Protein AF-0000000072575214 (afdb_homodimer)

Radius of gyration: 24.87 Å; Cα contacts (8 Å, |Δi|>4): 1122; chains: 2; bounding box: 55×67×67 Å

Foldseek 3Di:
DDLVLLQLLLLLQVQQALCVSCVVVVHDSVVSVVSQVVVCVVVVHHQWDDDPPGIHGDPVVVVSSVQCVVVSVVVVCPVVCDPDDQQPQAEAEEEEADCCCVPAQVVLVVVVLPPPVSHHHYHYYYDAPVVQVVCQLVVVHFKYKYLDDDDDQFKDKDWQAKWFKFKKAAPVLLVVLPQPDQAPDALVSQLPWAEEAQDQVRVFVQVQCCVFRVDGRPDTHPHHHNHVLVSLVCRLVGVGMYMDTCVSCVVVCVVRSMHGSHDYPDTDMTIMIMMGTPPSCVPPVSVVSVVSSSVSSVPVD/DDLVLLQLLLLLQVQQALCVSCVVVVHHSVVSVVSQVVVCVVVVHHQWDDDPPGIHGDPVVVVSSLQCVVVSVVVVCPVVCDPDDQQPQAEAEEEEADCCCPPAQVVLVVVVLVPPVNHHHYHYYYDAPVVQVVCQLVVVHFKYKYLDDDDDQFKDKDWQAKWFKFKKAAPVLLVVLPQPDQAPDALVSQLPWAEEAQDQVRVFQQVQCCVFRVDGRPDTHPHHHNHVLVSLVCRLVGVGMYMDTCVSCVVVCVVRSMHGSHDYPDTDMTIMIMMGTPPSCVPPVSVVSVVSSSVSSVPVD

pLDDT: mean 85.3, std 13.53, range [34.44, 98.06]

Solvent-accessible surface area (backbone atoms only — not comparable to full-atom values): 31505 Å² total; per-residue (Å²): 136,59,65,66,38,50,48,52,43,36,40,24,63,74,56,34,17,60,61,57,21,10,62,74,68,74,45,51,47,69,54,46,52,48,38,46,49,50,48,23,60,75,68,72,44,70,38,58,43,82,50,99,80,47,42,42,64,28,73,62,25,45,51,48,34,66,67,43,38,61,56,48,49,48,49,45,47,49,63,67,38,47,98,74,62,82,80,62,59,49,73,45,29,38,26,13,41,58,65,58,37,28,71,46,52,44,23,54,52,28,41,50,29,62,70,72,67,62,46,48,26,39,42,42,41,68,36,55,61,65,58,30,50,51,33,32,73,72,61,71,26,60,36,29,40,30,71,59,80,78,81,62,79,64,46,41,69,39,84,42,44,60,41,47,48,40,38,33,21,18,58,68,54,35,56,73,40,62,54,84,46,36,73,70,51,53,67,75,49,47,63,84,55,42,30,36,24,56,40,89,76,26,75,47,50,38,48,47,26,40,76,69,58,70,40,70,67,85,63,72,62,33,31,30,24,71,37,67,68,28,30,49,38,22,20,52,45,54,43,20,32,32,51,41,50,42,84,80,44,43,66,42,46,73,71,52,47,24,38,69,49,44,53,62,95,69,58,57,68,46,52,33,25,41,32,33,46,55,74,50,62,73,42,62,73,54,31,50,53,52,52,49,51,47,59,58,29,70,70,66,103,135,58,64,67,39,49,48,53,45,37,39,25,63,68,55,34,17,60,61,57,21,10,62,74,68,74,45,50,46,68,56,46,50,48,39,45,50,51,47,22,59,74,68,71,43,72,38,59,42,82,51,98,80,47,40,44,63,30,73,61,24,46,51,47,34,66,62,44,38,60,55,48,50,49,48,44,44,50,65,65,39,46,98,73,62,82,78,63,60,48,72,44,29,39,27,13,42,59,65,56,36,28,71,46,51,44,24,55,51,27,41,49,31,63,71,72,67,62,45,49,26,38,41,42,43,67,36,55,61,66,58,30,50,53,33,32,73,71,61,70,26,60,36,30,39,30,70,60,80,77,81,63,78,63,46,42,69,40,85,41,45,59,41,46,49,40,38,33,20,17,57,66,55,34,56,74,41,63,55,82,48,38,74,69,50,52,67,76,49,48,63,83,54,42,29,37,24,54,39,89,80,26,74,48,51,39,48,47,26,40,75,69,60,70,40,72,67,85,65,72,60,34,31,29,23,69,36,68,69,29,29,48,39,22,20,53,46,55,45,20,33,34,50,40,51,44,85,79,44,42,66,42,44,73,72,51,47,23,37,71,51,45,53,63,96,68,57,58,68,45,52,34,26,42,32,32,48,55,74,49,62,74,41,62,73,55,32,50,54,51,51,49,51,46,58,56,30,70,70,67,104

Organism: Streptomyces coelicolor (strain ATCC BAA-471 / A3(2) / M145) (NCBI:txid100226)

Secondary structure (DSSP, 8-state):
--HHHHHHHHHHHHHTSHHHHHHHHT--HHHHHHHHHHHHHHHTS--EEEPSSSEEE-HHHHHHHHHHHHHHHHHHHHHHS-TT-TTS-EEEEEEE-HHHIIIIIHHHHHHHHHHSS--EEEEEEE--HHHHHHHHHTTS-SEEEESS---STTEEEEEEEEEEEEEEE-HHHHHHHT-S-TTT--GGGGTTS-BEESSTT-HHHHHHIIIIISS--SS--SEE-SSHHHHHHHHHTTS-BEEEEHHHHHHHHHHTSSEES---SS--EEEEEEEEETTGGGSHHHHHHHHHHHHHHTT--/--HHHHHHHHHHHHHTSHHHHHHHHT--HHHHHHHHHHHHHHHTS--EEEPSSSEEE-HHHHHHHHHHHHHHHHHHHHHHS-TT-TTS-EEEEEEE-HHHIIIIIHHHHHHHHHHSS--EEEEEEE--HHHHHHHHHTTS-SEEEESS---STTEEEEEEEEEEEEEEE-HHHHHHHT-S-TTT--GGGGTTS-BEESSTT-HHHHHHIIIIISS--SS--SEE-SSHHHHHHHHHTTS-BEEEEHHHHHHHHHHTSSEES---SS--EEEEEEEEETTGGGSHHHHHHHHHHHHHHTT--

Sequence (602 aa):
MDLALLRTFVTVHRAGSFTRAAALLGLSQPAVTSQIRTLERQLGRPLFLRQARGVTPTTIGDELAHKAAPHLDALVEIAETGLEDDSTLRTLHLAGPPEFTAERALPALGELTGEDGQAFALRASFGNAEETLEGLAAGHHDLAIGTTRPRGALHTATPLCDEVHVLVATPHWAERAGVEDVRDTDASALKHVPVVEVHESLPFVGRYWASVFDARPASPATVVAPDLRAVLACAVAGAGLAVLPRYLCAEALERGDVVALHDPPVPPLRTYFLVVRTGTLAMPHIARAHEWLLRAAADWNMDLALLRTFVTVHRAGSFTRAAALLGLSQPAVTSQIRTLERQLGRPLFLRQARGVTPTTIGDELAHKAAPHLDALVEIAETGLEDDSTLRTLHLAGPPEFTAERALPALGELTGEDGQAFALRASFGNAEETLEGLAAGHHDLAIGTTRPRGALHTATPLCDEVHVLVATPHWAERAGVEDVRDTDASALKHVPVVEVHESLPFVGRYWASVFDARPASPATVVAPDLRAVLACAVAGAGLAVLPRYLCAEALERGDVVALHDPPVPPLRTYFLVVRTGTLAMPHIARAHEWLLRAAADWN

InterPro domains:
  IPR000847 LysR, HTH, N-terminal domain [PF00126] (4-61)
  IPR000847 LysR, HTH, N-terminal domain [PR00039] (18-29)
  IPR000847 LysR, HTH, N-terminal domain [PR00039] (29-39)
  IPR000847 LysR, HTH, N-terminal domain [PR00039] (39-50)
  IPR000847 LysR, HTH, N-terminal domain [PS50931] (1-58)
  IPR005119 LysR, substrate-binding [PF03466] (90-297)
  IPR036388 Winged helix-like DNA-binding domain superfamily [G3DSA:1.10.10.10] (1-81)
  IPR036390 Winged helix DNA-binding domain superfamily [SSF46785] (1-76)

Structure (mmCIF, N/CA/C/O backbone):
data_AF-0000000072575214-model_v1
#
loop_
_entity.id
_entity.type
_entity.pdbx_description
1 polymer 'LysR-family transcriptional regulator'
#
loop_
_atom_site.group_PDB
_atom_site.id
_atom_site.type_symbol
_atom_site.label_atom_id
_atom_site.label_alt_id
_atom_site.label_comp_id
_atom_site.label_asym_id
_atom_site.label_entity_id
_atom_site.label_seq_id
_atom_site.pdbx_PDB_ins_code
_atom_site.Cartn_x
_atom_site.Cartn_y
_atom_site.Cartn_z
_atom_site.occupancy
_atom_site.B_iso_or_equiv
_atom_site.auth_seq_id
_atom_site.auth_comp_id
_atom_site.auth_asym_id
_atom_site.auth_atom_id
_atom_site.pdbx_PDB_model_num
ATOM 1 N N . MET A 1 1 ? -0.542 26.656 -18.25 1 45.34 1 MET A N 1
ATOM 2 C CA . MET A 1 1 ? -1.608 26.406 -17.281 1 45.34 1 MET A CA 1
ATOM 3 C C . MET A 1 1 ? -1.604 27.453 -16.172 1 45.34 1 MET A C 1
ATOM 5 O O . MET A 1 1 ? -0.543 27.812 -15.672 1 45.34 1 MET A O 1
ATOM 9 N N . ASP A 1 2 ? -2.654 28.312 -16.109 1 60.22 2 ASP A N 1
ATOM 10 C CA . ASP A 1 2 ? -2.881 29.453 -15.227 1 60.22 2 ASP A CA 1
ATOM 11 C C . ASP A 1 2 ? -3.066 29 -13.781 1 60.22 2 ASP A C 1
ATOM 13 O O . ASP A 1 2 ? -3.904 28.141 -13.508 1 60.22 2 ASP A O 1
ATOM 17 N N . LEU A 1 3 ? -2.166 29.375 -12.953 1 64.31 3 LEU A N 1
ATOM 18 C CA . LEU A 1 3 ? -2.162 29.047 -11.531 1 64.31 3 LEU A CA 1
ATOM 19 C C . LEU A 1 3 ? -3.52 29.344 -10.898 1 64.31 3 LEU A C 1
ATOM 21 O O . LEU A 1 3 ? -3.963 28.625 -10 1 64.31 3 LEU A O 1
ATOM 25 N N . ALA A 1 4 ? -4.113 30.375 -11.383 1 68.88 4 ALA A N 1
ATOM 26 C CA . ALA A 1 4 ? -5.43 30.75 -10.867 1 68.88 4 ALA A CA 1
ATOM 27 C C . ALA A 1 4 ? -6.465 29.672 -11.188 1 68.88 4 ALA A C 1
ATOM 29 O O . ALA A 1 4 ? -7.309 29.344 -10.352 1 68.88 4 ALA A O 1
ATOM 30 N N . LEU A 1 5 ? -6.285 29.109 -12.391 1 78.88 5 LEU A N 1
ATOM 31 C CA . LEU A 1 5 ? -7.207 28.062 -12.797 1 78.88 5 LEU A CA 1
ATOM 32 C C . LEU A 1 5 ? -7 26.812 -11.961 1 78.88 5 LEU A C 1
ATOM 34 O O . LEU A 1 5 ? -7.969 26.172 -11.531 1 78.88 5 LEU A O 1
ATOM 38 N N . LEU A 1 6 ? -5.746 26.594 -11.68 1 78.31 6 LEU A N 1
ATOM 39 C CA . LEU A 1 6 ? -5.422 25.406 -10.883 1 78.31 6 LEU A CA 1
ATOM 40 C C . LEU A 1 6 ? -5.887 25.578 -9.438 1 78.31 6 LEU A C 1
ATOM 42 O O . LEU A 1 6 ? -6.359 24.625 -8.812 1 78.31 6 LEU A O 1
ATOM 46 N N . ARG A 1 7 ? -5.719 26.766 -8.984 1 75.69 7 ARG A N 1
ATOM 47 C CA . ARG A 1 7 ? -6.184 27.078 -7.637 1 75.69 7 ARG A CA 1
ATOM 48 C C . ARG A 1 7 ? -7.695 26.891 -7.527 1 75.69 7 ARG A C 1
ATOM 50 O O . ARG A 1 7 ? -8.188 26.297 -6.562 1 75.69 7 ARG A O 1
ATOM 57 N N . THR A 1 8 ? -8.391 27.406 -8.477 1 83.06 8 THR A N 1
ATOM 58 C CA . THR A 1 8 ? -9.844 27.25 -8.516 1 83.06 8 THR A CA 1
ATOM 59 C C . THR A 1 8 ? -10.219 25.766 -8.539 1 83.06 8 THR A C 1
ATOM 61 O O . THR A 1 8 ? -11.086 25.328 -7.789 1 83.06 8 THR A O 1
ATOM 64 N N . PHE A 1 9 ? -9.492 25.016 -9.305 1 86.81 9 PHE A N 1
ATOM 65 C CA . PHE A 1 9 ? -9.742 23.578 -9.484 1 86.81 9 PHE A CA 1
ATOM 66 C C . PHE A 1 9 ? -9.547 22.828 -8.172 1 86.81 9 PHE A C 1
ATOM 68 O O . PHE A 1 9 ? -10.43 22.078 -7.742 1 86.81 9 PHE A O 1
ATOM 75 N N . VAL A 1 10 ? -8.438 23.094 -7.617 1 82.75 10 VAL A N 1
ATOM 76 C CA . VAL A 1 10 ? -8.125 22.375 -6.387 1 82.75 10 VAL A CA 1
ATOM 77 C C . VAL A 1 10 ? -9.125 22.75 -5.301 1 82.75 10 VAL A C 1
ATOM 79 O O . VAL A 1 10 ? -9.531 21.891 -4.504 1 82.75 10 VAL A O 1
ATOM 82 N N . THR A 1 11 ? -9.539 23.969 -5.25 1 80.75 11 THR A N 1
ATOM 83 C CA . THR A 1 11 ? -10.508 24.422 -4.258 1 80.75 11 THR A CA 1
ATOM 84 C C . THR A 1 11 ? -11.852 23.734 -4.465 1 80.75 11 THR A C 1
ATOM 86 O O . THR A 1 11 ? -12.492 23.297 -3.502 1 80.75 11 THR A O 1
ATOM 89 N N . VAL A 1 12 ? -12.242 23.562 -5.676 1 86.62 12 VAL A N 1
ATOM 90 C CA . VAL A 1 12 ? -13.484 22.859 -5.98 1 86.62 12 VAL A CA 1
ATOM 91 C C . VAL A 1 12 ? -13.375 21.391 -5.586 1 86.62 12 VAL A C 1
ATOM 93 O O . VAL A 1 12 ? -14.305 20.828 -5.008 1 86.62 12 VAL A O 1
ATOM 96 N N . HIS A 1 13 ? -12.227 20.859 -5.914 1 85.56 13 HIS A N 1
ATOM 97 C CA . HIS A 1 13 ? -11.977 19.453 -5.598 1 85.56 13 HIS A CA 1
ATOM 98 C C . HIS A 1 13 ? -12.102 19.203 -4.102 1 85.56 13 HIS A C 1
ATOM 100 O O . HIS A 1 13 ? -12.734 18.219 -3.688 1 85.56 13 HIS A O 1
ATOM 106 N N . ARG A 1 14 ? -11.586 20.109 -3.32 1 77.88 14 ARG A N 1
ATOM 107 C CA . ARG A 1 14 ? -11.578 19.984 -1.866 1 77.88 14 ARG A CA 1
ATOM 108 C C . ARG A 1 14 ? -12.961 20.266 -1.282 1 77.88 14 ARG A C 1
ATOM 110 O O . ARG A 1 14 ? -13.391 19.594 -0.342 1 77.88 14 ARG A O 1
ATOM 117 N N . ALA A 1 15 ? -13.648 21.219 -1.868 1 79.25 15 ALA A N 1
ATOM 118 C CA . ALA A 1 15 ? -14.93 21.672 -1.343 1 79.25 15 ALA A CA 1
ATOM 119 C C . ALA A 1 15 ? -16.062 20.75 -1.774 1 79.25 15 ALA A C 1
ATOM 121 O O . ALA A 1 15 ? -17.125 20.719 -1.151 1 79.25 15 ALA A O 1
ATOM 122 N N . GLY A 1 16 ? -15.75 19.984 -2.9 1 83.38 16 GLY A N 1
ATOM 123 C CA . GLY A 1 16 ? -16.75 19.094 -3.457 1 83.38 16 GLY A CA 1
ATOM 124 C C . GLY A 1 16 ? -17.953 19.844 -4.02 1 83.38 16 GLY A C 1
ATOM 125 O O . GLY A 1 16 ? -19.016 19.25 -4.207 1 83.38 16 GLY A O 1
ATOM 126 N N . SER A 1 17 ? -17.875 21.125 -4.086 1 85.75 17 SER A N 1
ATOM 127 C CA . SER A 1 17 ? -18.969 21.969 -4.555 1 85.75 17 SER A CA 1
ATOM 128 C C . SER A 1 17 ? -18.438 23.234 -5.219 1 85.75 17 SER A C 1
ATOM 130 O O . SER A 1 17 ? -17.516 23.875 -4.707 1 85.75 17 SER A O 1
ATOM 132 N N . PHE A 1 18 ? -19.062 23.641 -6.402 1 89.38 18 PHE A N 1
ATOM 133 C CA . PHE A 1 18 ? -18.672 24.859 -7.094 1 89.38 18 PHE A CA 1
ATOM 134 C C . PHE A 1 18 ? -19.078 26.094 -6.281 1 89.38 18 PHE A C 1
ATOM 136 O O . PHE A 1 18 ? -18.312 27.062 -6.188 1 89.38 18 PHE A O 1
ATOM 143 N N . THR A 1 19 ? -20.219 25.953 -5.621 1 87.06 19 THR A N 1
ATOM 144 C CA . THR A 1 19 ? -20.734 27.078 -4.84 1 87.06 19 THR A CA 1
ATOM 145 C C . THR A 1 19 ? -19.875 27.312 -3.602 1 87.06 19 THR A C 1
ATOM 147 O O . THR A 1 19 ? -19.5 28.438 -3.297 1 87.06 19 THR A O 1
ATOM 150 N N . ARG A 1 20 ? -19.547 26.281 -2.936 1 84.12 20 ARG A N 1
ATOM 151 C CA . ARG A 1 20 ? -18.703 26.391 -1.751 1 84.12 20 ARG A CA 1
ATOM 152 C C . ARG A 1 20 ? -17.312 26.875 -2.119 1 84.12 20 ARG A C 1
ATOM 154 O O . ARG A 1 20 ? -16.719 27.688 -1.41 1 84.12 20 ARG A O 1
ATOM 161 N N . ALA A 1 21 ? -16.812 26.312 -3.18 1 85.75 21 ALA A N 1
ATOM 162 C CA . ALA A 1 21 ? -15.492 26.734 -3.643 1 85.75 21 ALA A CA 1
ATOM 163 C C . ALA A 1 21 ? -15.484 28.219 -3.986 1 85.75 21 ALA A C 1
ATOM 165 O O . ALA A 1 21 ? -14.523 28.938 -3.689 1 85.75 21 ALA A O 1
ATOM 166 N N . ALA A 1 22 ? -16.531 28.688 -4.602 1 85.06 22 ALA A N 1
ATOM 167 C CA . ALA A 1 22 ? -16.641 30.094 -4.945 1 85.06 22 ALA A CA 1
ATOM 168 C C . ALA A 1 22 ? -16.578 30.984 -3.701 1 85.06 22 ALA A C 1
ATOM 170 O O . ALA A 1 22 ? -15.852 31.984 -3.682 1 85.06 22 ALA A O 1
ATOM 171 N N . ALA A 1 23 ? -17.25 30.547 -2.705 1 80.25 23 ALA A N 1
ATOM 172 C CA . ALA A 1 23 ? -17.219 31.281 -1.439 1 80.25 23 ALA A CA 1
ATOM 173 C C . ALA A 1 23 ? -15.82 31.312 -0.849 1 80.25 23 ALA A C 1
ATOM 175 O O . ALA A 1 23 ? -15.344 32.344 -0.393 1 80.25 23 ALA A O 1
ATOM 176 N N . LEU A 1 24 ? -15.133 30.25 -0.984 1 76.75 24 LEU A N 1
ATOM 177 C CA . LEU A 1 24 ? -13.797 30.109 -0.418 1 76.75 24 LEU A CA 1
ATOM 178 C C . LEU A 1 24 ? -12.789 30.938 -1.203 1 76.75 24 LEU A C 1
ATOM 180 O O . LEU A 1 24 ? -11.812 31.453 -0.634 1 76.75 24 LEU A O 1
ATOM 184 N N . LEU A 1 25 ? -13.031 31.109 -2.428 1 75.94 25 LEU A N 1
ATOM 185 C CA . LEU A 1 25 ? -12.102 31.797 -3.316 1 75.94 25 LEU A CA 1
ATOM 186 C C . LEU A 1 25 ? -12.461 33.281 -3.441 1 75.94 25 LEU A C 1
ATOM 188 O O . LEU A 1 25 ? -11.688 34.062 -3.99 1 75.94 25 LEU A O 1
ATOM 192 N N . GLY A 1 26 ? -13.641 33.656 -2.879 1 77.94 26 GLY A N 1
ATOM 193 C CA . GLY A 1 26 ? -14.109 35 -3.061 1 77.94 26 GLY A CA 1
ATOM 194 C C . GLY A 1 26 ? -14.484 35.312 -4.496 1 77.94 26 GLY A C 1
ATOM 195 O O . GLY A 1 26 ? -14.25 36.438 -4.977 1 77.94 26 GLY A O 1
ATOM 196 N N . LEU A 1 27 ? -14.891 34.344 -5.176 1 80.62 27 LEU A N 1
ATOM 197 C CA . LEU A 1 27 ? -15.328 34.469 -6.562 1 80.62 27 LEU A CA 1
ATOM 198 C C . LEU A 1 27 ? -16.812 34.156 -6.695 1 80.62 27 LEU A C 1
ATOM 200 O O . LEU A 1 27 ? -17.422 33.594 -5.777 1 80.62 27 LEU A O 1
ATOM 204 N N . SER A 1 28 ? -17.453 34.625 -7.711 1 85.75 28 SER A N 1
ATOM 205 C CA . SER A 1 28 ? -18.812 34.188 -8.016 1 85.75 28 SER A CA 1
ATOM 206 C C . SER A 1 28 ? -18.828 32.781 -8.555 1 85.75 28 SER A C 1
ATOM 208 O O . SER A 1 28 ? -17.828 32.281 -9.109 1 85.75 28 SER A O 1
ATOM 210 N N . GLN A 1 29 ? -19.891 32.156 -8.281 1 88.81 29 GLN A N 1
ATOM 211 C CA . GLN A 1 29 ? -20.047 30.781 -8.75 1 88.81 29 GLN A CA 1
ATOM 212 C C . GLN A 1 29 ? -19.922 30.703 -10.266 1 88.81 29 GLN A C 1
ATOM 214 O O . GLN A 1 29 ? -19.219 29.828 -10.797 1 88.81 29 GLN A O 1
ATOM 219 N N . PRO A 1 30 ? -20.484 31.625 -11.117 1 89.06 30 PRO A N 1
ATOM 220 C CA . PRO A 1 30 ? -20.266 31.578 -12.57 1 89.06 30 PRO A CA 1
ATOM 221 C C . PRO A 1 30 ? -18.797 31.75 -12.945 1 89.06 30 PRO A C 1
ATOM 223 O O . PRO A 1 30 ? -18.328 31.109 -13.898 1 89.06 30 PRO A O 1
ATOM 226 N N . ALA A 1 31 ? -18.125 32.531 -12.18 1 83.69 31 ALA A N 1
ATOM 227 C CA . ALA A 1 31 ? -16.703 32.719 -12.43 1 83.69 31 ALA A CA 1
ATOM 228 C C . ALA A 1 31 ? -15.93 31.422 -12.203 1 83.69 31 ALA A C 1
ATOM 230 O O . ALA A 1 31 ? -15.07 31.062 -13.008 1 83.69 31 ALA A O 1
ATOM 231 N N . VAL A 1 32 ? -16.219 30.797 -11.055 1 89.06 32 VAL A N 1
ATOM 232 C CA . VAL A 1 32 ? -15.578 29.531 -10.727 1 89.06 32 VAL A CA 1
ATOM 233 C C . VAL A 1 32 ? -15.898 28.5 -11.812 1 89.06 32 VAL A C 1
ATOM 235 O O . VAL A 1 32 ? -15.008 27.781 -12.273 1 89.06 32 VAL A O 1
ATOM 238 N N . THR A 1 33 ? -17.109 28.422 -12.258 1 90.62 33 THR A N 1
ATOM 239 C CA . THR A 1 33 ? -17.547 27.5 -13.305 1 90.62 33 THR A CA 1
ATOM 240 C C . THR A 1 33 ? -16.812 27.766 -14.609 1 90.62 33 THR A C 1
ATOM 242 O O . THR A 1 33 ? -16.344 26.844 -15.273 1 90.62 33 THR A O 1
ATOM 245 N N . SER A 1 34 ? -16.734 29.016 -14.914 1 88.75 34 SER A N 1
ATOM 246 C CA . SER A 1 34 ? -16.031 29.422 -16.141 1 88.75 34 SER A CA 1
ATOM 247 C C . SER A 1 34 ? -14.555 29.047 -16.078 1 88.75 34 SER A C 1
ATOM 249 O O . SER A 1 34 ? -13.992 28.562 -17.062 1 88.75 34 SER A O 1
ATOM 251 N N . GLN A 1 35 ? -13.953 29.297 -14.977 1 84.75 35 GLN A N 1
ATOM 252 C CA . GLN A 1 35 ? -12.539 28.953 -14.805 1 84.75 35 GLN A CA 1
ATOM 253 C C . GLN A 1 35 ? -12.312 27.453 -14.945 1 84.75 35 GLN A C 1
ATOM 255 O O . GLN A 1 35 ? -11.336 27.031 -15.562 1 84.75 35 GLN A O 1
ATOM 260 N N . ILE A 1 36 ? -13.164 26.656 -14.352 1 89.5 36 ILE A N 1
ATOM 261 C CA . ILE A 1 36 ? -13.047 25.203 -14.438 1 89.5 36 ILE A CA 1
ATOM 262 C C . ILE A 1 36 ? -13.219 24.766 -15.891 1 89.5 36 ILE A C 1
ATOM 264 O O . ILE A 1 36 ? -12.461 23.922 -16.375 1 89.5 36 ILE A O 1
ATOM 268 N N . ARG A 1 37 ? -14.18 25.344 -16.547 1 88.75 37 ARG A N 1
ATOM 269 C CA . ARG A 1 37 ? -14.391 25.031 -17.953 1 88.75 37 ARG A CA 1
ATOM 270 C C . ARG A 1 37 ? -13.164 25.391 -18.797 1 88.75 37 ARG A C 1
ATOM 272 O O . ARG A 1 37 ? -12.781 24.641 -19.703 1 88.75 37 ARG A O 1
ATOM 279 N N . THR A 1 38 ? -12.664 26.562 -18.5 1 81.31 38 THR A N 1
ATOM 280 C CA . THR A 1 38 ? -11.453 26.984 -19.203 1 81.31 38 THR A CA 1
ATOM 281 C C . THR A 1 38 ? -10.328 25.984 -18.984 1 81.31 38 THR A C 1
ATOM 283 O O . THR A 1 38 ? -9.648 25.594 -19.938 1 81.31 38 THR A O 1
ATOM 286 N N . LEU A 1 39 ? -10.102 25.547 -17.734 1 83.5 39 LEU A N 1
ATOM 287 C CA . LEU A 1 39 ? -9.062 24.578 -17.406 1 83.5 39 LEU A CA 1
ATOM 288 C C . LEU A 1 39 ? -9.312 23.25 -18.125 1 83.5 39 LEU A C 1
ATOM 290 O O . LEU A 1 39 ? -8.391 22.656 -18.672 1 83.5 39 LEU A O 1
ATOM 294 N N . GLU A 1 40 ? -10.539 22.781 -18.094 1 88.44 40 GLU A N 1
ATOM 295 C CA . GLU A 1 40 ? -10.922 21.531 -18.766 1 88.44 40 GLU A CA 1
ATOM 296 C C . GLU A 1 40 ? -10.688 21.625 -20.266 1 88.44 40 GLU A C 1
ATOM 298 O O . GLU A 1 40 ? -10.219 20.672 -20.891 1 88.44 40 GLU A O 1
ATOM 303 N N . ARG A 1 41 ? -11 22.781 -20.828 1 80.88 41 ARG A N 1
ATOM 304 C CA . ARG A 1 41 ? -10.758 23 -22.25 1 80.88 41 ARG A CA 1
ATOM 305 C C . ARG A 1 41 ? -9.266 22.953 -22.562 1 80.88 41 ARG A C 1
ATOM 307 O O . ARG A 1 41 ? -8.859 22.359 -23.562 1 80.88 41 ARG A O 1
ATOM 314 N N . GLN A 1 42 ? -8.555 23.562 -21.75 1 75.25 42 GLN A N 1
ATOM 315 C CA . GLN A 1 42 ? -7.109 23.578 -21.938 1 75.25 42 GLN A CA 1
ATOM 316 C C . GLN A 1 42 ? -6.535 22.172 -21.875 1 75.25 42 GLN A C 1
ATOM 318 O O . GLN A 1 42 ? -5.602 21.828 -22.609 1 75.25 42 GLN A O 1
ATOM 323 N N . LEU A 1 43 ? -7.121 21.422 -20.938 1 75.06 43 LEU A N 1
ATOM 324 C CA . LEU A 1 43 ? -6.617 20.062 -20.703 1 75.06 43 LEU A CA 1
ATOM 325 C C . LEU A 1 43 ? -7.27 19.078 -21.672 1 75.06 43 LEU A C 1
ATOM 327 O O . LEU A 1 43 ? -6.773 17.953 -21.844 1 75.06 43 LEU A O 1
ATOM 331 N N . GLY A 1 44 ? -8.352 19.484 -22.281 1 77.94 44 GLY A N 1
ATOM 332 C CA . GLY A 1 44 ? -9.078 18.641 -23.234 1 77.94 44 GLY A CA 1
ATOM 333 C C . GLY A 1 44 ? -9.836 17.516 -22.562 1 77.94 44 GLY A C 1
ATOM 334 O O . GLY A 1 44 ? -10.117 16.5 -23.188 1 77.94 44 GLY A O 1
ATOM 335 N N . ARG A 1 45 ? -9.984 17.594 -21.219 1 81.12 45 ARG A N 1
ATOM 336 C CA . ARG A 1 45 ? -10.672 16.562 -20.453 1 81.12 45 ARG A CA 1
ATOM 337 C C . ARG A 1 45 ? -11.516 17.172 -19.344 1 81.12 45 ARG A C 1
ATOM 339 O O . ARG A 1 45 ? -11.133 18.172 -18.75 1 81.12 45 ARG A O 1
ATOM 346 N N . PRO A 1 46 ? -12.656 16.516 -19.062 1 87.81 46 PRO A N 1
ATOM 347 C CA . PRO A 1 46 ? -13.422 16.969 -17.906 1 87.81 46 PRO A CA 1
ATOM 348 C C . PRO A 1 46 ? -12.758 16.578 -16.578 1 87.81 46 PRO A C 1
ATOM 350 O O . PRO A 1 46 ? -12.172 15.5 -16.469 1 87.81 46 PRO A O 1
ATOM 353 N N . LEU A 1 47 ? -12.766 17.531 -15.703 1 87.5 47 LEU A N 1
ATOM 354 C CA . LEU A 1 47 ? -12.141 17.312 -14.406 1 87.5 47 LEU A CA 1
ATOM 355 C C . LEU A 1 47 ? -13.188 16.984 -13.352 1 87.5 47 LEU A C 1
ATOM 357 O O . LEU A 1 47 ? -12.867 16.438 -12.297 1 87.5 47 LEU A O 1
ATOM 361 N N . PHE A 1 48 ? -14.422 17.406 -13.602 1 89.75 48 PHE A N 1
ATOM 362 C CA . PHE A 1 48 ? -15.508 17.156 -12.664 1 89.75 48 PHE A CA 1
ATOM 363 C C . PHE A 1 48 ? -16.734 16.609 -13.375 1 89.75 48 PHE A C 1
ATOM 365 O O . PHE A 1 48 ? -16.953 16.906 -14.555 1 89.75 48 PHE A O 1
ATOM 372 N N . LEU A 1 49 ? -17.406 15.734 -12.68 1 85 49 LEU A N 1
ATOM 373 C CA . LEU A 1 49 ? -18.75 15.328 -13.055 1 85 49 LEU A CA 1
ATOM 374 C C . LEU A 1 49 ? -19.797 16.062 -12.227 1 85 49 LEU A C 1
ATOM 376 O O . LEU A 1 49 ? -19.688 16.141 -11 1 85 49 LEU A O 1
ATOM 380 N N . ARG A 1 50 ? -20.688 16.703 -12.984 1 75.88 50 ARG A N 1
ATOM 381 C CA . ARG A 1 50 ? -21.75 17.422 -12.297 1 75.88 50 ARG A CA 1
ATOM 382 C C . ARG A 1 50 ? -22.891 16.484 -11.883 1 75.88 50 ARG A C 1
ATOM 384 O O . ARG A 1 50 ? -23.297 15.617 -12.664 1 75.88 50 ARG A O 1
ATOM 391 N N . GLN A 1 51 ? -23.141 16.391 -10.648 1 71.56 51 GLN A N 1
ATOM 392 C CA . GLN A 1 51 ? -24.25 15.609 -10.109 1 71.56 51 GLN A CA 1
ATOM 393 C C . GLN A 1 51 ? -25.406 16.516 -9.688 1 71.56 51 GLN A C 1
ATOM 395 O O . GLN A 1 51 ? -25.281 17.734 -9.719 1 71.56 51 GLN A O 1
ATOM 400 N N . ALA A 1 52 ? -26.609 15.859 -9.297 1 66.31 52 ALA A N 1
ATOM 401 C CA . ALA A 1 52 ? -27.766 16.625 -8.82 1 66.31 52 ALA A CA 1
ATOM 402 C C . ALA A 1 52 ? -27.391 17.484 -7.621 1 66.31 52 ALA A C 1
ATOM 404 O O . ALA A 1 52 ? -27.859 18.625 -7.496 1 66.31 52 ALA A O 1
ATOM 405 N N . ARG A 1 53 ? -26.641 16.859 -6.801 1 66.06 53 ARG A N 1
ATOM 406 C CA . ARG A 1 53 ? -26.141 17.609 -5.648 1 66.06 53 ARG A CA 1
ATOM 407 C C . ARG A 1 53 ? -24.625 17.578 -5.602 1 66.06 53 ARG A C 1
ATOM 409 O O . ARG A 1 53 ? -24.016 16.531 -5.371 1 66.06 53 ARG A O 1
ATOM 416 N N . GLY A 1 54 ? -23.969 18.703 -5.984 1 76.38 54 GLY A N 1
ATOM 417 C CA . GLY A 1 54 ? -22.531 18.922 -5.84 1 76.38 54 GLY A CA 1
ATOM 418 C C . GLY A 1 54 ? -21.734 18.453 -7.039 1 76.38 54 GLY A C 1
ATOM 419 O O . GLY A 1 54 ? -22.266 18.375 -8.148 1 76.38 54 GLY A O 1
ATOM 420 N N . VAL A 1 55 ? -20.312 18.375 -6.852 1 83.88 55 VAL A N 1
ATOM 421 C CA . VAL A 1 55 ? -19.422 17.969 -7.938 1 83.88 55 VAL A CA 1
ATOM 422 C C . VAL A 1 55 ? -18.5 16.844 -7.449 1 83.88 55 VAL A C 1
ATOM 424 O O . VAL A 1 55 ? -18.109 16.812 -6.281 1 83.88 55 VAL A O 1
ATOM 427 N N . THR A 1 56 ? -18.328 15.867 -8.273 1 83.12 56 THR A N 1
ATOM 428 C CA . THR A 1 56 ? -17.359 14.805 -8.008 1 83.12 56 THR A CA 1
ATOM 429 C C . THR A 1 56 ? -16.219 14.844 -9.023 1 83.12 56 THR A C 1
ATOM 431 O O . THR A 1 56 ? -16.453 14.984 -10.219 1 83.12 56 THR A O 1
ATOM 434 N N . PRO A 1 57 ? -15.047 14.742 -8.5 1 82.38 57 PRO A N 1
ATOM 435 C CA . PRO A 1 57 ? -13.93 14.75 -9.445 1 82.38 57 PRO A CA 1
ATOM 436 C C . PRO A 1 57 ? -13.875 13.5 -10.312 1 82.38 57 PRO A C 1
ATOM 438 O O . PRO A 1 57 ? -14.266 12.414 -9.867 1 82.38 57 PRO A O 1
ATOM 441 N N . THR A 1 58 ? -13.469 13.711 -11.641 1 80.06 58 THR A N 1
ATOM 442 C CA . THR A 1 58 ? -13.094 12.578 -12.477 1 80.06 58 THR A CA 1
ATOM 443 C C . THR A 1 58 ? -11.789 11.953 -11.977 1 80.06 58 THR A C 1
ATOM 445 O O . THR A 1 58 ? -11.109 12.523 -11.117 1 80.06 58 THR A O 1
ATOM 448 N N . THR A 1 59 ? -11.523 10.852 -12.547 1 70.31 59 THR A N 1
ATOM 449 C CA . THR A 1 59 ? -10.25 10.219 -12.211 1 70.31 59 THR A CA 1
ATOM 450 C C . THR A 1 59 ? -9.086 11.148 -12.508 1 70.31 59 THR A C 1
ATOM 452 O O . THR A 1 59 ? -8.172 11.297 -11.688 1 70.31 59 THR A O 1
ATOM 455 N N . ILE A 1 60 ? -9.203 11.781 -13.602 1 71 60 ILE A N 1
ATOM 456 C CA . ILE A 1 60 ? -8.164 12.719 -14.016 1 71 60 ILE A CA 1
ATOM 457 C C . ILE A 1 60 ? -8.18 13.945 -13.094 1 71 60 ILE A C 1
ATOM 459 O O . ILE A 1 60 ? -7.125 14.484 -12.758 1 71 60 ILE A O 1
ATOM 463 N N . GLY A 1 61 ? -9.391 14.32 -12.766 1 78.62 61 GLY A N 1
ATOM 464 C CA . GLY A 1 61 ? -9.508 15.414 -11.812 1 78.62 61 GLY A CA 1
ATOM 465 C C . GLY A 1 61 ? -8.859 15.102 -10.469 1 78.62 61 GLY A C 1
ATOM 466 O O . GLY A 1 61 ? -8.133 15.938 -9.922 1 78.62 61 GLY A O 1
ATOM 467 N N . ASP A 1 62 ? -9.094 13.953 -10.047 1 76.12 62 ASP A N 1
ATOM 468 C CA . ASP A 1 62 ? -8.516 13.523 -8.781 1 76.12 62 ASP A CA 1
ATOM 469 C C . ASP A 1 62 ? -6.992 13.469 -8.867 1 76.12 62 ASP A C 1
ATOM 471 O O . ASP A 1 62 ? -6.297 13.922 -7.957 1 76.12 62 ASP A O 1
ATOM 475 N N . GLU A 1 63 ? -6.547 12.914 -9.898 1 66.31 63 GLU A N 1
ATOM 476 C CA . GLU A 1 63 ? -5.105 12.82 -10.109 1 66.31 63 GLU A CA 1
ATOM 477 C C . GLU A 1 63 ? -4.457 14.195 -10.172 1 66.31 63 GLU A C 1
ATOM 479 O O . GLU A 1 63 ? -3.416 14.43 -9.555 1 66.31 63 GLU A O 1
ATOM 484 N N . LEU A 1 64 ? -5.074 15.047 -10.938 1 71.62 64 LEU A N 1
ATOM 485 C CA . LEU A 1 64 ? -4.559 16.406 -11.07 1 71.62 64 LEU A CA 1
ATOM 486 C C . LEU A 1 64 ? -4.57 17.125 -9.719 1 71.62 64 LEU A C 1
ATOM 488 O O . LEU A 1 64 ? -3.615 17.828 -9.383 1 71.62 64 LEU A O 1
ATOM 492 N N . ALA A 1 65 ? -5.629 16.906 -9.047 1 76.94 65 ALA A N 1
ATOM 493 C CA . ALA A 1 65 ? -5.707 17.531 -7.73 1 76.94 65 ALA A CA 1
ATOM 494 C C . ALA A 1 65 ? -4.602 17.031 -6.812 1 76.94 65 ALA A C 1
ATOM 496 O O . ALA A 1 65 ? -3.943 17.812 -6.129 1 76.94 65 ALA A O 1
ATOM 497 N N . HIS A 1 66 ? -4.414 15.812 -6.859 1 63.44 66 HIS A N 1
ATOM 498 C CA . HIS A 1 66 ? -3.377 15.211 -6.027 1 63.44 66 HIS A CA 1
ATOM 499 C C . HIS A 1 66 ? -1.999 15.758 -6.383 1 63.44 66 HIS A C 1
ATOM 501 O O . HIS A 1 66 ? -1.187 16.031 -5.496 1 63.44 66 HIS A O 1
ATOM 507 N N . LYS A 1 67 ? -1.892 15.984 -7.633 1 59.56 67 LYS A N 1
ATOM 508 C CA . LYS A 1 67 ? -0.602 16.453 -8.125 1 59.56 67 LYS A CA 1
ATOM 509 C C . LYS A 1 67 ? -0.43 17.953 -7.863 1 59.56 67 LYS A C 1
ATOM 511 O O . LYS A 1 67 ? 0.665 18.406 -7.527 1 59.56 67 LYS A O 1
ATOM 516 N N . ALA A 1 68 ? -1.515 18.656 -7.988 1 66 68 ALA A N 1
ATOM 517 C CA . ALA A 1 68 ? -1.41 20.109 -7.996 1 66 68 ALA A CA 1
ATOM 518 C C . ALA A 1 68 ? -1.577 20.688 -6.59 1 66 68 ALA A C 1
ATOM 520 O O . ALA A 1 68 ? -0.964 21.688 -6.246 1 66 68 ALA A O 1
ATOM 521 N N . ALA A 1 69 ? -2.336 20.016 -5.766 1 66.06 69 ALA A N 1
ATOM 522 C CA . ALA A 1 69 ? -2.781 20.594 -4.5 1 66.06 69 ALA A CA 1
ATOM 523 C C . ALA A 1 69 ? -1.594 20.922 -3.598 1 66.06 69 ALA A C 1
ATOM 525 O O . ALA A 1 69 ? -1.495 22.031 -3.072 1 66.06 69 ALA A O 1
ATOM 526 N N . PRO A 1 70 ? -0.674 20.062 -3.578 1 56.41 70 PRO A N 1
ATOM 527 C CA . PRO A 1 70 ? 0.434 20.391 -2.676 1 56.41 70 PRO A CA 1
ATOM 528 C C . PRO A 1 70 ? 1.206 21.625 -3.117 1 56.41 70 PRO A C 1
ATOM 530 O O . PRO A 1 70 ? 1.634 22.422 -2.275 1 56.41 70 PRO A O 1
ATOM 533 N N . HIS A 1 71 ? 1.329 21.734 -4.348 1 56.44 71 HIS A N 1
ATOM 534 C CA . HIS A 1 71 ? 2.074 22.875 -4.863 1 56.44 71 HIS A CA 1
ATOM 535 C C . HIS A 1 71 ? 1.297 24.172 -4.668 1 56.44 71 HIS A C 1
ATOM 537 O O . HIS A 1 71 ? 1.877 25.203 -4.309 1 56.44 71 HIS A O 1
ATOM 543 N N . LEU A 1 72 ? 0.078 24.094 -4.891 1 61 72 LEU A N 1
ATOM 544 C CA . LEU A 1 72 ? -0.753 25.281 -4.688 1 61 72 LEU A CA 1
ATOM 545 C C . LEU A 1 72 ? -0.8 25.656 -3.215 1 61 72 LEU A C 1
ATOM 547 O O . LEU A 1 72 ? -0.718 26.844 -2.875 1 61 72 LEU A O 1
ATOM 551 N N . ASP A 1 73 ? -0.936 24.688 -2.457 1 58.69 73 ASP A N 1
ATOM 552 C CA . ASP A 1 73 ? -0.929 24.953 -1.022 1 58.69 73 ASP A CA 1
ATOM 553 C C . ASP A 1 73 ? 0.379 25.625 -0.597 1 58.69 73 ASP A C 1
ATOM 555 O O . ASP A 1 73 ? 0.374 26.562 0.192 1 58.69 73 ASP A O 1
ATOM 559 N N . ALA A 1 74 ? 1.327 25.094 -1.227 1 52.88 74 ALA A N 1
ATOM 560 C CA . ALA A 1 74 ? 2.633 25.672 -0.923 1 52.88 74 ALA A CA 1
ATOM 561 C C . ALA A 1 74 ? 2.699 27.141 -1.354 1 52.88 74 ALA A C 1
ATOM 563 O O . ALA A 1 74 ? 3.195 27.984 -0.613 1 52.88 74 ALA A O 1
ATOM 564 N N . LEU A 1 75 ? 2.137 27.438 -2.428 1 53.16 75 LEU A N 1
ATOM 565 C CA . LEU A 1 75 ? 2.16 28.781 -2.959 1 53.16 75 LEU A CA 1
ATOM 566 C C . LEU A 1 75 ? 1.278 29.719 -2.127 1 53.16 75 LEU A C 1
ATOM 568 O O . LEU A 1 75 ? 1.65 30.859 -1.856 1 53.16 75 LEU A O 1
ATOM 572 N N . VAL A 1 76 ? 0.169 29.188 -1.789 1 54.19 76 VAL A N 1
ATOM 573 C CA . VAL A 1 76 ? -0.738 29.969 -0.961 1 54.19 76 VAL A CA 1
ATOM 574 C C . VAL A 1 76 ? -0.097 30.234 0.398 1 54.19 76 VAL A C 1
ATOM 576 O O . VAL A 1 76 ? -0.183 31.344 0.924 1 54.19 76 VAL A O 1
ATOM 579 N N . GLU A 1 77 ? 0.394 29.141 0.861 1 50.59 77 GLU A N 1
ATOM 580 C CA . GLU A 1 77 ? 1.082 29.297 2.139 1 50.59 77 GLU A CA 1
ATOM 581 C C . GLU A 1 77 ? 2.176 30.359 2.043 1 50.59 77 GLU A C 1
ATOM 583 O O . GLU A 1 77 ? 2.334 31.188 2.953 1 50.59 77 GLU A O 1
ATOM 588 N N . ILE A 1 78 ? 2.867 30.25 1.031 1 46.69 78 ILE A N 1
ATOM 589 C CA . ILE A 1 78 ? 3.904 31.25 0.8 1 46.69 78 ILE A CA 1
ATOM 590 C C . ILE A 1 78 ? 3.271 32.625 0.704 1 46.69 78 ILE A C 1
ATOM 592 O O . ILE A 1 78 ? 3.783 33.594 1.281 1 46.69 78 ILE A O 1
ATOM 596 N N . ALA A 1 79 ? 2.25 32.75 -0.119 1 47.47 79 ALA A N 1
ATOM 597 C CA . ALA A 1 79 ? 1.592 34.031 -0.336 1 47.47 79 ALA A CA 1
ATOM 598 C C . ALA A 1 79 ? 0.954 34.531 0.952 1 47.47 79 ALA A C 1
ATOM 600 O O . ALA A 1 79 ? 0.947 35.75 1.211 1 47.47 79 ALA A O 1
ATOM 601 N N . GLU A 1 80 ? 0.179 33.625 1.516 1 44.75 80 GLU A N 1
ATOM 602 C CA . GLU A 1 80 ? -0.502 34.031 2.738 1 44.75 80 GLU A CA 1
ATOM 603 C C . GLU A 1 80 ? 0.491 34.25 3.877 1 44.75 80 GLU A C 1
ATOM 605 O O . GLU A 1 80 ? 0.29 35.125 4.727 1 44.75 80 GLU A O 1
ATOM 610 N N . THR A 1 81 ? 1.145 33.125 4.188 1 43.34 81 THR A N 1
ATOM 611 C CA . THR A 1 81 ? 2.078 33.344 5.293 1 43.34 81 THR A CA 1
ATOM 612 C C . THR A 1 81 ? 3.055 34.469 4.98 1 43.34 81 THR A C 1
ATOM 614 O O . THR A 1 81 ? 3.795 34.406 3.996 1 43.34 81 THR A O 1
ATOM 617 N N . GLY A 1 82 ? 2.748 35.562 4.332 1 38.72 82 GLY A N 1
ATOM 618 C CA . GLY A 1 82 ? 3.814 36.531 4.203 1 38.72 82 GLY A CA 1
ATOM 619 C C . GLY A 1 82 ? 5.199 35.938 4.391 1 38.72 82 GLY A C 1
ATOM 620 O O . GLY A 1 82 ? 5.336 34.812 4.855 1 38.72 82 GLY A O 1
ATOM 621 N N . LEU A 1 83 ? 6.492 36.438 3.617 1 37.41 83 LEU A N 1
ATOM 622 C CA . LEU A 1 83 ? 7.844 35.969 3.912 1 37.41 83 LEU A CA 1
ATOM 623 C C . LEU A 1 83 ? 7.984 35.594 5.383 1 37.41 83 LEU A C 1
ATOM 625 O O . LEU A 1 83 ? 8.828 34.75 5.738 1 37.41 83 LEU A O 1
ATOM 629 N N . GLU A 1 84 ? 7.656 36.375 6.348 1 34.56 84 GLU A N 1
ATOM 630 C CA . GLU A 1 84 ? 8.094 36.469 7.734 1 34.56 84 GLU A CA 1
ATOM 631 C C . GLU A 1 84 ? 7.332 35.469 8.625 1 34.56 84 GLU A C 1
ATOM 633 O O . GLU A 1 84 ? 7.602 35.375 9.82 1 34.56 84 GLU A O 1
ATOM 638 N N . ASP A 1 85 ? 6.039 35.281 8.523 1 37.81 85 ASP A N 1
ATOM 639 C CA . ASP A 1 85 ? 5.383 34.75 9.711 1 37.81 85 ASP A CA 1
ATOM 640 C C . ASP A 1 85 ? 5.77 33.281 9.953 1 37.81 85 ASP A C 1
ATOM 642 O O . ASP A 1 85 ? 5.527 32.438 9.109 1 37.81 85 ASP A O 1
ATOM 646 N N . ASP A 1 86 ? 6.59 32.875 10.82 1 40.47 86 ASP A N 1
ATOM 647 C CA . ASP A 1 86 ? 7.238 31.812 11.555 1 40.47 86 ASP A CA 1
ATOM 648 C C . ASP A 1 86 ? 6.27 30.656 11.812 1 40.47 86 ASP A C 1
ATOM 650 O O . ASP A 1 86 ? 6.691 29.531 12.125 1 40.47 86 ASP A O 1
ATOM 654 N N . SER A 1 87 ? 4.906 30.906 12.219 1 43.22 87 SER A N 1
ATOM 655 C CA . SER A 1 87 ? 4.066 29.906 12.891 1 43.22 87 SER A CA 1
ATOM 656 C C . SER A 1 87 ? 3.551 28.875 11.898 1 43.22 87 SER A C 1
ATOM 658 O O . SER A 1 87 ? 2.82 27.953 12.281 1 43.22 87 SER A O 1
ATOM 660 N N . THR A 1 88 ? 3.434 29.156 10.625 1 48.31 88 THR A N 1
ATOM 661 C CA . THR A 1 88 ? 2.711 28.297 9.688 1 48.31 88 THR A CA 1
ATOM 662 C C . THR A 1 88 ? 3.385 26.938 9.562 1 48.31 88 THR A C 1
ATOM 664 O O . THR A 1 88 ? 4.602 26.859 9.383 1 48.31 88 THR A O 1
ATOM 667 N N . LEU A 1 89 ? 2.611 26.062 10.117 1 58.88 89 LEU A N 1
ATOM 668 C CA . LEU A 1 89 ? 3.092 24.688 9.984 1 58.88 89 LEU A CA 1
ATOM 669 C C . LEU A 1 89 ? 3.584 24.422 8.562 1 58.88 89 LEU A C 1
ATOM 671 O O . LEU A 1 89 ? 2.846 24.625 7.602 1 58.88 89 LEU A O 1
ATOM 675 N N . ARG A 1 90 ? 4.824 24.578 8.383 1 73.94 90 ARG A N 1
ATOM 676 C CA . ARG A 1 90 ? 5.406 24.203 7.094 1 73.94 90 ARG A CA 1
ATOM 677 C C . ARG A 1 90 ? 5.152 22.734 6.781 1 73.94 90 ARG A C 1
ATOM 679 O O . ARG A 1 90 ? 5.164 21.891 7.68 1 73.94 90 ARG A O 1
ATOM 686 N N . THR A 1 91 ? 4.707 22.531 5.496 1 84.12 91 THR A N 1
ATOM 687 C CA . THR A 1 91 ? 4.41 21.172 5.066 1 84.12 91 THR A CA 1
ATOM 688 C C . THR A 1 91 ? 5.648 20.516 4.465 1 84.12 91 THR A C 1
ATOM 690 O O . THR A 1 91 ? 6.355 21.125 3.662 1 84.12 91 THR A O 1
ATOM 693 N N . LEU A 1 92 ? 5.992 19.422 4.957 1 90.94 92 LEU A N 1
ATOM 694 C CA . LEU A 1 92 ? 7.062 18.594 4.418 1 90.94 92 LEU A CA 1
ATOM 695 C C . LEU A 1 92 ? 6.496 17.484 3.549 1 90.94 92 LEU A C 1
ATOM 697 O O . LEU A 1 92 ? 5.637 16.719 3.996 1 90.94 92 LEU A O 1
ATOM 701 N N . HIS A 1 93 ? 6.949 17.422 2.283 1 93 93 HIS A N 1
ATOM 702 C CA . HIS A 1 93 ? 6.512 16.391 1.351 1 93 93 HIS A CA 1
ATOM 703 C C . HIS A 1 93 ? 7.559 15.289 1.218 1 93 93 HIS A C 1
ATOM 705 O O . HIS A 1 93 ? 8.688 15.547 0.8 1 93 93 HIS A O 1
ATOM 711 N N . LEU A 1 94 ? 7.164 14.086 1.57 1 96.31 94 LEU A N 1
ATOM 712 C CA . LEU A 1 94 ? 8.047 12.922 1.549 1 96.31 94 LEU A CA 1
ATOM 713 C C . LEU A 1 94 ? 7.535 11.867 0.57 1 96.31 94 LEU A C 1
ATOM 715 O O . LEU A 1 94 ? 6.34 11.57 0.543 1 96.31 94 LEU A O 1
ATOM 719 N N . ALA A 1 95 ? 8.406 11.336 -0.289 1 96.81 95 ALA A N 1
ATOM 720 C CA . ALA A 1 95 ? 8.055 10.242 -1.188 1 96.81 95 ALA A CA 1
ATOM 721 C C . ALA A 1 95 ? 9.039 9.086 -1.06 1 96.81 95 ALA A C 1
ATOM 723 O O . ALA A 1 95 ? 10.234 9.297 -0.848 1 96.81 95 ALA A O 1
ATOM 724 N N . GLY A 1 96 ? 8.578 7.91 -1.168 1 96.69 96 GLY A N 1
ATOM 725 C CA . GLY A 1 96 ? 9.461 6.754 -1.114 1 96.69 96 GLY A CA 1
ATOM 726 C C . GLY A 1 96 ? 8.727 5.438 -1.271 1 96.69 96 GLY A C 1
ATOM 727 O O . GLY A 1 96 ? 7.523 5.418 -1.548 1 96.69 96 GLY A O 1
ATOM 728 N N . PRO A 1 97 ? 9.508 4.348 -1.154 1 94.5 97 PRO A N 1
ATOM 729 C CA . PRO A 1 97 ? 8.867 3.037 -1.225 1 94.5 97 PRO A CA 1
ATOM 730 C C . PRO A 1 97 ? 7.863 2.812 -0.094 1 94.5 97 PRO A C 1
ATOM 732 O O . PRO A 1 97 ? 8.086 3.254 1.035 1 94.5 97 PRO A O 1
ATOM 735 N N . PRO A 1 98 ? 6.801 2.068 -0.382 1 93.81 98 PRO A N 1
ATOM 736 C CA . PRO A 1 98 ? 5.66 1.986 0.534 1 93.81 98 PRO A CA 1
ATOM 737 C C . PRO A 1 98 ? 6.051 1.484 1.922 1 93.81 98 PRO A C 1
ATOM 739 O O . PRO A 1 98 ? 5.812 2.17 2.92 1 93.81 98 PRO A O 1
ATOM 742 N N . GLU A 1 99 ? 6.723 0.343 2.023 1 94.56 99 GLU A N 1
ATOM 743 C CA . GLU A 1 99 ? 6.945 -0.294 3.318 1 94.56 99 GLU A CA 1
ATOM 744 C C . GLU A 1 99 ? 7.953 0.492 4.152 1 94.56 99 GLU A C 1
ATOM 746 O O . GLU A 1 99 ? 7.715 0.754 5.336 1 94.56 99 GLU A O 1
ATOM 751 N N . PHE A 1 100 ? 9.008 0.903 3.537 1 95.62 100 PHE A N 1
ATOM 752 C CA . PHE A 1 100 ? 10.047 1.619 4.273 1 95.62 100 PHE A CA 1
ATOM 753 C C . PHE A 1 100 ? 9.539 2.98 4.738 1 95.62 100 PHE A C 1
ATOM 755 O O . PHE A 1 100 ? 9.758 3.373 5.883 1 95.62 100 PHE A O 1
ATOM 762 N N . THR A 1 101 ? 8.891 3.682 3.85 1 96.81 101 THR A N 1
ATOM 763 C CA . THR A 1 101 ? 8.344 4.992 4.176 1 96.81 101 THR A CA 1
ATOM 764 C C . THR A 1 101 ? 7.316 4.883 5.301 1 96.81 101 THR A C 1
ATOM 766 O O . THR A 1 101 ? 7.34 5.668 6.25 1 96.81 101 THR A O 1
ATOM 769 N N . ALA A 1 102 ? 6.48 3.877 5.203 1 95.75 102 ALA A N 1
ATOM 770 C CA . ALA A 1 102 ? 5.383 3.729 6.152 1 95.75 102 ALA A CA 1
ATOM 771 C C . ALA A 1 102 ? 5.887 3.236 7.508 1 95.75 102 ALA A C 1
ATOM 773 O O . ALA A 1 102 ? 5.422 3.693 8.555 1 95.75 102 ALA A O 1
ATOM 774 N N . GLU A 1 103 ? 6.848 2.363 7.5 1 94.38 103 GLU A N 1
ATOM 775 C CA . GLU A 1 103 ? 7.195 1.641 8.719 1 94.38 103 GLU A CA 1
ATOM 776 C C . GLU A 1 103 ? 8.391 2.281 9.414 1 94.38 103 GLU A C 1
ATOM 778 O O . GLU A 1 103 ? 8.625 2.047 10.602 1 94.38 103 GLU A O 1
ATOM 783 N N . ARG A 1 104 ? 9.18 3.057 8.672 1 95.56 104 ARG A N 1
ATOM 784 C CA . ARG A 1 104 ? 10.391 3.607 9.273 1 95.56 104 ARG A CA 1
ATOM 785 C C . ARG A 1 104 ? 10.398 5.129 9.203 1 95.56 104 ARG A C 1
ATOM 787 O O . ARG A 1 104 ? 10.414 5.809 10.227 1 95.56 104 ARG A O 1
ATOM 794 N N . ALA A 1 105 ? 10.242 5.656 8.031 1 96.88 105 ALA A N 1
ATOM 795 C CA . ALA A 1 105 ? 10.461 7.086 7.832 1 96.88 105 ALA A CA 1
ATOM 796 C C . ALA A 1 105 ? 9.359 7.914 8.492 1 96.88 105 ALA A C 1
ATOM 798 O O . ALA A 1 105 ? 9.648 8.852 9.234 1 96.88 105 ALA A O 1
ATOM 799 N N . LEU A 1 106 ? 8.117 7.551 8.25 1 96.12 106 LEU A N 1
ATOM 800 C CA . LEU A 1 106 ? 6.996 8.352 8.727 1 96.12 106 LEU A CA 1
ATOM 801 C C . LEU A 1 106 ? 6.934 8.344 10.25 1 96.12 106 LEU A C 1
ATOM 803 O O . LEU A 1 106 ? 6.844 9.406 10.875 1 96.12 106 LEU A O 1
ATOM 807 N N . PRO A 1 107 ? 7.016 7.176 10.836 1 92.81 107 PRO A N 1
ATOM 808 C CA . PRO A 1 107 ? 7.016 7.184 12.305 1 92.81 107 PRO A CA 1
ATOM 809 C C . PRO A 1 107 ? 8.148 8.023 12.883 1 92.81 107 PRO A C 1
ATOM 811 O O . PRO A 1 107 ? 7.945 8.758 13.859 1 92.81 107 PRO A O 1
ATOM 814 N N . ALA A 1 108 ? 9.297 7.969 12.312 1 94.06 108 ALA A N 1
ATOM 815 C CA . ALA A 1 108 ? 10.43 8.758 12.781 1 94.06 108 ALA A CA 1
ATOM 816 C C . ALA A 1 108 ? 10.141 10.258 12.672 1 94.06 108 ALA A C 1
ATOM 818 O O . ALA A 1 108 ? 10.398 11.016 13.602 1 94.06 108 ALA A O 1
ATOM 819 N N . LEU A 1 109 ? 9.609 10.672 11.555 1 93.44 109 LEU A N 1
ATOM 820 C CA . LEU A 1 109 ? 9.312 12.078 11.336 1 93.44 109 LEU A CA 1
ATOM 821 C C . LEU A 1 109 ? 8.188 12.547 12.258 1 93.44 109 LEU A C 1
ATOM 823 O O . LEU A 1 109 ? 8.148 13.719 12.648 1 93.44 109 LEU A O 1
ATOM 827 N N . GLY A 1 110 ? 7.254 11.594 12.531 1 84.94 110 GLY A N 1
ATOM 828 C CA . GLY A 1 110 ? 6.207 11.914 13.484 1 84.94 110 GLY A CA 1
ATOM 829 C C . GLY A 1 110 ? 6.746 12.312 14.844 1 84.94 110 GLY A C 1
ATOM 830 O O . GLY A 1 110 ? 6.191 13.195 15.508 1 84.94 110 GLY A O 1
ATOM 831 N N . GLU A 1 111 ? 7.777 11.695 15.227 1 83.31 111 GLU A N 1
ATOM 832 C CA . GLU A 1 111 ? 8.422 12 16.5 1 83.31 111 GLU A CA 1
ATOM 833 C C . GLU A 1 111 ? 9.078 13.375 16.469 1 83.31 111 GLU A C 1
ATOM 835 O O . GLU A 1 111 ? 9.125 14.078 17.484 1 83.31 111 GLU A O 1
ATOM 840 N N . LEU A 1 112 ? 9.602 13.734 15.383 1 81.25 112 LEU A N 1
ATOM 841 C CA . LEU A 1 112 ? 10.227 15.047 15.211 1 81.25 112 LEU A CA 1
ATOM 842 C C . LEU A 1 112 ? 9.211 16.156 15.43 1 81.25 112 LEU A C 1
ATOM 844 O O . LEU A 1 112 ? 9.531 17.188 16.047 1 81.25 112 LEU A O 1
ATOM 848 N N . THR A 1 113 ? 8.055 16.062 14.922 1 70.12 113 THR A N 1
ATOM 849 C CA . THR A 1 113 ? 7.02 17.078 15.023 1 70.12 113 THR A CA 1
ATOM 850 C C . THR A 1 113 ? 6.598 17.266 16.484 1 70.12 113 THR A C 1
ATOM 852 O O . THR A 1 113 ? 6.164 18.359 16.859 1 70.12 113 THR A O 1
ATOM 855 N N . GLY A 1 114 ? 6.777 16.359 17.391 1 65.06 114 GLY A N 1
ATOM 856 C CA . GLY A 1 114 ? 6.41 16.422 18.797 1 65.06 114 GLY A CA 1
ATOM 857 C C . GLY A 1 114 ? 7.496 17.016 19.672 1 65.06 114 GLY A C 1
ATOM 858 O O . GLY A 1 114 ? 7.203 17.719 20.641 1 65.06 114 GLY A O 1
ATOM 859 N N . GLU A 1 115 ? 8.68 16.766 19.391 1 61.25 115 GLU A N 1
ATOM 860 C CA . GLU A 1 115 ? 9.797 17 20.297 1 61.25 115 GLU A CA 1
ATOM 861 C C . GLU A 1 115 ? 10.148 18.5 20.359 1 61.25 115 GLU A C 1
ATOM 863 O O . GLU A 1 115 ? 10.43 19.031 21.438 1 61.25 115 GLU A O 1
ATOM 868 N N . ASP A 1 116 ? 10.266 19.094 19.266 1 56.97 116 ASP A N 1
ATOM 869 C CA . ASP A 1 116 ? 10.852 20.438 19.344 1 56.97 116 ASP A CA 1
ATOM 870 C C . ASP A 1 116 ? 9.781 21.516 19.188 1 56.97 116 ASP A C 1
ATOM 872 O O . ASP A 1 116 ? 10.094 22.688 19.062 1 56.97 116 ASP A O 1
ATOM 876 N N . GLY A 1 117 ? 8.547 21.016 19.266 1 60.5 117 GLY A N 1
ATOM 877 C CA . GLY A 1 117 ? 7.465 21.984 19.219 1 60.5 117 GLY A CA 1
ATOM 878 C C . GLY A 1 117 ? 7.293 22.641 17.859 1 60.5 117 GLY A C 1
ATOM 879 O O . GLY A 1 117 ? 6.363 23.422 17.656 1 60.5 117 GLY A O 1
ATOM 880 N N . GLN A 1 118 ? 8.336 22.578 17.094 1 61.31 118 GLN A N 1
ATOM 881 C CA . GLN A 1 118 ? 8.172 23.078 15.727 1 61.31 118 GLN A CA 1
ATOM 882 C C . GLN A 1 118 ? 7.488 22.047 14.836 1 61.31 118 GLN A C 1
ATOM 884 O O . GLN A 1 118 ? 8.148 21.188 14.242 1 61.31 118 GLN A O 1
ATOM 889 N N . ALA A 1 119 ? 6.23 22.078 14.844 1 67.06 119 ALA A N 1
ATOM 890 C CA . ALA A 1 119 ? 5.41 21.078 14.18 1 67.06 119 ALA A CA 1
ATOM 891 C C . ALA A 1 119 ? 5.301 21.359 12.68 1 67.06 119 ALA A C 1
ATOM 893 O O . ALA A 1 119 ? 5.402 22.516 12.25 1 67.06 119 ALA A O 1
ATOM 894 N N . PHE A 1 120 ? 5.641 20.438 11.891 1 78.44 120 PHE A N 1
ATOM 895 C CA . PHE A 1 120 ? 5.297 20.562 10.477 1 78.44 120 PHE A CA 1
ATOM 896 C C . PHE A 1 120 ? 4.219 19.547 10.094 1 78.44 120 PHE A C 1
ATOM 898 O O . PHE A 1 120 ? 3.992 18.578 10.805 1 78.44 120 PHE A O 1
ATOM 905 N N . ALA A 1 121 ? 3.539 19.969 9.07 1 87.81 121 ALA A N 1
ATOM 906 C CA . ALA A 1 121 ? 2.623 19.031 8.43 1 87.81 121 ALA A CA 1
ATOM 907 C C . ALA A 1 121 ? 3.377 18.062 7.512 1 87.81 121 ALA A C 1
ATOM 909 O O . ALA A 1 121 ? 4.414 18.422 6.945 1 87.81 121 ALA A O 1
ATOM 910 N N . LEU A 1 122 ? 2.936 16.891 7.504 1 93 122 LEU A N 1
ATOM 911 C CA . LEU A 1 122 ? 3.584 15.867 6.699 1 93 122 LEU A CA 1
ATOM 912 C C . LEU A 1 122 ? 2.639 15.344 5.621 1 93 122 LEU A C 1
ATOM 914 O O . LEU A 1 122 ? 1.474 15.047 5.902 1 93 122 LEU A O 1
ATOM 918 N N . ARG A 1 123 ? 3.096 15.375 4.387 1 93.19 123 ARG A N 1
ATOM 919 C CA . ARG A 1 123 ? 2.434 14.742 3.25 1 93.19 123 ARG A CA 1
ATOM 920 C C . ARG A 1 123 ? 3.328 13.68 2.617 1 93.19 123 ARG A C 1
ATOM 922 O O . ARG A 1 123 ? 4.391 13.992 2.078 1 93.19 123 ARG A O 1
ATOM 929 N N . ALA A 1 124 ? 2.84 12.477 2.715 1 96.38 124 ALA A N 1
ATOM 930 C CA . ALA A 1 124 ? 3.658 11.383 2.195 1 96.38 124 ALA A CA 1
ATOM 931 C C . ALA A 1 124 ? 3.014 10.75 0.966 1 96.38 124 ALA A C 1
ATOM 933 O O . ALA A 1 124 ? 1.786 10.695 0.859 1 96.38 124 ALA A O 1
ATOM 934 N N . SER A 1 125 ? 3.85 10.289 0.08 1 94 125 SER A N 1
ATOM 935 C CA . SER A 1 125 ? 3.434 9.562 -1.117 1 94 125 SER A CA 1
ATOM 936 C C . SER A 1 125 ? 4.285 8.312 -1.332 1 94 125 SER A C 1
ATOM 938 O O . SER A 1 125 ? 5.465 8.297 -0.981 1 94 125 SER A O 1
ATOM 940 N N . PHE A 1 126 ? 3.582 7.324 -1.881 1 93.44 126 PHE A N 1
ATOM 941 C CA . PHE A 1 126 ? 4.309 6.125 -2.277 1 93.44 126 PHE A CA 1
ATOM 942 C C . PHE A 1 126 ? 4.68 6.18 -3.754 1 93.44 126 PHE A C 1
ATOM 944 O O . PHE A 1 126 ? 3.928 6.719 -4.57 1 93.44 126 PHE A O 1
ATOM 951 N N . GLY A 1 127 ? 5.812 5.566 -4.031 1 87.94 127 GLY A N 1
ATOM 952 C CA . GLY A 1 127 ? 6.227 5.473 -5.422 1 87.94 127 GLY A CA 1
ATOM 953 C C . GLY A 1 127 ? 7.473 4.633 -5.617 1 87.94 127 GLY A C 1
ATOM 954 O O . GLY A 1 127 ? 8.172 4.312 -4.652 1 87.94 127 GLY A O 1
ATOM 955 N N . ASN A 1 128 ? 7.621 4.254 -6.898 1 82.94 128 ASN A N 1
ATOM 956 C CA . ASN A 1 128 ? 8.891 3.623 -7.227 1 82.94 128 ASN A CA 1
ATOM 957 C C . ASN A 1 128 ? 10 4.66 -7.41 1 82.94 128 ASN A C 1
ATOM 959 O O . ASN A 1 128 ? 9.758 5.859 -7.285 1 82.94 128 ASN A O 1
ATOM 963 N N . ALA A 1 129 ? 11.148 4.145 -7.637 1 83.62 129 ALA A N 1
ATOM 964 C CA . ALA A 1 129 ? 12.328 5.008 -7.676 1 83.62 129 ALA A CA 1
ATOM 965 C C . ALA A 1 129 ? 12.18 6.094 -8.734 1 83.62 129 ALA A C 1
ATOM 967 O O . ALA A 1 129 ? 12.438 7.27 -8.477 1 83.62 129 ALA A O 1
ATOM 968 N N . GLU A 1 130 ? 11.75 5.758 -9.875 1 82.06 130 GLU A N 1
ATOM 969 C CA . GLU A 1 130 ? 11.641 6.703 -10.984 1 82.06 130 GLU A CA 1
ATOM 970 C C . GLU A 1 130 ? 10.602 7.781 -10.688 1 82.06 130 GLU A C 1
ATOM 972 O O . GLU A 1 130 ? 10.883 8.977 -10.828 1 82.06 130 GLU A O 1
ATOM 977 N N . GLU A 1 131 ? 9.469 7.352 -10.297 1 82.06 131 GLU A N 1
ATOM 978 C CA . GLU A 1 131 ? 8.383 8.281 -9.977 1 82.06 131 GLU A CA 1
ATOM 979 C C . GLU A 1 131 ? 8.789 9.242 -8.867 1 82.06 131 GLU A C 1
ATOM 981 O O . GLU A 1 131 ? 8.492 10.438 -8.938 1 82.06 131 GLU A O 1
ATOM 986 N N . THR A 1 132 ? 9.414 8.711 -7.922 1 90.44 132 THR A N 1
ATOM 987 C CA . THR A 1 132 ? 9.797 9.492 -6.758 1 90.44 132 THR A CA 1
ATOM 988 C C . THR A 1 132 ? 10.852 10.539 -7.129 1 90.44 132 THR A C 1
ATOM 990 O O . THR A 1 132 ? 10.75 11.703 -6.734 1 90.44 132 THR A O 1
ATOM 993 N N . LEU A 1 133 ? 11.789 10.164 -7.969 1 88.56 133 LEU A N 1
ATOM 994 C CA . LEU A 1 133 ? 12.852 11.078 -8.367 1 88.56 133 LEU A CA 1
ATOM 995 C C . LEU A 1 133 ? 12.328 12.148 -9.32 1 88.56 133 LEU A C 1
ATOM 997 O O . LEU A 1 133 ? 12.742 13.305 -9.25 1 88.56 133 LEU A O 1
ATOM 1001 N N . GLU A 1 134 ? 11.492 11.727 -10.211 1 82.75 134 GLU A N 1
ATOM 1002 C CA . GLU A 1 134 ? 10.859 12.688 -11.102 1 82.75 134 GLU A CA 1
ATOM 1003 C C . GLU A 1 134 ? 10.062 13.727 -10.312 1 82.75 134 GLU A C 1
ATOM 1005 O O . GLU A 1 134 ? 10.133 14.922 -10.609 1 82.75 134 GLU A O 1
ATOM 1010 N N . GLY A 1 135 ? 9.289 13.242 -9.375 1 85.31 135 GLY A N 1
ATOM 1011 C CA . GLY A 1 135 ? 8.555 14.156 -8.516 1 85.31 135 GLY A CA 1
ATOM 1012 C C . GLY A 1 135 ? 9.445 15.078 -7.715 1 85.31 135 GLY A C 1
ATOM 1013 O O . GLY A 1 135 ? 9.117 16.25 -7.504 1 85.31 135 GLY A O 1
ATOM 1014 N N . LEU A 1 136 ? 10.523 14.539 -7.262 1 89 136 LEU A N 1
ATOM 1015 C CA . LEU A 1 136 ? 11.492 15.352 -6.527 1 89 136 LEU A CA 1
ATOM 1016 C C . LEU A 1 136 ? 12.078 16.438 -7.426 1 89 136 LEU A C 1
ATOM 1018 O O . LEU A 1 136 ? 12.148 17.594 -7.027 1 89 136 LEU A O 1
ATOM 1022 N N . ALA A 1 137 ? 12.438 16.031 -8.594 1 82.94 137 ALA A N 1
ATOM 1023 C CA . ALA A 1 137 ? 13.016 16.969 -9.547 1 82.94 137 ALA A CA 1
ATOM 1024 C C . ALA A 1 137 ? 12.031 18.078 -9.906 1 82.94 137 ALA A C 1
ATOM 1026 O O . ALA A 1 137 ? 12.422 19.234 -10.086 1 82.94 137 ALA A O 1
ATOM 1027 N N . ALA A 1 138 ? 10.828 17.672 -9.969 1 79.19 138 ALA A N 1
ATOM 1028 C CA . ALA A 1 138 ? 9.773 18.609 -10.352 1 79.19 138 ALA A CA 1
ATOM 1029 C C . ALA A 1 138 ? 9.352 19.469 -9.164 1 79.19 138 ALA A C 1
ATOM 1031 O O . ALA A 1 138 ? 8.531 20.375 -9.312 1 79.19 138 ALA A O 1
ATOM 1032 N N . GLY A 1 139 ? 9.852 19.156 -8 1 81.56 139 GLY A N 1
ATOM 1033 C CA . GLY A 1 139 ? 9.539 19.953 -6.82 1 81.56 139 GLY A CA 1
ATOM 1034 C C . GLY A 1 139 ? 8.273 19.484 -6.113 1 81.56 139 GLY A C 1
ATOM 1035 O O . GLY A 1 139 ? 7.781 20.172 -5.211 1 81.56 139 GLY A O 1
ATOM 1036 N N . HIS A 1 140 ? 7.762 18.328 -6.488 1 83.12 140 HIS A N 1
ATOM 1037 C CA . HIS A 1 140 ? 6.566 17.781 -5.852 1 83.12 140 HIS A CA 1
ATOM 1038 C C . HIS A 1 140 ? 6.887 17.219 -4.473 1 83.12 140 HIS A C 1
ATOM 1040 O O . HIS A 1 140 ? 6 17.109 -3.621 1 83.12 140 HIS A O 1
ATOM 1046 N N . HIS A 1 141 ? 8.086 16.859 -4.305 1 92.44 141 HIS A N 1
ATOM 1047 C CA . HIS A 1 141 ? 8.562 16.328 -3.033 1 92.44 141 HIS A CA 1
ATOM 1048 C C . HIS A 1 141 ? 9.758 17.125 -2.51 1 92.44 141 HIS A C 1
ATOM 1050 O O . HIS A 1 141 ? 10.5 17.719 -3.291 1 92.44 141 HIS A O 1
ATOM 1056 N N . ASP A 1 142 ? 9.836 17.203 -1.221 1 91 142 ASP A N 1
ATOM 1057 C CA . ASP A 1 142 ? 10.977 17.844 -0.57 1 91 142 ASP A CA 1
ATOM 1058 C C . ASP A 1 142 ? 12.078 16.812 -0.289 1 91 142 ASP A C 1
ATOM 1060 O O . ASP A 1 142 ? 13.266 17.125 -0.385 1 91 142 ASP A O 1
ATOM 1064 N N . LEU A 1 143 ? 11.656 15.656 0.132 1 96.56 143 LEU A N 1
ATOM 1065 C CA . LEU A 1 143 ? 12.523 14.523 0.425 1 96.56 143 LEU A CA 1
ATOM 1066 C C . LEU A 1 143 ? 12.062 13.273 -0.325 1 96.56 143 LEU A C 1
ATOM 1068 O O . LEU A 1 143 ? 10.867 13.047 -0.477 1 96.56 143 LEU A O 1
ATOM 1072 N N . ALA A 1 144 ? 13.023 12.539 -0.763 1 97.06 144 ALA A N 1
ATOM 1073 C CA . ALA A 1 144 ? 12.734 11.25 -1.391 1 97.06 144 ALA A CA 1
ATOM 1074 C C . ALA A 1 144 ? 13.617 10.148 -0.816 1 97.06 144 ALA A C 1
ATOM 1076 O O . ALA A 1 144 ? 14.766 10.391 -0.451 1 97.06 144 ALA A O 1
ATOM 1077 N N . ILE A 1 145 ? 13.047 9.031 -0.668 1 97.25 145 ILE A N 1
ATOM 1078 C CA . ILE A 1 145 ? 13.781 7.832 -0.278 1 97.25 145 ILE A CA 1
ATOM 1079 C C . ILE A 1 145 ? 13.758 6.82 -1.42 1 97.25 145 ILE A C 1
ATOM 1081 O O . ILE A 1 145 ? 12.719 6.59 -2.037 1 97.25 145 ILE A O 1
ATOM 1085 N N . GLY A 1 146 ? 14.898 6.266 -1.699 1 94.06 146 GLY A N 1
ATOM 1086 C CA . GLY A 1 146 ? 14.977 5.262 -2.75 1 94.06 146 GLY A CA 1
ATOM 1087 C C . GLY A 1 146 ? 16.125 4.293 -2.564 1 94.06 146 GLY A C 1
ATOM 1088 O O . GLY A 1 146 ? 16.938 4.457 -1.657 1 94.06 146 GLY A O 1
ATOM 1089 N N . THR A 1 147 ? 16.125 3.314 -3.418 1 91.62 147 THR A N 1
ATOM 1090 C CA . THR A 1 147 ? 17.156 2.289 -3.33 1 91.62 147 THR A CA 1
ATOM 1091 C C . THR A 1 147 ? 18.172 2.436 -4.465 1 91.62 147 THR A C 1
ATOM 1093 O O . THR A 1 147 ? 18.969 1.53 -4.715 1 91.62 147 THR A O 1
ATOM 1096 N N . THR A 1 148 ? 18.031 3.418 -5.168 1 88.06 148 THR A N 1
ATOM 1097 C CA . THR A 1 148 ? 19 3.762 -6.203 1 88.06 148 THR A CA 1
ATOM 1098 C C . THR A 1 148 ? 19.609 5.137 -5.938 1 88.06 148 THR A C 1
ATOM 1100 O O . THR A 1 148 ? 18.906 6.07 -5.559 1 88.06 148 THR A O 1
ATOM 1103 N N . ARG A 1 149 ? 20.828 5.18 -6.051 1 88.88 149 ARG A N 1
ATOM 1104 C CA . ARG A 1 149 ? 21.5 6.477 -5.922 1 88.88 149 ARG A CA 1
ATOM 1105 C C . ARG A 1 149 ? 21.359 7.285 -7.211 1 88.88 149 ARG A C 1
ATOM 1107 O O . ARG A 1 149 ? 21.891 6.887 -8.258 1 88.88 149 ARG A O 1
ATOM 1114 N N . PRO A 1 150 ? 20.609 8.336 -7.129 1 87.19 150 PRO A N 1
ATOM 1115 C CA . PRO A 1 150 ? 20.484 9.125 -8.352 1 87.19 150 PRO A CA 1
ATOM 1116 C C . PRO A 1 150 ? 21.812 9.688 -8.836 1 87.19 150 PRO A C 1
ATOM 1118 O O . PRO A 1 150 ? 22.703 9.969 -8.023 1 87.19 150 PRO A O 1
ATOM 1121 N N . ARG A 1 151 ? 21.781 9.758 -10.25 1 79.62 151 ARG A N 1
ATOM 1122 C CA . ARG A 1 151 ? 22.984 10.289 -10.891 1 79.62 151 ARG A CA 1
ATOM 1123 C C . ARG A 1 151 ? 22.781 11.742 -11.305 1 79.62 151 ARG A C 1
ATOM 1125 O O . ARG A 1 151 ? 21.656 12.188 -11.531 1 79.62 151 ARG A O 1
ATOM 1132 N N . GLY A 1 152 ? 23.781 12.492 -11.164 1 80.25 152 GLY A N 1
ATOM 1133 C CA . GLY A 1 152 ? 23.703 13.859 -11.656 1 80.25 152 GLY A CA 1
ATOM 1134 C C . GLY A 1 152 ? 23.75 14.898 -10.555 1 80.25 152 GLY A C 1
ATOM 1135 O O . GLY A 1 152 ? 23.672 14.555 -9.367 1 80.25 152 GLY A O 1
ATOM 1136 N N . ALA A 1 153 ? 23.75 16.125 -11.008 1 81 153 ALA A N 1
ATOM 1137 C CA . ALA A 1 153 ? 23.984 17.234 -10.094 1 81 153 ALA A CA 1
ATOM 1138 C C . ALA A 1 153 ? 22.672 17.781 -9.531 1 81 153 ALA A C 1
ATOM 1140 O O . ALA A 1 153 ? 22.672 18.547 -8.562 1 81 153 ALA A O 1
ATOM 1141 N N . LEU A 1 154 ? 21.625 17.297 -10.031 1 87.75 154 LEU A N 1
ATOM 1142 C CA . LEU A 1 154 ? 20.328 17.844 -9.641 1 87.75 154 LEU A CA 1
ATOM 1143 C C . LEU A 1 154 ? 19.922 17.344 -8.258 1 87.75 154 LEU A C 1
ATOM 1145 O O . LEU A 1 154 ? 19.125 17.984 -7.559 1 87.75 154 LEU A O 1
ATOM 1149 N N . HIS A 1 155 ? 20.469 16.203 -7.938 1 92.19 155 HIS A N 1
ATOM 1150 C CA . HIS A 1 155 ? 20.078 15.562 -6.688 1 92.19 155 HIS A CA 1
ATOM 1151 C C . HIS A 1 155 ? 21.297 15.32 -5.789 1 92.19 155 HIS A C 1
ATOM 1153 O O . HIS A 1 155 ? 22.391 15.062 -6.281 1 92.19 155 HIS A O 1
ATOM 1159 N N . THR A 1 156 ? 21.062 15.5 -4.566 1 92.75 156 THR A N 1
ATOM 1160 C CA . THR A 1 156 ? 22.016 15.086 -3.543 1 92.75 156 THR A CA 1
ATOM 1161 C C . THR A 1 156 ? 21.484 13.875 -2.773 1 92.75 156 THR A C 1
ATOM 1163 O O . THR A 1 156 ? 20.406 13.93 -2.184 1 92.75 156 THR A O 1
ATOM 1166 N N . ALA A 1 157 ? 22.219 12.828 -2.807 1 96.31 157 ALA A N 1
ATOM 1167 C CA . ALA A 1 157 ? 21.812 11.578 -2.168 1 96.31 157 ALA A CA 1
ATOM 1168 C C . ALA A 1 157 ? 22.719 11.25 -0.987 1 96.31 157 ALA A C 1
ATOM 1170 O O . ALA A 1 157 ? 23.953 11.32 -1.098 1 96.31 157 ALA A O 1
ATOM 1171 N N . THR A 1 158 ? 22.156 10.93 0.137 1 96.75 158 THR A N 1
ATOM 1172 C CA . THR A 1 158 ? 22.875 10.5 1.326 1 96.75 158 THR A CA 1
ATOM 1173 C C . THR A 1 158 ? 22.469 9.086 1.726 1 96.75 158 THR A C 1
ATOM 1175 O O . THR A 1 158 ? 21.281 8.789 1.839 1 96.75 158 THR A O 1
ATOM 1178 N N . PRO A 1 159 ? 23.453 8.18 1.937 1 96.31 159 PRO A N 1
ATOM 1179 C CA . PRO A 1 159 ? 23.062 6.855 2.422 1 96.31 159 PRO A CA 1
ATOM 1180 C C . PRO A 1 159 ? 22.297 6.914 3.74 1 96.31 159 PRO A C 1
ATOM 1182 O O . PRO A 1 159 ? 22.688 7.629 4.66 1 96.31 159 PRO A O 1
ATOM 1185 N N . LEU A 1 160 ? 21.219 6.273 3.756 1 96.69 160 LEU A N 1
ATOM 1186 C CA . LEU A 1 160 ? 20.344 6.285 4.926 1 96.69 160 LEU A CA 1
ATOM 1187 C C . LEU A 1 160 ? 20.562 5.043 5.777 1 96.69 160 LEU A C 1
ATOM 1189 O O . LEU A 1 160 ? 20.891 5.145 6.961 1 96.69 160 LEU A O 1
ATOM 1193 N N . CYS A 1 161 ? 20.375 3.85 5.199 1 96.06 161 CYS A N 1
ATOM 1194 C CA . CYS A 1 161 ? 20.594 2.59 5.906 1 96.06 161 CYS A CA 1
ATOM 1195 C C . CYS A 1 161 ? 20.625 1.419 4.93 1 96.06 161 CYS A C 1
ATOM 1197 O O . CYS A 1 161 ? 20.281 1.571 3.758 1 96.06 161 CYS A O 1
ATOM 1199 N N . ASP A 1 162 ? 21.109 0.302 5.418 1 93.88 162 ASP A N 1
ATOM 1200 C CA . ASP A 1 162 ? 21.109 -0.939 4.652 1 93.88 162 ASP A CA 1
ATOM 1201 C C . ASP A 1 162 ? 19.984 -1.865 5.098 1 93.88 162 ASP A C 1
ATOM 1203 O O . ASP A 1 162 ? 19.672 -1.951 6.289 1 93.88 162 ASP A O 1
ATOM 1207 N N . GLU A 1 163 ? 19.422 -2.418 4.117 1 92.38 163 GLU A N 1
ATOM 1208 C CA . GLU A 1 163 ? 18.375 -3.406 4.355 1 92.38 163 GLU A CA 1
ATOM 1209 C C . GLU A 1 163 ? 18.828 -4.797 3.916 1 92.38 163 GLU A C 1
ATOM 1211 O O . GLU A 1 163 ? 19.375 -4.965 2.828 1 92.38 163 GLU A O 1
ATOM 1216 N N . VAL A 1 164 ? 18.609 -5.762 4.828 1 94 164 VAL A N 1
ATOM 1217 C CA . VAL A 1 164 ? 18.938 -7.145 4.504 1 94 164 VAL A CA 1
ATOM 1218 C C . VAL A 1 164 ? 17.656 -7.898 4.141 1 94 164 VAL A C 1
ATOM 1220 O O . VAL A 1 164 ? 16.594 -7.668 4.734 1 94 164 VAL A O 1
ATOM 1223 N N . HIS A 1 165 ? 17.797 -8.75 3.133 1 96.19 165 HIS A N 1
ATOM 1224 C CA . HIS A 1 165 ? 16.656 -9.555 2.711 1 96.19 165 HIS A CA 1
ATOM 1225 C C . HIS A 1 165 ? 16.75 -10.969 3.27 1 96.19 165 HIS A C 1
ATOM 1227 O O . HIS A 1 165 ? 17.844 -11.539 3.355 1 96.19 165 HIS A O 1
ATOM 1233 N N . VAL A 1 166 ? 15.633 -11.516 3.611 1 96.81 166 VAL A N 1
ATOM 1234 C CA . VAL A 1 166 ? 15.555 -12.859 4.164 1 96.81 166 VAL A CA 1
ATOM 1235 C C . VAL A 1 166 ? 14.539 -13.688 3.377 1 96.81 166 VAL A C 1
ATOM 1237 O O . VAL A 1 166 ? 13.516 -13.172 2.936 1 96.81 166 VAL A O 1
ATOM 1240 N N . LEU A 1 167 ? 14.875 -14.859 3.17 1 97.56 167 LEU A N 1
ATOM 1241 C CA . LEU A 1 167 ? 13.984 -15.844 2.557 1 97.56 167 LEU A CA 1
ATOM 1242 C C . LEU A 1 167 ? 13.141 -16.547 3.613 1 97.56 167 LEU A C 1
ATOM 1244 O O . LEU A 1 167 ? 13.68 -17.25 4.473 1 97.56 167 LEU A O 1
ATOM 1248 N N . VAL A 1 168 ? 11.773 -16.422 3.514 1 98 168 VAL A N 1
ATOM 1249 C CA . VAL A 1 168 ? 10.953 -16.906 4.625 1 98 168 VAL A CA 1
ATOM 1250 C C . VAL A 1 168 ? 9.781 -17.719 4.086 1 98 168 VAL A C 1
ATOM 1252 O O . VAL A 1 168 ? 9.391 -17.562 2.926 1 98 168 VAL A O 1
ATOM 1255 N N . ALA A 1 169 ? 9.258 -18.547 4.883 1 97.31 169 ALA A N 1
ATOM 1256 C CA . ALA A 1 169 ? 8.008 -19.281 4.715 1 97.31 169 ALA A CA 1
ATOM 1257 C C . ALA A 1 169 ? 7.465 -19.75 6.059 1 97.31 169 ALA A C 1
ATOM 1259 O O . ALA A 1 169 ? 8.078 -19.516 7.102 1 97.31 169 ALA A O 1
ATOM 1260 N N . THR A 1 170 ? 6.301 -20.328 6.004 1 96.56 170 THR A N 1
ATOM 1261 C CA . THR A 1 170 ? 5.77 -20.922 7.227 1 96.56 170 THR A CA 1
ATOM 1262 C C . THR A 1 170 ? 6.586 -22.141 7.637 1 96.56 170 THR A C 1
ATOM 1264 O O . THR A 1 170 ? 7.254 -22.75 6.801 1 96.56 170 THR A O 1
ATOM 1267 N N . PRO A 1 171 ? 6.508 -22.516 8.906 1 96.69 171 PRO A N 1
ATOM 1268 C CA . PRO A 1 171 ? 7.172 -23.734 9.344 1 96.69 171 PRO A CA 1
ATOM 1269 C C . PRO A 1 171 ? 6.723 -24.969 8.555 1 96.69 171 PRO A C 1
ATOM 1271 O O . PRO A 1 171 ? 7.527 -25.859 8.273 1 96.69 171 PRO A O 1
ATOM 1274 N N . HIS A 1 172 ? 5.48 -25 8.234 1 93.75 172 HIS A N 1
ATOM 1275 C CA . HIS A 1 172 ? 4.949 -26.109 7.445 1 93.75 172 HIS A CA 1
ATOM 1276 C C . HIS A 1 172 ? 5.699 -26.266 6.125 1 93.75 172 HIS A C 1
ATOM 1278 O O . HIS A 1 172 ? 6.109 -27.359 5.762 1 93.75 172 HIS A O 1
ATOM 1284 N N . TRP A 1 173 ? 5.906 -25.188 5.441 1 94.06 173 TRP A N 1
ATOM 1285 C CA . TRP A 1 173 ? 6.617 -25.234 4.168 1 94.06 173 TRP A CA 1
ATOM 1286 C C . TRP A 1 173 ? 8.086 -25.594 4.375 1 94.06 173 TRP A C 1
ATOM 1288 O O . TRP A 1 173 ? 8.688 -26.266 3.543 1 94.06 173 TRP A O 1
ATOM 1298 N N . ALA A 1 174 ? 8.695 -25.047 5.402 1 95.44 174 ALA A N 1
ATOM 1299 C CA . ALA A 1 174 ? 10.078 -25.391 5.715 1 95.44 174 ALA A CA 1
ATOM 1300 C C . ALA A 1 174 ? 10.234 -26.906 5.887 1 95.44 174 ALA A C 1
ATOM 1302 O O . ALA A 1 174 ? 11.18 -27.5 5.363 1 95.44 174 ALA A O 1
ATOM 1303 N N . GLU A 1 175 ? 9.297 -27.469 6.625 1 94.62 175 GLU A N 1
ATOM 1304 C CA . GLU A 1 175 ? 9.305 -28.906 6.848 1 94.62 175 GLU A CA 1
ATOM 1305 C C . GLU A 1 175 ? 9.102 -29.672 5.539 1 94.62 175 GLU A C 1
ATOM 1307 O O . GLU A 1 175 ? 9.82 -30.625 5.254 1 94.62 175 GLU A O 1
ATOM 1312 N N . ARG A 1 176 ? 8.172 -29.281 4.824 1 92.19 176 ARG A N 1
ATOM 1313 C CA . ARG A 1 176 ? 7.848 -29.938 3.564 1 92.19 176 ARG A CA 1
ATOM 1314 C C . ARG A 1 176 ? 9.016 -29.875 2.592 1 92.19 176 ARG A C 1
ATOM 1316 O O . ARG A 1 176 ? 9.25 -30.797 1.816 1 92.19 176 ARG A O 1
ATOM 1323 N N . ALA A 1 177 ? 9.695 -28.734 2.598 1 92.56 177 ALA A N 1
ATOM 1324 C CA . ALA A 1 177 ? 10.828 -28.531 1.697 1 92.56 177 ALA A CA 1
ATOM 1325 C C . ALA A 1 177 ? 12.062 -29.266 2.199 1 92.56 177 ALA A C 1
ATOM 1327 O O . ALA A 1 177 ? 13.07 -29.359 1.489 1 92.56 177 ALA A O 1
ATOM 1328 N N . GLY A 1 178 ? 12.008 -29.766 3.426 1 90.12 178 GLY A N 1
ATOM 1329 C CA . GLY A 1 178 ? 13.117 -30.516 3.99 1 90.12 178 GLY A CA 1
ATOM 1330 C C . GLY A 1 178 ? 14.266 -29.625 4.449 1 90.12 178 GLY A C 1
ATOM 1331 O O . GLY A 1 178 ? 15.43 -30 4.328 1 90.12 178 GLY A O 1
ATOM 1332 N N . VAL A 1 179 ? 13.93 -28.422 4.84 1 84 179 VAL A N 1
ATOM 1333 C CA . VAL A 1 179 ? 14.953 -27.516 5.336 1 84 179 VAL A CA 1
ATOM 1334 C C . VAL A 1 179 ? 15.344 -27.906 6.762 1 84 179 VAL A C 1
ATOM 1336 O O . VAL A 1 179 ? 14.578 -27.672 7.699 1 84 179 VAL A O 1
ATOM 1339 N N . GLU A 1 180 ? 16.438 -28.562 7 1 80.5 180 GLU A N 1
ATOM 1340 C CA . GLU A 1 180 ? 16.906 -28.984 8.312 1 80.5 180 GLU A CA 1
ATOM 1341 C C . GLU A 1 180 ? 17.953 -28.016 8.852 1 80.5 180 GLU A C 1
ATOM 1343 O O . GLU A 1 180 ? 17.906 -27.625 10.023 1 80.5 180 GLU A O 1
ATOM 1348 N N . ASP A 1 181 ? 18.828 -27.688 7.969 1 84 181 ASP A N 1
ATOM 1349 C CA . ASP A 1 181 ? 19.875 -26.703 8.266 1 84 181 ASP A CA 1
ATOM 1350 C C . ASP A 1 181 ? 19.781 -25.516 7.305 1 84 181 ASP A C 1
ATOM 1352 O O . ASP A 1 181 ? 20.047 -25.656 6.109 1 84 181 ASP A O 1
ATOM 1356 N N . VAL A 1 182 ? 19.453 -24.406 7.824 1 84.88 182 VAL A N 1
ATOM 1357 C CA . VAL A 1 182 ? 19.203 -23.203 7.027 1 84.88 182 VAL A CA 1
ATOM 1358 C C . VAL A 1 182 ? 20.484 -22.766 6.328 1 84.88 182 VAL A C 1
ATOM 1360 O O . VAL A 1 182 ? 20.453 -22.031 5.344 1 84.88 182 VAL A O 1
ATOM 1363 N N . ARG A 1 183 ? 21.656 -23.312 6.695 1 84 183 ARG A N 1
ATOM 1364 C CA . ARG A 1 183 ? 22.922 -22.922 6.086 1 84 183 ARG A CA 1
ATOM 1365 C C . ARG A 1 183 ? 23.234 -23.797 4.871 1 84 183 ARG A C 1
ATOM 1367 O O . ARG A 1 183 ? 24.031 -23.422 4.016 1 84 183 ARG A O 1
ATOM 1374 N N . ASP A 1 184 ? 22.484 -24.844 4.832 1 82.81 184 ASP A N 1
ATOM 1375 C CA . ASP A 1 184 ? 22.797 -25.797 3.773 1 82.81 184 ASP A CA 1
ATOM 1376 C C . ASP A 1 184 ? 21.656 -25.875 2.758 1 82.81 184 ASP A C 1
ATOM 1378 O O . ASP A 1 184 ? 21.703 -26.672 1.812 1 82.81 184 ASP A O 1
ATOM 1382 N N . THR A 1 185 ? 20.75 -25.094 2.939 1 85.56 185 THR A N 1
ATOM 1383 C CA . THR A 1 185 ? 19.625 -25.125 2.021 1 85.56 185 THR A CA 1
ATOM 1384 C C . THR A 1 185 ? 20.031 -24.641 0.636 1 85.56 185 THR A C 1
ATOM 1386 O O . THR A 1 185 ? 20.719 -23.625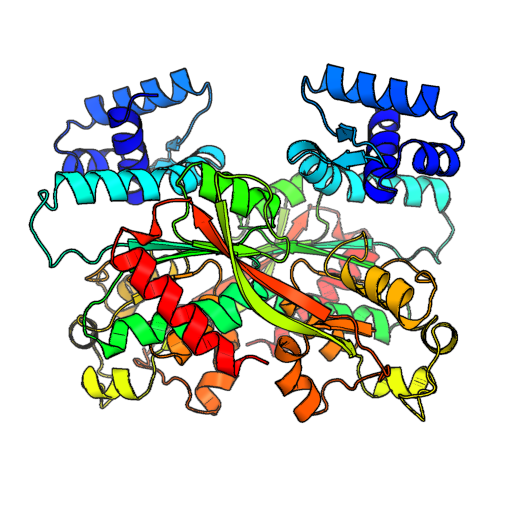 0.51 1 85.56 185 THR A O 1
ATOM 1389 N N . ASP A 1 186 ? 19.625 -25.406 -0.351 1 86.44 186 ASP A N 1
ATOM 1390 C CA . ASP A 1 186 ? 19.891 -24.984 -1.72 1 86.44 186 ASP A CA 1
ATOM 1391 C C . ASP A 1 186 ? 18.594 -24.703 -2.479 1 86.44 186 ASP A C 1
ATOM 1393 O O . ASP A 1 186 ? 17.516 -24.984 -1.978 1 86.44 186 ASP A O 1
ATOM 1397 N N . ALA A 1 187 ? 18.734 -24.109 -3.66 1 90.5 187 ALA A N 1
ATOM 1398 C CA . ALA A 1 187 ? 17.594 -23.688 -4.469 1 90.5 187 ALA A CA 1
ATOM 1399 C C . ALA A 1 187 ? 16.719 -24.891 -4.836 1 90.5 187 ALA A C 1
ATOM 1401 O O . ALA A 1 187 ? 15.492 -24.766 -4.918 1 90.5 187 ALA A O 1
ATOM 1402 N N . SER A 1 188 ? 17.281 -26.016 -5.031 1 90.31 188 SER A N 1
ATOM 1403 C CA . SER A 1 188 ? 16.562 -27.219 -5.457 1 90.31 188 SER A CA 1
ATOM 1404 C C . SER A 1 188 ? 15.586 -27.672 -4.387 1 90.31 188 SER A C 1
ATOM 1406 O O . SER A 1 188 ? 14.508 -28.188 -4.707 1 90.31 188 SER A O 1
ATOM 1408 N N . ALA A 1 189 ? 15.938 -27.484 -3.16 1 90.38 189 ALA A N 1
ATOM 1409 C CA . ALA A 1 189 ? 15.07 -27.859 -2.049 1 90.38 189 ALA A CA 1
ATOM 1410 C C . ALA A 1 189 ? 13.789 -27.031 -2.045 1 90.38 189 ALA A C 1
ATOM 1412 O O . ALA A 1 189 ? 12.766 -27.469 -1.519 1 90.38 189 ALA A O 1
ATOM 1413 N N . LEU A 1 190 ? 13.852 -25.891 -2.684 1 93.38 190 LEU A N 1
ATOM 1414 C CA . LEU A 1 190 ? 12.742 -24.938 -2.594 1 93.38 190 LEU A CA 1
ATOM 1415 C C . LEU A 1 190 ? 11.93 -24.938 -3.883 1 93.38 190 LEU A C 1
ATOM 1417 O O . LEU A 1 190 ? 10.969 -24.172 -4.012 1 93.38 190 LEU A O 1
ATOM 1421 N N . LYS A 1 191 ? 12.211 -25.766 -4.766 1 90.31 191 LYS A N 1
ATOM 1422 C CA . LYS A 1 191 ? 11.664 -25.75 -6.117 1 90.31 191 LYS A CA 1
ATOM 1423 C C . LYS A 1 191 ? 10.156 -25.969 -6.102 1 90.31 191 LYS A C 1
ATOM 1425 O O . LYS A 1 191 ? 9.438 -25.516 -6.996 1 90.31 191 LYS A O 1
ATOM 1430 N N . HIS A 1 192 ? 9.625 -26.656 -5.121 1 88.56 192 HIS A N 1
ATOM 1431 C CA . HIS A 1 192 ? 8.211 -27.016 -5.105 1 88.56 192 HIS A CA 1
ATOM 1432 C C . HIS A 1 192 ? 7.422 -26.109 -4.172 1 88.56 192 HIS A C 1
ATOM 1434 O O . HIS A 1 192 ? 6.207 -26.266 -4.027 1 88.56 192 HIS A O 1
ATOM 1440 N N . VAL A 1 193 ? 8.062 -25.219 -3.541 1 91.81 193 VAL A N 1
ATOM 1441 C CA . VAL A 1 193 ? 7.363 -24.266 -2.689 1 91.81 193 VAL A CA 1
ATOM 1442 C C . VAL A 1 193 ? 6.836 -23.109 -3.535 1 91.81 193 VAL A C 1
ATOM 1444 O O . VAL A 1 193 ? 7.598 -22.469 -4.27 1 91.81 193 VAL A O 1
ATOM 1447 N N . PRO A 1 194 ? 5.512 -22.828 -3.459 1 92.25 194 PRO A N 1
ATOM 1448 C CA . PRO A 1 194 ? 4.98 -21.688 -4.211 1 92.25 194 PRO A CA 1
ATOM 1449 C C . PRO A 1 194 ? 5.676 -20.375 -3.857 1 92.25 194 PRO A C 1
ATOM 1451 O O . PRO A 1 194 ? 6.102 -20.172 -2.715 1 92.25 194 PRO A O 1
ATOM 1454 N N . VAL A 1 195 ? 5.699 -19.516 -4.871 1 94.81 195 VAL A N 1
ATOM 1455 C CA . VAL A 1 195 ? 6.395 -18.234 -4.691 1 94.81 195 VAL A CA 1
ATOM 1456 C C . VAL A 1 195 ? 5.375 -17.109 -4.539 1 94.81 195 VAL A C 1
ATOM 1458 O O . VAL A 1 195 ? 4.41 -17.031 -5.305 1 94.81 195 VAL A O 1
ATOM 1461 N N . VAL A 1 196 ? 5.566 -16.312 -3.514 1 96.06 196 VAL A N 1
ATOM 1462 C CA . VAL A 1 196 ? 4.801 -15.086 -3.309 1 96.06 196 VAL A CA 1
ATOM 1463 C C . VAL A 1 196 ? 5.688 -13.875 -3.582 1 96.06 196 VAL A C 1
ATOM 1465 O O . VAL A 1 196 ? 6.766 -13.742 -3.002 1 96.06 196 VAL A O 1
ATOM 1468 N N . GLU A 1 197 ? 5.234 -13.031 -4.449 1 96.75 197 GLU A N 1
ATOM 1469 C CA . GLU A 1 197 ? 6.066 -11.906 -4.879 1 96.75 197 GLU A CA 1
ATOM 1470 C C . GLU A 1 197 ? 5.227 -10.648 -5.09 1 96.75 197 GLU A C 1
ATOM 1472 O O . GLU A 1 197 ? 4.004 -10.727 -5.223 1 96.75 197 GLU A O 1
ATOM 1477 N N . VAL A 1 198 ? 5.91 -9.5 -5.078 1 95.62 198 VAL A N 1
ATOM 1478 C CA . VAL A 1 198 ? 5.223 -8.211 -5.18 1 95.62 198 VAL A CA 1
ATOM 1479 C C . VAL A 1 198 ? 4.977 -7.871 -6.645 1 95.62 198 VAL A C 1
ATOM 1481 O O . VAL A 1 198 ? 4.195 -6.973 -6.957 1 95.62 198 VAL A O 1
ATOM 1484 N N . HIS A 1 199 ? 5.641 -8.555 -7.5 1 90.94 199 HIS A N 1
ATOM 1485 C CA . HIS A 1 199 ? 5.531 -8.281 -8.93 1 90.94 199 HIS A CA 1
ATOM 1486 C C . HIS A 1 199 ? 5.852 -9.516 -9.758 1 90.94 199 HIS A C 1
ATOM 1488 O O . HIS A 1 199 ? 6.617 -10.383 -9.32 1 90.94 199 HIS A O 1
ATOM 1494 N N . GLU A 1 200 ? 5.371 -9.547 -10.938 1 87.06 200 GLU A N 1
ATOM 1495 C CA . GLU A 1 200 ? 5.523 -10.688 -11.828 1 87.06 200 GLU A CA 1
ATOM 1496 C C . GLU A 1 200 ? 6.988 -10.891 -12.219 1 87.06 200 GLU A C 1
ATOM 1498 O O . GLU A 1 200 ? 7.406 -12.016 -12.508 1 87.06 200 GLU A O 1
ATOM 1503 N N . SER A 1 201 ? 7.746 -9.852 -12.219 1 85.88 201 SER A N 1
ATOM 1504 C CA . SER A 1 201 ? 9.148 -9.93 -12.609 1 85.88 201 SER A CA 1
ATOM 1505 C C . SER A 1 201 ? 10 -10.547 -11.5 1 85.88 201 SER A C 1
ATOM 1507 O O . SER A 1 201 ? 11.195 -10.773 -11.68 1 85.88 201 SER A O 1
ATOM 1509 N N . LEU A 1 202 ? 9.469 -10.75 -10.359 1 93.19 202 LEU A N 1
ATOM 1510 C CA . LEU A 1 202 ? 10.117 -11.391 -9.219 1 93.19 202 LEU A CA 1
ATOM 1511 C C . LEU A 1 202 ? 11.328 -10.586 -8.758 1 93.19 202 LEU A C 1
ATOM 1513 O O . LEU A 1 202 ? 12.422 -11.133 -8.617 1 93.19 202 LEU A O 1
ATOM 1517 N N . PRO A 1 203 ? 11.172 -9.305 -8.438 1 90.38 203 PRO A N 1
ATOM 1518 C CA . PRO A 1 203 ? 12.328 -8.477 -8.125 1 90.38 203 PRO A CA 1
ATOM 1519 C C . PRO A 1 203 ? 13.062 -8.938 -6.867 1 90.38 203 PRO A C 1
ATOM 1521 O O . PRO A 1 203 ? 14.281 -8.766 -6.762 1 90.38 203 PRO A O 1
ATOM 1524 N N . PHE A 1 204 ? 12.398 -9.578 -5.938 1 95 204 PHE A N 1
ATOM 1525 C CA . PHE A 1 204 ? 13.031 -9.977 -4.691 1 95 204 PHE A CA 1
ATOM 1526 C C . PHE A 1 204 ? 13.531 -11.414 -4.773 1 95 204 PHE A C 1
ATOM 1528 O O . PHE A 1 204 ? 14.719 -11.68 -4.586 1 95 204 PHE A O 1
ATOM 1535 N N . VAL A 1 205 ? 12.711 -12.273 -5.172 1 96.44 205 VAL A N 1
ATOM 1536 C CA . VAL A 1 205 ? 13.078 -13.688 -5.266 1 96.44 205 VAL A CA 1
ATOM 1537 C C . VAL A 1 205 ? 14.141 -13.875 -6.344 1 96.44 205 VAL A C 1
ATOM 1539 O O . VAL A 1 205 ? 15.117 -14.594 -6.141 1 96.44 205 VAL A O 1
ATOM 1542 N N . GLY A 1 206 ? 13.914 -13.195 -7.449 1 95.19 206 GLY A N 1
ATOM 1543 C CA . GLY A 1 206 ? 14.906 -13.281 -8.508 1 95.19 206 GLY A CA 1
ATOM 1544 C C . GLY A 1 206 ? 16.281 -12.836 -8.078 1 95.19 206 GLY A C 1
ATOM 1545 O O . GLY A 1 206 ? 17.281 -13.508 -8.352 1 95.19 206 GLY A O 1
ATOM 1546 N N . ARG A 1 207 ? 16.359 -11.727 -7.41 1 93.19 207 ARG A N 1
ATOM 1547 C CA . ARG A 1 207 ? 17.641 -11.203 -6.93 1 93.19 207 ARG A CA 1
ATOM 1548 C C . ARG A 1 207 ? 18.25 -12.141 -5.895 1 93.19 207 ARG A C 1
ATOM 1550 O O . ARG A 1 207 ? 19.453 -12.375 -5.906 1 93.19 207 ARG A O 1
ATOM 1557 N N . TYR A 1 208 ? 17.469 -12.656 -5.012 1 95.88 208 TYR A N 1
ATOM 1558 C CA . TYR A 1 208 ? 17.969 -13.57 -3.994 1 95.88 208 TYR A CA 1
ATOM 1559 C C . TYR A 1 208 ? 18.531 -14.828 -4.629 1 95.88 208 TYR A C 1
ATOM 1561 O O . TYR A 1 208 ? 19.641 -15.266 -4.273 1 95.88 208 TYR A O 1
ATOM 1569 N N . TRP A 1 209 ? 17.797 -15.391 -5.547 1 96.12 209 TRP A N 1
ATOM 1570 C CA . TRP A 1 209 ? 18.25 -16.594 -6.23 1 96.12 209 TRP A CA 1
ATOM 1571 C C . TRP A 1 209 ? 19.562 -16.344 -6.977 1 96.12 209 TRP A C 1
ATOM 1573 O O . TRP A 1 209 ? 20.484 -17.172 -6.918 1 96.12 209 TRP A O 1
ATOM 1583 N N . ALA A 1 210 ? 19.641 -15.266 -7.598 1 94.19 210 ALA A N 1
ATOM 1584 C CA . ALA A 1 210 ? 20.828 -14.938 -8.375 1 94.19 210 ALA A CA 1
ATOM 1585 C C . ALA A 1 210 ? 22.031 -14.711 -7.461 1 94.19 210 ALA A C 1
ATOM 1587 O O . ALA A 1 210 ? 23.109 -15.258 -7.695 1 94.19 210 ALA A O 1
ATOM 1588 N N . SER A 1 211 ? 21.859 -13.945 -6.41 1 93.56 211 SER A N 1
ATOM 1589 C CA . SER A 1 211 ? 22.984 -13.516 -5.57 1 93.56 211 SER A CA 1
ATOM 1590 C C . SER A 1 211 ? 23.391 -14.617 -4.59 1 93.56 211 SER A C 1
ATOM 1592 O O . SER A 1 211 ? 24.562 -14.719 -4.223 1 93.56 211 SER A O 1
ATOM 1594 N N . VAL A 1 212 ? 22.438 -15.461 -4.211 1 93.69 212 VAL A N 1
ATOM 1595 C CA . VAL A 1 212 ? 22.734 -16.406 -3.135 1 93.69 212 VAL A CA 1
ATOM 1596 C C . VAL A 1 212 ? 22.891 -17.812 -3.711 1 93.69 212 VAL A C 1
ATOM 1598 O O . VAL A 1 212 ? 23.812 -18.531 -3.33 1 93.69 212 VAL A O 1
ATOM 1601 N N . PHE A 1 213 ? 22.062 -18.141 -4.656 1 93.5 213 PHE A N 1
ATOM 1602 C CA . PHE A 1 213 ? 22.078 -19.5 -5.16 1 93.5 213 PHE A CA 1
ATOM 1603 C C . PHE A 1 213 ? 22.766 -19.578 -6.52 1 93.5 213 PHE A C 1
ATOM 1605 O O . PHE A 1 213 ? 22.953 -20.672 -7.062 1 93.5 213 PHE A O 1
ATOM 1612 N N . ASP A 1 214 ? 23.094 -18.406 -7.066 1 93.44 214 ASP A N 1
ATOM 1613 C CA . ASP A 1 214 ? 23.641 -18.359 -8.414 1 93.44 214 ASP A CA 1
ATOM 1614 C C . ASP A 1 214 ? 22.766 -19.141 -9.391 1 93.44 214 ASP A C 1
ATOM 1616 O O . ASP A 1 214 ? 23.25 -20 -10.125 1 93.44 214 ASP A O 1
ATOM 1620 N N . ALA A 1 215 ? 21.5 -18.859 -9.227 1 93.25 215 ALA A N 1
ATOM 1621 C CA . ALA A 1 215 ? 20.484 -19.547 -10.016 1 93.25 215 ALA A CA 1
ATOM 1622 C C . ALA A 1 215 ? 19.312 -18.641 -10.32 1 93.25 215 ALA A C 1
ATOM 1624 O O . ALA A 1 215 ? 19.266 -17.5 -9.836 1 93.25 215 ALA A O 1
ATOM 1625 N N . ARG A 1 216 ? 18.422 -19.125 -11.148 1 90 216 ARG A N 1
ATOM 1626 C CA . ARG A 1 216 ? 17.141 -18.484 -11.406 1 90 216 ARG A CA 1
ATOM 1627 C C . ARG A 1 216 ? 16 -19.266 -10.773 1 90 216 ARG A C 1
ATOM 1629 O O . ARG A 1 216 ? 16.047 -20.484 -10.703 1 90 216 ARG A O 1
ATOM 1636 N N . PRO A 1 217 ? 15.047 -18.422 -10.359 1 88.12 217 PRO A N 1
ATOM 1637 C CA . PRO A 1 217 ? 13.898 -19.156 -9.82 1 88.12 217 PRO A CA 1
ATOM 1638 C C . PRO A 1 217 ? 13.281 -20.109 -10.836 1 88.12 217 PRO A C 1
ATOM 1640 O O . PRO A 1 217 ? 13.227 -19.797 -12.031 1 88.12 217 PRO A O 1
ATOM 1643 N N . ALA A 1 218 ? 12.836 -21.188 -10.344 1 77.88 218 ALA A N 1
ATOM 1644 C CA . ALA A 1 218 ? 12.352 -22.266 -11.203 1 77.88 218 ALA A CA 1
ATOM 1645 C C . ALA A 1 218 ? 10.922 -21.984 -11.672 1 77.88 218 ALA A C 1
ATOM 1647 O O . ALA A 1 218 ? 10.477 -22.547 -12.68 1 77.88 218 ALA A O 1
ATOM 1648 N N . SER A 1 219 ? 10.25 -21.281 -10.938 1 82 219 SER A N 1
ATOM 1649 C CA . SER A 1 219 ? 8.828 -21.078 -11.227 1 82 219 SER A CA 1
ATOM 1650 C C . SER A 1 219 ? 8.43 -19.625 -11.102 1 82 219 SER A C 1
ATOM 1652 O O . SER A 1 219 ? 9.047 -18.875 -10.336 1 82 219 SER A O 1
ATOM 1654 N N . PRO A 1 220 ? 7.398 -19.266 -11.898 1 84.75 220 PRO A N 1
ATOM 1655 C CA . PRO A 1 220 ? 6.809 -17.938 -11.664 1 84.75 220 PRO A CA 1
ATOM 1656 C C . PRO A 1 220 ? 6.137 -17.828 -10.297 1 84.75 220 PRO A C 1
ATOM 1658 O O . PRO A 1 220 ? 6 -18.828 -9.594 1 84.75 220 PRO A O 1
ATOM 1661 N N . ALA A 1 221 ? 5.809 -16.641 -10.023 1 90.94 221 ALA A N 1
ATOM 1662 C CA . ALA A 1 221 ? 5.09 -16.438 -8.766 1 90.94 221 ALA A CA 1
ATOM 1663 C C . ALA A 1 221 ? 3.697 -17.062 -8.828 1 90.94 221 ALA A C 1
ATOM 1665 O O . ALA A 1 221 ? 3.004 -16.938 -9.836 1 90.94 221 ALA A O 1
ATOM 1666 N N . THR A 1 222 ? 3.359 -17.734 -7.805 1 91.38 222 THR A N 1
ATOM 1667 C CA . THR A 1 222 ? 1.995 -18.219 -7.656 1 91.38 222 THR A CA 1
ATOM 1668 C C . THR A 1 222 ? 1.065 -17.109 -7.176 1 91.38 222 THR A C 1
ATOM 1670 O O . THR A 1 222 ? -0.085 -17.031 -7.609 1 91.38 222 THR A O 1
ATOM 1673 N N . VAL A 1 223 ? 1.54 -16.328 -6.277 1 93.56 223 VAL A N 1
ATOM 1674 C CA . VAL A 1 223 ? 0.793 -15.18 -5.77 1 93.56 223 VAL A CA 1
ATOM 1675 C C . VAL A 1 223 ? 1.588 -13.898 -6.008 1 93.56 223 VAL A C 1
ATOM 1677 O O . VAL A 1 223 ? 2.762 -13.812 -5.641 1 93.56 223 VAL A O 1
ATOM 1680 N N . VAL A 1 224 ? 0.967 -12.969 -6.648 1 94.88 224 VAL A N 1
ATOM 1681 C CA . VAL A 1 224 ? 1.508 -11.617 -6.773 1 94.88 224 VAL A CA 1
ATOM 1682 C C . VAL A 1 224 ? 0.627 -10.633 -6.004 1 94.88 224 VAL A C 1
ATOM 1684 O O . VAL A 1 224 ? -0.556 -10.477 -6.316 1 94.88 224 VAL A O 1
ATOM 1687 N N . ALA A 1 225 ? 1.184 -10.086 -4.977 1 95.94 225 ALA A N 1
ATOM 1688 C CA . ALA A 1 225 ? 0.502 -9.094 -4.148 1 95.94 225 ALA A CA 1
ATOM 1689 C C . ALA A 1 225 ? 1.129 -7.715 -4.32 1 95.94 225 ALA A C 1
ATOM 1691 O O . ALA A 1 225 ? 2.338 -7.598 -4.531 1 95.94 225 ALA A O 1
ATOM 1692 N N . PRO A 1 226 ? 0.356 -6.664 -4.109 1 92.25 226 PRO A N 1
ATOM 1693 C CA . PRO A 1 226 ? 0.743 -5.363 -4.66 1 92.25 226 PRO A CA 1
ATOM 1694 C C . PRO A 1 226 ? 1.782 -4.648 -3.803 1 92.25 226 PRO A C 1
ATOM 1696 O O . PRO A 1 226 ? 2.35 -3.639 -4.23 1 92.25 226 PRO A O 1
ATOM 1699 N N . ASP A 1 227 ? 2.008 -5.09 -2.605 1 94.44 227 ASP A N 1
ATOM 1700 C CA . ASP A 1 227 ? 3.096 -4.551 -1.791 1 94.44 227 ASP A CA 1
ATOM 1701 C C . ASP A 1 227 ? 3.684 -5.629 -0.882 1 94.44 227 ASP A C 1
ATOM 1703 O O . ASP A 1 227 ? 3.154 -6.738 -0.802 1 94.44 227 ASP A O 1
ATOM 1707 N N . LEU A 1 228 ? 4.789 -5.262 -0.219 1 96.75 228 LEU A N 1
ATOM 1708 C CA . LEU A 1 228 ? 5.531 -6.277 0.524 1 96.75 228 LEU A CA 1
ATOM 1709 C C . LEU A 1 228 ? 4.809 -6.637 1.819 1 96.75 228 LEU A C 1
ATOM 1711 O O . LEU A 1 228 ? 4.992 -7.734 2.354 1 96.75 228 LEU A O 1
ATOM 1715 N N . ARG A 1 229 ? 4.051 -5.773 2.35 1 96.12 229 ARG A N 1
ATOM 1716 C CA . ARG A 1 229 ? 3.258 -6.117 3.525 1 96.12 229 ARG A CA 1
ATOM 1717 C C . ARG A 1 229 ? 2.201 -7.16 3.188 1 96.12 229 ARG A C 1
ATOM 1719 O O . ARG A 1 229 ? 1.949 -8.078 3.975 1 96.12 229 ARG A O 1
ATOM 1726 N N . ALA A 1 230 ? 1.597 -7 2.051 1 96.69 230 ALA A N 1
ATOM 1727 C CA . ALA A 1 230 ? 0.653 -8.008 1.579 1 96.69 230 ALA A CA 1
ATOM 1728 C C . ALA A 1 230 ? 1.36 -9.336 1.303 1 96.69 230 ALA A C 1
ATOM 1730 O O . ALA A 1 230 ? 0.813 -10.406 1.571 1 96.69 230 ALA A O 1
ATOM 1731 N N . VAL A 1 231 ? 2.527 -9.227 0.728 1 97.38 231 VAL A N 1
ATOM 1732 C CA . VAL A 1 231 ? 3.33 -10.422 0.492 1 97.38 231 VAL A CA 1
ATOM 1733 C C . VAL A 1 231 ? 3.568 -11.156 1.811 1 97.38 231 VAL A C 1
ATOM 1735 O O . VAL A 1 231 ? 3.406 -12.375 1.89 1 97.38 231 VAL A O 1
ATOM 1738 N N . LEU A 1 232 ? 3.939 -10.438 2.82 1 97.62 232 LEU A N 1
ATOM 1739 C CA . LEU A 1 232 ? 4.16 -11.031 4.133 1 97.62 232 LEU A CA 1
ATOM 1740 C C . LEU A 1 232 ? 2.887 -11.688 4.656 1 97.62 232 LEU A C 1
ATOM 1742 O O . LEU A 1 232 ? 2.926 -12.812 5.164 1 97.62 232 LEU A O 1
ATOM 1746 N N . ALA A 1 233 ? 1.776 -11.008 4.531 1 95.81 233 ALA A N 1
ATOM 1747 C CA . ALA A 1 233 ? 0.506 -11.555 5.004 1 95.81 233 ALA A CA 1
ATOM 1748 C C . ALA A 1 233 ? 0.187 -12.875 4.312 1 95.81 233 ALA A C 1
ATOM 1750 O O . ALA A 1 233 ? -0.277 -13.828 4.953 1 95.81 233 ALA A O 1
ATOM 1751 N N . CYS A 1 234 ? 0.44 -12.953 3.045 1 95.62 234 CYS A N 1
ATOM 1752 C CA . CYS A 1 234 ? 0.209 -14.172 2.283 1 95.62 234 CYS A CA 1
ATOM 1753 C C . CYS A 1 234 ? 1.146 -15.289 2.738 1 95.62 234 CYS A C 1
ATOM 1755 O O . CYS A 1 234 ? 0.724 -16.438 2.891 1 95.62 234 CYS A O 1
ATOM 1757 N N . ALA A 1 235 ? 2.41 -14.898 2.918 1 96.56 235 ALA A N 1
ATOM 1758 C CA . ALA A 1 235 ? 3.381 -15.891 3.367 1 96.56 235 ALA A CA 1
ATOM 1759 C C . ALA A 1 235 ? 2.992 -16.469 4.727 1 96.56 235 ALA A C 1
ATOM 1761 O O . ALA A 1 235 ? 3.055 -17.672 4.941 1 96.56 235 ALA A O 1
ATOM 1762 N N . VAL A 1 236 ? 2.594 -15.594 5.625 1 96.31 236 VAL A N 1
ATOM 1763 C CA . VAL A 1 236 ? 2.184 -15.992 6.969 1 96.31 236 VAL A CA 1
ATOM 1764 C C . VAL A 1 236 ? 0.976 -16.922 6.883 1 96.31 236 VAL A C 1
ATOM 1766 O O . VAL A 1 236 ? 0.854 -17.859 7.672 1 96.31 236 VAL A O 1
ATOM 1769 N N . ALA A 1 237 ? 0.138 -16.719 5.922 1 93.62 237 ALA A N 1
ATOM 1770 C CA . ALA A 1 237 ? -1.066 -17.516 5.738 1 93.62 237 ALA A CA 1
ATOM 1771 C C . ALA A 1 237 ? -0.737 -18.859 5.078 1 93.62 237 ALA A C 1
ATOM 1773 O O . ALA A 1 237 ? -1.623 -19.688 4.871 1 93.62 237 ALA A O 1
ATOM 1774 N N . GLY A 1 238 ? 0.518 -18.969 4.68 1 93.44 238 GLY A N 1
ATOM 1775 C CA . GLY A 1 238 ? 0.956 -20.266 4.16 1 93.44 238 GLY A CA 1
ATOM 1776 C C . GLY A 1 238 ? 0.873 -20.344 2.648 1 93.44 238 GLY A C 1
ATOM 1777 O O . GLY A 1 238 ? 0.85 -21.453 2.088 1 93.44 238 GLY A O 1
ATOM 1778 N N . ALA A 1 239 ? 0.825 -19.219 2.012 1 93.19 239 ALA A N 1
ATOM 1779 C CA . ALA A 1 239 ? 0.668 -19.219 0.56 1 93.19 239 ALA A CA 1
ATOM 1780 C C . ALA A 1 239 ? 1.947 -19.688 -0.13 1 93.19 239 ALA A C 1
ATOM 1782 O O . ALA A 1 239 ? 1.925 -20.078 -1.302 1 93.19 239 ALA A O 1
ATOM 1783 N N . GLY A 1 240 ? 3.064 -19.547 0.527 1 94.56 240 GLY A N 1
ATOM 1784 C CA . GLY A 1 240 ? 4.332 -19.953 -0.056 1 94.56 240 GLY A CA 1
ATOM 1785 C C . GLY A 1 240 ? 5.523 -19.219 0.538 1 94.56 240 GLY A C 1
ATOM 1786 O O . GLY A 1 240 ? 5.457 -18.719 1.664 1 94.56 240 GLY A O 1
ATOM 1787 N N . LEU A 1 241 ? 6.648 -19.25 -0.215 1 96.56 241 LEU A N 1
ATOM 1788 C CA . LEU A 1 241 ? 7.859 -18.578 0.249 1 96.56 241 LEU A CA 1
ATOM 1789 C C . LEU A 1 241 ? 7.957 -17.172 -0.324 1 96.56 241 LEU A C 1
ATOM 1791 O O . LEU A 1 241 ? 7.406 -16.891 -1.391 1 96.56 241 LEU A O 1
ATOM 1795 N N . ALA A 1 242 ? 8.602 -16.312 0.345 1 97.88 242 ALA A N 1
ATOM 1796 C CA . ALA A 1 242 ? 8.828 -14.922 -0.055 1 97.88 242 ALA A CA 1
ATOM 1797 C C . ALA A 1 242 ? 10.203 -14.445 0.393 1 97.88 242 ALA A C 1
ATOM 1799 O O . ALA A 1 242 ? 10.797 -15.008 1.315 1 97.88 242 ALA A O 1
ATOM 1800 N N . VAL A 1 243 ? 10.766 -13.539 -0.333 1 97.75 243 VAL A N 1
ATOM 1801 C CA . VAL A 1 243 ? 11.93 -12.773 0.103 1 97.75 243 VAL A CA 1
ATOM 1802 C C . VAL A 1 243 ? 11.484 -11.375 0.545 1 97.75 243 VAL A C 1
ATOM 1804 O O . VAL A 1 243 ? 10.828 -10.664 -0.209 1 97.75 243 VAL A O 1
ATOM 1807 N N . LEU A 1 244 ? 11.805 -11.039 1.754 1 97.75 244 LEU A N 1
ATOM 1808 C CA . LEU A 1 244 ? 11.359 -9.789 2.35 1 97.75 244 LEU A CA 1
ATOM 1809 C C . LEU A 1 244 ? 12.5 -9.102 3.092 1 97.75 244 LEU A C 1
ATOM 1811 O O . LEU A 1 244 ? 13.43 -9.766 3.561 1 97.75 244 LEU A O 1
ATOM 1815 N N . PRO A 1 245 ? 12.391 -7.727 3.178 1 96.44 245 PRO A N 1
ATOM 1816 C CA . PRO A 1 245 ? 13.297 -7.074 4.125 1 96.44 245 PRO A CA 1
ATOM 1817 C C . PRO A 1 245 ? 13.133 -7.602 5.551 1 96.44 245 PRO A C 1
ATOM 1819 O O . PRO A 1 245 ? 12.008 -7.777 6.027 1 96.44 245 PRO A O 1
ATOM 1822 N N . ARG A 1 246 ? 14.219 -7.809 6.211 1 95.56 246 ARG A N 1
ATOM 1823 C CA . ARG A 1 246 ? 14.203 -8.391 7.547 1 95.56 246 ARG A CA 1
ATOM 1824 C C . ARG A 1 246 ? 13.375 -7.543 8.508 1 95.56 246 ARG A C 1
ATOM 1826 O O . ARG A 1 246 ? 12.609 -8.07 9.32 1 95.56 246 ARG A O 1
ATOM 1833 N N . TYR A 1 247 ? 13.5 -6.234 8.453 1 94.44 247 TYR A N 1
ATOM 1834 C CA . TYR A 1 247 ? 12.789 -5.363 9.383 1 94.44 247 TYR A CA 1
ATOM 1835 C C . TYR A 1 247 ? 11.281 -5.543 9.25 1 94.44 247 TYR A C 1
ATOM 1837 O O . TYR A 1 247 ? 10.539 -5.367 10.227 1 94.44 247 TYR A O 1
ATOM 1845 N N . LEU A 1 248 ? 10.828 -5.867 8.07 1 95.44 248 LEU A N 1
ATOM 1846 C CA . LEU A 1 248 ? 9.406 -5.969 7.793 1 95.44 248 LEU A CA 1
ATOM 1847 C C . LEU A 1 248 ? 8.828 -7.258 8.375 1 95.44 248 LEU A C 1
ATOM 1849 O O . LEU A 1 248 ? 7.648 -7.309 8.727 1 95.44 248 LEU A O 1
ATOM 1853 N N . CYS A 1 249 ? 9.57 -8.281 8.453 1 96.31 249 CYS A N 1
ATOM 1854 C CA . CYS A 1 249 ? 9.031 -9.555 8.914 1 96.31 249 CYS A CA 1
ATOM 1855 C C . CYS A 1 249 ? 9.641 -9.961 10.25 1 96.31 249 CYS A C 1
ATOM 1857 O O . CYS A 1 249 ? 9.555 -11.117 10.656 1 96.31 249 CYS A O 1
ATOM 1859 N N . ALA A 1 250 ? 10.312 -9.031 10.945 1 95.12 250 ALA A N 1
ATOM 1860 C CA . ALA A 1 250 ? 10.992 -9.305 12.211 1 95.12 250 ALA A CA 1
ATOM 1861 C C . ALA A 1 250 ? 10.031 -9.875 13.242 1 95.12 250 ALA A C 1
ATOM 1863 O O . ALA A 1 250 ? 10.312 -10.898 13.867 1 95.12 250 ALA A O 1
ATOM 1864 N N . GLU A 1 251 ? 8.922 -9.266 13.406 1 93.56 251 GLU A N 1
ATOM 1865 C CA . GLU A 1 251 ? 7.945 -9.711 14.398 1 93.56 251 GLU A CA 1
ATOM 1866 C C . GLU A 1 251 ? 7.402 -11.094 14.047 1 93.56 251 GLU A C 1
ATOM 1868 O O . GLU A 1 251 ? 7.23 -11.938 14.93 1 93.56 251 GLU A O 1
ATOM 1873 N N . ALA A 1 252 ? 7.09 -11.281 12.781 1 96.88 252 ALA A N 1
ATOM 1874 C CA . ALA A 1 252 ? 6.578 -12.578 12.336 1 96.88 252 ALA A CA 1
ATOM 1875 C C . ALA A 1 252 ? 7.609 -13.68 12.57 1 96.88 252 ALA A C 1
ATOM 1877 O O . ALA A 1 252 ? 7.25 -14.812 12.914 1 96.88 252 ALA A O 1
ATOM 1878 N N . LEU A 1 253 ? 8.883 -13.367 12.398 1 97.44 253 LEU A N 1
ATOM 1879 C CA . LEU A 1 253 ? 9.969 -14.305 12.656 1 97.44 253 LEU A CA 1
ATOM 1880 C C . LEU A 1 253 ? 10.07 -14.609 14.148 1 97.44 253 LEU A C 1
ATOM 1882 O O . LEU A 1 253 ? 10.203 -15.773 14.539 1 97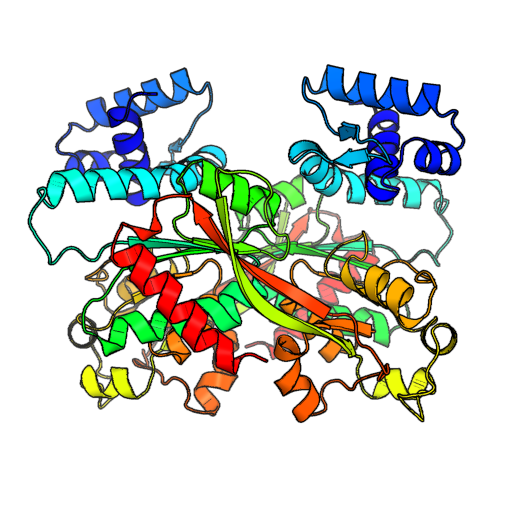.44 253 LEU A O 1
ATOM 1886 N N . GLU A 1 254 ? 9.914 -13.609 14.93 1 96.62 254 GLU A N 1
ATOM 1887 C CA . GLU A 1 254 ? 10.016 -13.758 16.375 1 96.62 254 GLU A CA 1
ATOM 1888 C C . GLU A 1 254 ? 8.867 -14.617 16.922 1 96.62 254 GLU A C 1
ATOM 1890 O O . GLU A 1 254 ? 9.078 -15.453 17.797 1 96.62 254 GLU A O 1
ATOM 1895 N N . ARG A 1 255 ? 7.711 -14.453 16.344 1 95.94 255 ARG A N 1
ATOM 1896 C CA . ARG A 1 255 ? 6.531 -15.18 16.797 1 95.94 255 ARG A CA 1
ATOM 1897 C C . ARG A 1 255 ? 6.484 -16.578 16.219 1 95.94 255 ARG A C 1
ATOM 1899 O O . ARG A 1 255 ? 5.672 -17.406 16.625 1 95.94 255 ARG A O 1
ATOM 1906 N N . GLY A 1 256 ? 7.238 -16.766 15.203 1 97.25 256 GLY A N 1
ATOM 1907 C CA . GLY A 1 256 ? 7.289 -18.078 14.57 1 97.25 256 GLY A CA 1
ATOM 1908 C C . GLY A 1 256 ? 6.215 -18.266 13.516 1 97.25 256 GLY A C 1
ATOM 1909 O O . GLY A 1 256 ? 5.973 -19.391 13.078 1 97.25 256 GLY A O 1
ATOM 1910 N N . ASP A 1 257 ? 5.543 -17.188 13.18 1 97.19 257 ASP A N 1
ATOM 1911 C CA . ASP A 1 257 ? 4.562 -17.281 12.102 1 97.19 257 ASP A CA 1
ATOM 1912 C C . ASP A 1 257 ? 5.223 -17.672 10.781 1 97.19 257 ASP A C 1
ATOM 1914 O O . ASP A 1 257 ? 4.598 -18.297 9.938 1 97.19 257 ASP A O 1
ATOM 1918 N N . VAL A 1 258 ? 6.457 -17.156 10.578 1 97.88 258 VAL A N 1
ATOM 1919 C CA . VAL A 1 258 ? 7.328 -17.594 9.484 1 97.88 258 VAL A CA 1
ATOM 1920 C C . VAL A 1 258 ? 8.719 -17.906 10.031 1 97.88 258 VAL A C 1
ATOM 1922 O O . VAL A 1 258 ? 9.062 -17.5 11.148 1 97.88 258 VAL A O 1
ATOM 1925 N N . VAL A 1 259 ? 9.469 -18.641 9.242 1 97.88 259 VAL A N 1
ATOM 1926 C CA . VAL A 1 259 ? 10.852 -18.969 9.586 1 97.88 259 VAL A CA 1
ATOM 1927 C C . VAL A 1 259 ? 11.75 -18.719 8.383 1 97.88 259 VAL A C 1
ATOM 1929 O O . VAL A 1 259 ? 11.289 -18.734 7.234 1 97.88 259 VAL A O 1
ATOM 1932 N N . ALA A 1 260 ? 13.016 -18.422 8.68 1 96.88 260 ALA A N 1
ATOM 1933 C CA . ALA A 1 260 ? 13.992 -18.312 7.605 1 96.88 260 ALA A CA 1
ATOM 1934 C C . ALA A 1 260 ? 14.242 -19.672 6.953 1 96.88 260 ALA A C 1
ATOM 1936 O O . ALA A 1 260 ? 14.469 -20.672 7.648 1 96.88 260 ALA A O 1
ATOM 1937 N N . LEU A 1 261 ? 14.211 -19.734 5.648 1 96.62 261 LEU A N 1
ATOM 1938 C CA . LEU A 1 261 ? 14.453 -20.969 4.926 1 96.62 261 LEU A CA 1
ATOM 1939 C C . LEU A 1 261 ? 15.938 -21.141 4.609 1 96.62 261 LEU A C 1
ATOM 1941 O O . LEU A 1 261 ? 16.391 -22.234 4.277 1 96.62 261 LEU A O 1
ATOM 1945 N N . HIS A 1 262 ? 16.625 -20 4.668 1 94.38 262 HIS A N 1
ATOM 1946 C CA . HIS A 1 262 ? 18.031 -19.984 4.324 1 94.38 262 HIS A CA 1
ATOM 1947 C C . HIS A 1 262 ? 18.766 -18.859 5.055 1 94.38 262 HIS A C 1
ATOM 1949 O O . HIS A 1 262 ? 18.219 -17.781 5.242 1 94.38 262 HIS A O 1
ATOM 1955 N N . ASP A 1 263 ? 19.922 -19.125 5.516 1 93 263 ASP A N 1
ATOM 1956 C CA . ASP A 1 263 ? 20.812 -18.156 6.129 1 93 263 ASP A CA 1
ATOM 1957 C C . ASP A 1 263 ? 22.141 -18.078 5.391 1 93 263 ASP A C 1
ATOM 1959 O O . ASP A 1 263 ? 23.125 -18.719 5.789 1 93 263 ASP A O 1
ATOM 1963 N N . PRO A 1 264 ? 22.156 -17.281 4.402 1 92.31 264 PRO A N 1
ATOM 1964 C CA . PRO A 1 264 ? 23.391 -17.203 3.629 1 92.31 264 PRO A CA 1
ATOM 1965 C C . PRO A 1 264 ? 24.5 -16.453 4.371 1 92.31 264 PRO A C 1
ATOM 1967 O O . PRO A 1 264 ? 24.219 -15.586 5.203 1 92.31 264 PRO A O 1
ATOM 1970 N N . PRO A 1 265 ? 25.703 -16.797 4.047 1 88.38 265 PRO A N 1
ATOM 1971 C CA . PRO A 1 265 ? 26.812 -16.078 4.668 1 88.38 265 PRO A CA 1
ATOM 1972 C C . PRO A 1 265 ? 26.797 -14.586 4.344 1 88.38 265 PRO A C 1
ATOM 1974 O O . PRO A 1 265 ? 27.156 -13.758 5.188 1 88.38 265 PRO A O 1
ATOM 1977 N N . VAL A 1 266 ? 26.406 -14.281 3.15 1 89.19 266 VAL A N 1
ATOM 1978 C CA . VAL A 1 266 ? 26.266 -12.898 2.725 1 89.19 266 VAL A CA 1
ATOM 1979 C C . VAL A 1 266 ? 24.859 -12.656 2.186 1 89.19 266 VAL A C 1
ATOM 1981 O O . VAL A 1 266 ? 24.594 -12.898 1.007 1 89.19 266 VAL A O 1
ATOM 1984 N N . PRO A 1 267 ? 24.078 -12.172 3.018 1 88.06 267 PRO A N 1
ATOM 1985 C CA . PRO A 1 267 ? 22.719 -11.898 2.535 1 88.06 267 PRO A CA 1
ATOM 1986 C C . PRO A 1 267 ? 22.656 -10.711 1.583 1 88.06 267 PRO A C 1
ATOM 1988 O O . PRO A 1 267 ? 23.453 -9.773 1.709 1 88.06 267 PRO A O 1
ATOM 1991 N N . PRO A 1 268 ? 21.719 -10.859 0.612 1 90.75 268 PRO A N 1
ATOM 1992 C CA . PRO A 1 268 ? 21.547 -9.68 -0.244 1 90.75 268 PRO A CA 1
ATOM 1993 C C . PRO A 1 268 ? 21.188 -8.422 0.545 1 90.75 268 PRO A C 1
ATOM 1995 O O . PRO A 1 268 ? 20.375 -8.484 1.48 1 90.75 268 PRO A O 1
ATOM 1998 N N . LEU A 1 269 ? 21.906 -7.371 0.238 1 90 269 LEU A N 1
ATOM 1999 C CA . LEU A 1 269 ? 21.656 -6.102 0.912 1 90 269 LEU A CA 1
ATOM 2000 C C . LEU A 1 269 ? 21.281 -5.016 -0.093 1 90 269 LEU A C 1
ATOM 2002 O O . LEU A 1 269 ? 21.656 -5.094 -1.265 1 90 269 LEU A O 1
ATOM 2006 N N . ARG A 1 270 ? 20.469 -4.188 0.362 1 91.19 270 ARG A N 1
ATOM 2007 C CA . ARG A 1 270 ? 20.109 -2.992 -0.396 1 91.19 270 ARG A CA 1
ATOM 2008 C C . ARG A 1 270 ? 20.266 -1.736 0.453 1 91.19 270 ARG A C 1
ATOM 2010 O O . ARG A 1 270 ? 19.844 -1.706 1.611 1 91.19 270 ARG A O 1
ATOM 2017 N N . THR A 1 271 ? 20.922 -0.791 -0.099 1 93.81 271 THR A N 1
ATOM 2018 C CA . THR A 1 271 ? 21.094 0.471 0.613 1 93.81 271 THR A CA 1
ATOM 2019 C C . THR A 1 271 ? 19.984 1.46 0.239 1 93.81 271 THR A C 1
ATOM 2021 O O . THR A 1 271 ? 19.672 1.631 -0.941 1 93.81 271 THR A O 1
ATOM 2024 N N . TYR A 1 272 ? 19.391 1.995 1.232 1 95.75 272 TYR A N 1
ATOM 2025 C CA . TYR A 1 272 ? 18.469 3.107 1.013 1 95.75 272 TYR A CA 1
ATOM 2026 C C . TYR A 1 272 ? 19.203 4.438 1.025 1 95.75 272 TYR A C 1
ATOM 2028 O O . TYR A 1 272 ? 20.141 4.629 1.816 1 95.75 272 TYR A O 1
ATOM 2036 N N . PHE A 1 273 ? 18.703 5.336 0.191 1 96.56 273 PHE A N 1
ATOM 2037 C CA . PHE A 1 273 ? 19.266 6.684 0.133 1 96.56 273 PHE A CA 1
ATOM 2038 C C . PHE A 1 273 ? 18.203 7.723 0.442 1 96.56 273 PHE A C 1
ATOM 2040 O O . PHE A 1 273 ? 17.047 7.582 0.027 1 96.56 273 PHE A O 1
ATOM 2047 N N . LEU A 1 274 ? 18.594 8.68 1.194 1 97.62 274 LEU A N 1
ATOM 2048 C CA . LEU A 1 274 ? 17.812 9.898 1.354 1 97.62 274 LEU A CA 1
ATOM 2049 C C . LEU A 1 274 ? 18.234 10.953 0.336 1 97.62 274 LEU A C 1
ATOM 2051 O O . LEU A 1 274 ? 19.406 11.328 0.278 1 97.62 274 LEU A O 1
ATOM 2055 N N . VAL A 1 275 ? 17.297 11.375 -0.476 1 97.19 275 VAL A N 1
ATOM 2056 C CA . VAL A 1 275 ? 17.625 12.227 -1.612 1 97.19 275 VAL A CA 1
ATOM 2057 C C . VAL A 1 275 ? 16.891 13.562 -1.49 1 97.19 275 VAL A C 1
ATOM 2059 O O . VAL A 1 275 ? 15.719 13.594 -1.132 1 97.19 275 VAL A O 1
ATOM 2062 N N . VAL A 1 276 ? 17.562 14.609 -1.741 1 95.12 276 VAL A N 1
ATOM 2063 C CA . VAL A 1 276 ? 16.984 15.953 -1.831 1 95.12 276 VAL A CA 1
ATOM 2064 C C . VAL A 1 276 ? 17.438 16.625 -3.127 1 95.12 276 VAL A C 1
ATOM 2066 O O . VAL A 1 276 ? 18.375 16.156 -3.773 1 95.12 276 VAL A O 1
ATOM 2069 N N . ARG A 1 277 ? 16.625 17.578 -3.568 1 88.81 277 ARG A N 1
ATOM 2070 C CA . ARG A 1 277 ? 17.156 18.422 -4.637 1 88.81 277 ARG A CA 1
ATOM 2071 C C . ARG A 1 277 ? 18.375 19.219 -4.16 1 88.81 277 ARG A C 1
ATOM 2073 O O . ARG A 1 277 ? 18.375 19.75 -3.049 1 88.81 277 ARG A O 1
ATOM 2080 N N . THR A 1 278 ? 19.312 19.312 -5.055 1 87.19 278 THR A N 1
ATOM 2081 C CA . THR A 1 278 ? 20.531 20.031 -4.695 1 87.19 278 THR A CA 1
ATOM 2082 C C . THR A 1 278 ? 20.203 21.469 -4.293 1 87.19 278 THR A C 1
ATOM 2084 O O . THR A 1 278 ? 19.438 22.156 -4.977 1 87.19 278 THR A O 1
ATOM 2087 N N . GLY A 1 279 ? 20.75 21.875 -3.084 1 84.94 279 GLY A N 1
ATOM 2088 C CA . GLY A 1 279 ? 20.562 23.25 -2.613 1 84.94 279 GLY A CA 1
ATOM 2089 C C . GLY A 1 279 ? 19.422 23.391 -1.628 1 84.94 279 GLY A C 1
ATOM 2090 O O . GLY A 1 279 ? 19.344 24.375 -0.892 1 84.94 279 GLY A O 1
ATOM 2091 N N . THR A 1 280 ? 18.531 22.453 -1.612 1 86.44 280 THR A N 1
ATOM 2092 C CA . THR A 1 280 ? 17.328 22.609 -0.807 1 86.44 280 THR A CA 1
ATOM 2093 C C . THR A 1 280 ? 17.625 22.375 0.67 1 86.44 280 THR A C 1
ATOM 2095 O O . THR A 1 280 ? 16.828 22.734 1.537 1 86.44 280 THR A O 1
ATOM 2098 N N . LEU A 1 281 ? 18.766 21.844 1.006 1 89.56 281 LEU A N 1
ATOM 2099 C CA . LEU A 1 281 ? 19.156 21.672 2.404 1 89.56 281 LEU A CA 1
ATOM 2100 C C . LEU A 1 281 ? 19.438 23.031 3.051 1 89.56 281 LEU A C 1
ATOM 2102 O O . LEU A 1 281 ? 19.578 23.125 4.273 1 89.56 281 LEU A O 1
ATOM 2106 N N . ALA A 1 282 ? 19.469 24.031 2.281 1 82.69 282 ALA A N 1
ATOM 2107 C CA . ALA A 1 282 ? 19.562 25.391 2.816 1 82.69 282 ALA A CA 1
ATOM 2108 C C . ALA A 1 282 ? 18.266 25.812 3.5 1 82.69 282 ALA A C 1
ATOM 2110 O O . ALA A 1 282 ? 18.25 26.734 4.316 1 82.69 282 ALA A O 1
ATOM 2111 N N . MET A 1 283 ? 17.188 25.219 3.049 1 81.75 283 MET A N 1
ATOM 2112 C CA . MET A 1 283 ? 15.906 25.453 3.715 1 81.75 283 MET A CA 1
ATOM 2113 C C . MET A 1 283 ? 15.852 24.75 5.066 1 81.75 283 MET A C 1
ATOM 2115 O O . MET A 1 283 ? 15.945 23.531 5.133 1 81.75 283 MET A O 1
ATOM 2119 N N . PRO A 1 284 ? 15.656 25.375 6.164 1 79.94 284 PRO A N 1
ATOM 2120 C CA . PRO A 1 284 ? 15.797 24.828 7.516 1 79.94 284 PRO A CA 1
ATOM 2121 C C . PRO A 1 284 ? 14.859 23.656 7.77 1 79.94 284 PRO A C 1
ATOM 2123 O O . PRO A 1 284 ? 15.266 22.672 8.391 1 79.94 284 PRO A O 1
ATOM 2126 N N . HIS A 1 285 ? 13.578 23.766 7.332 1 82.19 285 HIS A N 1
ATOM 2127 C CA . HIS A 1 285 ? 12.633 22.688 7.629 1 82.19 285 HIS A CA 1
ATOM 2128 C C . HIS A 1 285 ? 13.008 21.406 6.906 1 82.19 285 HIS A C 1
ATOM 2130 O O . HIS A 1 285 ? 12.828 20.312 7.441 1 82.19 285 HIS A O 1
ATOM 2136 N N . ILE A 1 286 ? 13.578 21.484 5.688 1 89 286 ILE A N 1
ATOM 2137 C CA . ILE A 1 286 ? 14.031 20.312 4.949 1 89 286 ILE A CA 1
ATOM 2138 C C . ILE A 1 286 ? 15.297 19.75 5.594 1 89 286 ILE A C 1
ATOM 2140 O O . ILE A 1 286 ? 15.422 18.531 5.793 1 89 286 ILE A O 1
ATOM 2144 N N . ALA A 1 287 ? 16.219 20.672 5.926 1 90.44 287 ALA A N 1
ATOM 2145 C CA . ALA A 1 287 ? 17.469 20.266 6.57 1 90.44 287 ALA A CA 1
ATOM 2146 C C . ALA A 1 287 ? 17.188 19.562 7.895 1 90.44 287 ALA A C 1
ATOM 2148 O O . ALA A 1 287 ? 17.828 18.547 8.203 1 90.44 287 ALA A O 1
ATOM 2149 N N . ARG A 1 288 ? 16.312 20.094 8.609 1 90.88 288 ARG A N 1
ATOM 2150 C CA . ARG A 1 288 ? 15.961 19.516 9.898 1 90.88 288 ARG A CA 1
ATOM 2151 C C . ARG A 1 288 ? 15.398 18.109 9.734 1 90.88 288 ARG A C 1
ATOM 2153 O O . ARG A 1 288 ? 15.805 17.188 10.453 1 90.88 288 ARG A O 1
ATOM 2160 N N . ALA A 1 289 ? 14.445 17.922 8.859 1 93.94 289 ALA A N 1
ATOM 2161 C CA . ALA A 1 289 ? 13.859 16.609 8.594 1 93.94 289 ALA A CA 1
ATOM 2162 C C . ALA A 1 289 ? 14.914 15.641 8.078 1 93.94 289 ALA A C 1
ATOM 2164 O O . ALA A 1 289 ? 14.945 14.477 8.484 1 93.94 289 ALA A O 1
ATOM 2165 N N . HIS A 1 290 ? 15.719 16.141 7.195 1 96.44 290 HIS A N 1
ATOM 2166 C CA . HIS A 1 290 ? 16.812 15.352 6.625 1 96.44 290 HIS A CA 1
ATOM 2167 C C . HIS A 1 290 ? 17.734 14.836 7.715 1 96.44 290 HIS A C 1
ATOM 2169 O O . HIS A 1 290 ? 18.016 13.633 7.789 1 96.44 290 HIS A O 1
ATOM 2175 N N . GLU A 1 291 ? 18.219 15.711 8.516 1 95.88 291 GLU A N 1
ATOM 2176 C CA . GLU A 1 291 ? 19.125 15.352 9.602 1 95.88 291 GLU A CA 1
ATOM 2177 C C . GLU A 1 291 ? 18.453 14.398 10.594 1 95.88 291 GLU A C 1
ATOM 2179 O O . GLU A 1 291 ? 19.078 13.453 11.07 1 95.88 291 GLU A O 1
ATOM 2184 N N . TRP A 1 292 ? 17.25 14.68 10.875 1 95 292 TRP A N 1
ATOM 2185 C CA . TRP A 1 292 ? 16.516 13.844 11.812 1 95 292 TRP A CA 1
ATOM 2186 C C . TRP A 1 292 ? 16.406 12.414 11.305 1 95 292 TRP A C 1
ATOM 2188 O O . TRP A 1 292 ? 16.625 11.461 12.055 1 95 292 TRP A O 1
ATOM 2198 N N . LEU A 1 293 ? 16.078 12.227 10.047 1 96.94 293 LEU A N 1
ATOM 2199 C CA . LEU A 1 293 ? 15.945 10.891 9.469 1 96.94 293 LEU A CA 1
ATOM 2200 C C . LEU A 1 293 ? 17.281 10.164 9.484 1 96.94 293 LEU A C 1
ATOM 2202 O O . LEU A 1 293 ? 17.344 8.961 9.758 1 96.94 293 LEU A O 1
ATOM 2206 N N . LEU A 1 294 ? 18.328 10.93 9.219 1 97.25 294 LEU A N 1
ATOM 2207 C CA . LEU A 1 294 ? 19.656 10.312 9.25 1 97.25 294 LEU A CA 1
ATOM 2208 C C . LEU A 1 294 ? 20 9.844 10.656 1 97.25 294 LEU A C 1
ATOM 2210 O O . LEU A 1 294 ? 20.562 8.758 10.836 1 97.25 294 LEU A O 1
ATOM 2214 N N . ARG A 1 295 ? 19.688 10.594 11.594 1 95.5 295 ARG A N 1
ATOM 2215 C CA . ARG A 1 295 ? 19.938 10.219 12.977 1 95.5 295 ARG A CA 1
ATOM 2216 C C . ARG A 1 295 ? 19.094 9.016 13.383 1 95.5 295 ARG A C 1
ATOM 2218 O O . ARG A 1 295 ? 19.594 8.078 14.016 1 95.5 295 ARG A O 1
ATOM 2225 N N . ALA A 1 296 ? 17.844 9.055 13.047 1 95.06 296 ALA A N 1
ATOM 2226 C CA . ALA A 1 296 ? 16.953 7.949 13.359 1 95.06 296 ALA A CA 1
ATOM 2227 C C . ALA A 1 296 ? 17.422 6.656 12.703 1 95.06 296 ALA A C 1
ATOM 2229 O O . ALA A 1 296 ? 17.328 5.582 13.297 1 95.06 296 ALA A O 1
ATOM 2230 N N . ALA A 1 297 ? 17.891 6.75 11.477 1 96.44 297 ALA A N 1
ATOM 2231 C CA . ALA A 1 297 ? 18.266 5.59 10.68 1 96.44 297 ALA A CA 1
ATOM 2232 C C . ALA A 1 297 ? 19.453 4.863 11.289 1 96.44 297 ALA A C 1
ATOM 2234 O O . ALA A 1 297 ? 19.703 3.697 10.969 1 96.44 297 ALA A O 1
ATOM 2235 N N . ALA A 1 298 ? 20.234 5.562 12.07 1 92.88 298 ALA A N 1
ATOM 2236 C CA . ALA A 1 298 ? 21.359 4.938 12.742 1 92.88 298 ALA A CA 1
ATOM 2237 C C . ALA A 1 298 ? 20.922 3.738 13.578 1 92.88 298 ALA A C 1
ATOM 2239 O O . ALA A 1 298 ? 21.688 2.809 13.797 1 92.88 298 ALA A O 1
ATOM 2240 N N . ASP A 1 299 ? 19.641 3.719 13.922 1 90.88 299 ASP A N 1
ATOM 2241 C CA . ASP A 1 299 ? 19.109 2.646 14.758 1 90.88 299 ASP A CA 1
ATOM 2242 C C . ASP A 1 299 ? 18.375 1.603 13.914 1 90.88 299 ASP A C 1
ATOM 2244 O O . ASP A 1 299 ? 17.797 0.657 14.445 1 90.88 299 ASP A O 1
ATOM 2248 N N . TRP A 1 300 ? 18.344 1.763 12.609 1 90.62 300 TRP A N 1
ATOM 2249 C CA . TRP A 1 300 ? 17.547 0.88 11.758 1 90.62 300 TRP A CA 1
ATOM 2250 C C . TRP A 1 300 ? 18.391 -0.292 11.266 1 90.62 300 TRP A C 1
ATOM 2252 O O . TRP A 1 300 ? 17.859 -1.233 10.664 1 90.62 300 TRP A O 1
ATOM 2262 N N . ASN A 1 301 ? 19.688 -0.406 11.461 1 77.88 301 ASN A N 1
ATOM 2263 C CA . ASN A 1 301 ? 20.531 -1.499 10.992 1 77.88 301 ASN A CA 1
ATOM 2264 C C . ASN A 1 301 ? 20.562 -2.648 11.992 1 77.88 301 ASN A C 1
ATOM 2266 O O . ASN A 1 301 ? 20.5 -2.426 13.203 1 77.88 301 ASN A O 1
ATOM 2270 N N . MET B 1 1 ? -5.906 -2.174 -31.781 1 45.31 1 MET B N 1
ATOM 2271 C CA . MET B 1 1 ? -4.652 -2.637 -31.188 1 45.31 1 MET B CA 1
ATOM 2272 C C . MET B 1 1 ? -4.512 -4.148 -31.312 1 45.31 1 MET B C 1
ATOM 2274 O O . MET B 1 1 ? -5.473 -4.887 -31.094 1 45.31 1 MET B O 1
ATOM 2278 N N . ASP B 1 2 ? -3.551 -4.633 -32.156 1 60.16 2 ASP B N 1
ATOM 2279 C CA . ASP B 1 2 ? -3.238 -6.004 -32.562 1 60.16 2 ASP B CA 1
ATOM 2280 C C . ASP B 1 2 ? -2.711 -6.801 -31.359 1 60.16 2 ASP B C 1
ATOM 2282 O O . ASP B 1 2 ? -1.77 -6.375 -30.688 1 60.16 2 ASP B O 1
ATOM 2286 N N . LEU B 1 3 ? -3.443 -7.793 -30.969 1 64 3 LEU B N 1
ATOM 2287 C CA . LEU B 1 3 ? -3.113 -8.68 -29.859 1 64 3 LEU B CA 1
ATOM 2288 C C . LEU B 1 3 ? -1.681 -9.188 -29.969 1 64 3 LEU B C 1
ATOM 2290 O O . LEU B 1 3 ? -0.997 -9.375 -28.969 1 64 3 LEU B O 1
ATOM 2294 N N . ALA B 1 4 ? -1.281 -9.391 -31.188 1 68.62 4 ALA B N 1
ATOM 2295 C CA . ALA B 1 4 ? 0.082 -9.859 -31.422 1 68.62 4 ALA B CA 1
ATOM 2296 C C . ALA B 1 4 ? 1.104 -8.812 -30.984 1 68.62 4 ALA B C 1
ATOM 2298 O O . ALA B 1 4 ? 2.131 -9.141 -30.391 1 68.62 4 ALA B O 1
ATOM 2299 N N . LEU B 1 5 ? 0.718 -7.555 -31.234 1 78.81 5 LEU B N 1
ATOM 2300 C CA . LEU B 1 5 ? 1.609 -6.469 -30.844 1 78.81 5 LEU B CA 1
ATOM 2301 C C . LEU B 1 5 ? 1.685 -6.352 -29.328 1 78.81 5 LEU B C 1
ATOM 2303 O O . LEU B 1 5 ? 2.766 -6.156 -28.766 1 78.81 5 LEU B O 1
ATOM 2307 N N . LEU B 1 6 ? 0.55 -6.59 -28.75 1 78.19 6 LEU B N 1
ATOM 2308 C CA . LEU B 1 6 ? 0.497 -6.496 -27.297 1 78.19 6 LEU B CA 1
ATOM 2309 C C . LEU B 1 6 ? 1.249 -7.656 -26.656 1 78.19 6 LEU B C 1
ATOM 2311 O O . LEU B 1 6 ? 1.917 -7.477 -25.625 1 78.19 6 LEU B O 1
ATOM 2315 N N . ARG B 1 7 ? 1.083 -8.773 -27.266 1 75.38 7 ARG B N 1
ATOM 2316 C CA . ARG B 1 7 ? 1.812 -9.938 -26.766 1 75.38 7 ARG B CA 1
ATOM 2317 C C . ARG B 1 7 ? 3.318 -9.727 -26.859 1 75.38 7 ARG B C 1
ATOM 2319 O O . ARG B 1 7 ? 4.051 -10.023 -25.922 1 75.38 7 ARG B O 1
ATOM 2326 N N . THR B 1 8 ? 3.754 -9.234 -27.969 1 82.88 8 THR B N 1
ATOM 2327 C CA . THR B 1 8 ? 5.168 -8.922 -28.156 1 82.88 8 THR B CA 1
ATOM 2328 C C . THR B 1 8 ? 5.637 -7.926 -27.094 1 82.88 8 THR B C 1
ATOM 2330 O O . THR B 1 8 ? 6.684 -8.125 -26.469 1 82.88 8 THR B O 1
ATOM 2333 N N . PHE B 1 9 ? 4.824 -6.961 -26.812 1 86.56 9 PHE B N 1
ATOM 2334 C CA . PHE B 1 9 ? 5.137 -5.898 -25.875 1 86.56 9 PHE B CA 1
ATOM 2335 C C . PHE B 1 9 ? 5.293 -6.453 -24.453 1 86.56 9 PHE B C 1
ATOM 2337 O O . PHE B 1 9 ? 6.305 -6.207 -23.797 1 86.56 9 PHE B O 1
ATOM 2344 N N . VAL B 1 10 ? 4.32 -7.199 -24.125 1 82.19 10 VAL B N 1
ATOM 2345 C CA . VAL B 1 10 ? 4.336 -7.73 -22.766 1 82.19 10 VAL B CA 1
ATOM 2346 C C . VAL B 1 10 ? 5.527 -8.672 -22.594 1 82.19 10 VAL B C 1
ATOM 2348 O O . VAL B 1 10 ? 6.156 -8.703 -21.531 1 82.19 10 VAL B O 1
ATOM 2351 N N . THR B 1 11 ? 5.844 -9.414 -23.594 1 80.56 11 THR B N 1
ATOM 2352 C CA . THR B 1 11 ? 6.973 -10.336 -23.531 1 80.56 11 THR B CA 1
ATOM 2353 C C . THR B 1 11 ? 8.289 -9.57 -23.391 1 80.56 11 THR B C 1
ATOM 2355 O O . THR B 1 11 ? 9.148 -9.961 -22.594 1 80.56 11 THR B O 1
ATOM 2358 N N . VAL B 1 12 ? 8.398 -8.492 -24.047 1 86.5 12 VAL B N 1
ATOM 2359 C CA . VAL B 1 12 ? 9.602 -7.664 -23.938 1 86.5 12 VAL B CA 1
ATOM 2360 C C . VAL B 1 12 ? 9.688 -7.062 -22.547 1 86.5 12 VAL B C 1
ATOM 2362 O O . VAL B 1 12 ? 10.766 -7.035 -21.938 1 86.5 12 VAL B O 1
ATOM 2365 N N . HIS B 1 13 ? 8.539 -6.625 -22.094 1 85.44 13 HIS B N 1
ATOM 2366 C CA . HIS B 1 13 ? 8.477 -6.016 -20.766 1 85.44 13 HIS B CA 1
ATOM 2367 C C . HIS B 1 13 ? 8.945 -6.988 -19.688 1 85.44 13 HIS B C 1
ATOM 2369 O O . HIS B 1 13 ? 9.727 -6.617 -18.812 1 85.44 13 HIS B O 1
ATOM 2375 N N . ARG B 1 14 ? 8.562 -8.227 -19.844 1 77.75 14 ARG B N 1
ATOM 2376 C CA . ARG B 1 14 ? 8.883 -9.266 -18.859 1 77.75 14 ARG B CA 1
ATOM 2377 C C . ARG B 1 14 ? 10.328 -9.719 -19 1 77.75 14 ARG B C 1
ATOM 2379 O O . ARG B 1 14 ? 11.008 -9.961 -18 1 77.75 14 ARG B O 1
ATOM 2386 N N . ALA B 1 15 ? 10.781 -9.773 -20.234 1 79 15 ALA B N 1
ATOM 2387 C CA . ALA B 1 15 ? 12.117 -10.305 -20.516 1 79 15 ALA B CA 1
ATOM 2388 C C . ALA B 1 15 ? 13.188 -9.242 -20.266 1 79 15 ALA B C 1
ATOM 2390 O O . ALA B 1 15 ? 14.359 -9.57 -20.078 1 79 15 ALA B O 1
ATOM 2391 N N . GLY B 1 16 ? 12.695 -7.953 -20.297 1 83.06 16 GLY B N 1
ATOM 2392 C CA . GLY B 1 16 ? 13.617 -6.84 -20.141 1 83.06 16 GLY B CA 1
ATOM 2393 C C . GLY B 1 16 ? 14.609 -6.723 -21.297 1 83.06 16 GLY B C 1
ATOM 2394 O O . GLY B 1 16 ? 15.648 -6.078 -21.156 1 83.06 16 GLY B O 1
ATOM 2395 N N . SER B 1 17 ? 14.414 -7.48 -22.312 1 85.69 17 SER B N 1
ATOM 2396 C CA . SER B 1 17 ? 15.305 -7.512 -23.469 1 85.69 17 SER B CA 1
ATOM 2397 C C . SER B 1 17 ? 14.547 -7.863 -24.75 1 85.69 17 SER B C 1
ATOM 2399 O O . SER B 1 17 ? 13.711 -8.766 -24.75 1 85.69 17 SER B O 1
ATOM 2401 N N . PHE B 1 18 ? 14.867 -7.141 -25.891 1 89.25 18 PHE B N 1
ATOM 2402 C CA . PHE B 1 18 ? 14.258 -7.426 -27.172 1 89.25 18 PHE B CA 1
ATOM 2403 C C . PHE B 1 18 ? 14.727 -8.773 -27.719 1 89.25 18 PHE B C 1
ATOM 2405 O O . PHE B 1 18 ? 13.93 -9.547 -28.25 1 89.25 18 PHE B O 1
ATOM 2412 N N . THR B 1 19 ? 16 -9.039 -27.422 1 86.81 19 THR B N 1
ATOM 2413 C CA . THR B 1 19 ? 16.578 -10.281 -27.922 1 86.81 19 THR B CA 1
ATOM 2414 C C . THR B 1 19 ? 15.992 -11.484 -27.188 1 86.81 19 THR B C 1
ATOM 2416 O O . THR B 1 19 ? 15.617 -12.477 -27.812 1 86.81 19 THR B O 1
ATOM 2419 N N . ARG B 1 20 ? 15.914 -11.398 -25.953 1 84.31 20 ARG B N 1
ATOM 2420 C CA . ARG B 1 20 ? 15.344 -12.484 -25.156 1 84.31 20 ARG B CA 1
ATOM 2421 C C . ARG B 1 20 ? 13.867 -12.68 -25.469 1 84.31 20 ARG B C 1
ATOM 2423 O O . ARG B 1 20 ? 13.383 -13.812 -25.562 1 84.31 20 ARG B O 1
ATOM 2430 N N . ALA B 1 21 ? 13.195 -11.578 -25.578 1 85.75 21 ALA B N 1
ATOM 2431 C CA . ALA B 1 21 ? 11.781 -11.648 -25.938 1 85.75 21 ALA B CA 1
ATOM 2432 C C . ALA B 1 21 ? 11.578 -12.32 -27.281 1 85.75 21 ALA B C 1
ATOM 2434 O O . ALA B 1 21 ? 10.656 -13.117 -27.469 1 85.75 21 ALA B O 1
ATOM 2435 N N . ALA B 1 22 ? 12.422 -12.016 -28.219 1 85.06 22 ALA B N 1
ATOM 2436 C CA . ALA B 1 22 ? 12.359 -12.617 -29.547 1 85.06 22 ALA B CA 1
ATOM 2437 C C . ALA B 1 22 ? 12.492 -14.141 -29.453 1 85.06 22 ALA B C 1
ATOM 2439 O O . ALA B 1 22 ? 11.719 -14.867 -30.078 1 85.06 22 ALA B O 1
ATOM 2440 N N . ALA B 1 23 ? 13.398 -14.555 -28.656 1 80.12 23 ALA B N 1
ATOM 2441 C CA . ALA B 1 23 ? 13.594 -15.984 -28.453 1 80.12 23 ALA B CA 1
ATOM 2442 C C . ALA B 1 23 ? 12.359 -16.625 -27.844 1 80.12 23 ALA B C 1
ATOM 2444 O O . ALA B 1 23 ? 11.922 -17.703 -28.297 1 80.12 23 ALA B O 1
ATOM 2445 N N . LEU B 1 24 ? 11.75 -15.945 -26.984 1 76.69 24 LEU B N 1
ATOM 2446 C CA . LEU B 1 24 ? 10.578 -16.469 -26.266 1 76.69 24 LEU B CA 1
ATOM 2447 C C . LEU B 1 24 ? 9.359 -16.5 -27.188 1 76.69 24 LEU B C 1
ATOM 2449 O O . LEU B 1 24 ? 8.508 -17.375 -27.047 1 76.69 24 LEU B O 1
ATOM 2453 N N . LEU B 1 25 ? 9.336 -15.641 -28.109 1 75.69 25 LEU B N 1
ATOM 2454 C CA . LEU B 1 25 ? 8.18 -15.516 -28.984 1 75.69 25 LEU B CA 1
ATOM 2455 C C . LEU B 1 25 ? 8.391 -16.297 -30.281 1 75.69 25 LEU B C 1
ATOM 2457 O O . LEU B 1 25 ? 7.461 -16.469 -31.062 1 75.69 25 LEU B O 1
ATOM 2461 N N . GLY B 1 26 ? 9.633 -16.812 -30.453 1 77.69 26 GLY B N 1
ATOM 2462 C CA . GLY B 1 26 ? 9.945 -17.469 -31.719 1 77.69 26 GLY B CA 1
ATOM 2463 C C . GLY B 1 26 ? 9.984 -16.516 -32.906 1 77.69 26 GLY B C 1
ATOM 2464 O O . GLY B 1 26 ? 9.562 -16.875 -34 1 77.69 26 GLY B O 1
ATOM 2465 N N . LEU B 1 27 ? 10.289 -15.32 -32.625 1 80.31 27 LEU B N 1
ATOM 2466 C CA . LEU B 1 27 ? 10.406 -14.297 -33.656 1 80.31 27 LEU B CA 1
ATOM 2467 C C . LEU B 1 27 ? 11.844 -13.797 -33.75 1 80.31 27 LEU B C 1
ATOM 2469 O O . LEU B 1 27 ? 12.672 -14.078 -32.906 1 80.31 27 LEU B O 1
ATOM 2473 N N . SER B 1 28 ? 12.203 -13.242 -34.875 1 85.62 28 SER B N 1
ATOM 2474 C CA . SER B 1 28 ? 13.492 -12.562 -34.969 1 85.62 28 SER B CA 1
ATOM 2475 C C . SER B 1 28 ? 13.5 -11.258 -34.188 1 85.62 28 SER B C 1
ATOM 2477 O O . SER B 1 28 ? 12.445 -10.656 -33.969 1 85.62 28 SER B O 1
ATOM 2479 N N . GLN B 1 29 ? 14.641 -10.938 -33.781 1 88.81 29 GLN B N 1
ATOM 2480 C CA . GLN B 1 29 ? 14.773 -9.695 -33 1 88.81 29 GLN B CA 1
ATOM 2481 C C . GLN B 1 29 ? 14.336 -8.5 -33.844 1 88.81 29 GLN B C 1
ATOM 2483 O O . GLN B 1 29 ? 13.609 -7.633 -33.344 1 88.81 29 GLN B O 1
ATOM 2488 N N . PRO B 1 30 ? 14.625 -8.367 -35.188 1 88.88 30 PRO B N 1
ATOM 2489 C CA . PRO B 1 30 ? 14.102 -7.246 -35.969 1 88.88 30 PRO B CA 1
ATOM 2490 C C . PRO B 1 30 ? 12.578 -7.238 -36.031 1 88.88 30 PRO B C 1
ATOM 2492 O O . PRO B 1 30 ? 11.961 -6.172 -36.031 1 88.88 30 PRO B O 1
ATOM 2495 N N . ALA B 1 31 ? 12.039 -8.406 -36.062 1 83.88 31 ALA B N 1
ATOM 2496 C CA . ALA B 1 31 ? 10.578 -8.516 -36.062 1 83.88 31 ALA B CA 1
ATOM 2497 C C . ALA B 1 31 ? 9.969 -7.973 -34.781 1 83.88 31 ALA B C 1
ATOM 2499 O O . ALA B 1 31 ? 8.984 -7.227 -34.812 1 83.88 31 ALA B O 1
ATOM 2500 N N . VAL B 1 32 ? 10.562 -8.414 -33.656 1 89.06 32 VAL B N 1
ATOM 2501 C CA . VAL B 1 32 ? 10.102 -7.941 -32.375 1 89.06 32 VAL B CA 1
ATOM 2502 C C . VAL B 1 32 ? 10.258 -6.426 -32.281 1 89.06 32 VAL B C 1
ATOM 2504 O O . VAL B 1 32 ? 9.344 -5.727 -31.828 1 89.06 32 VAL B O 1
ATOM 2507 N N . THR B 1 33 ? 11.336 -5.887 -32.75 1 90.56 33 THR B N 1
ATOM 2508 C CA . THR B 1 33 ? 11.602 -4.449 -32.75 1 90.56 33 THR B CA 1
ATOM 2509 C C . THR B 1 33 ? 10.578 -3.713 -33.594 1 90.56 33 THR B C 1
ATOM 2511 O O . THR B 1 33 ? 10.047 -2.678 -33.188 1 90.56 33 THR B O 1
ATOM 2514 N N . SER B 1 34 ? 10.344 -4.277 -34.719 1 88.75 34 SER B N 1
ATOM 2515 C CA . SER B 1 34 ? 9.367 -3.682 -35.625 1 88.75 34 SER B CA 1
ATOM 2516 C C . SER B 1 34 ? 7.973 -3.662 -35 1 88.75 34 SER B C 1
ATOM 2518 O O . SER B 1 34 ? 7.254 -2.668 -35.125 1 88.75 34 SER B O 1
ATOM 2520 N N . GLN B 1 35 ? 7.613 -4.734 -34.438 1 84.75 35 GLN B N 1
ATOM 2521 C CA . GLN B 1 35 ? 6.301 -4.832 -33.781 1 84.75 35 GLN B CA 1
ATOM 2522 C C . GLN B 1 35 ? 6.16 -3.811 -32.656 1 84.75 35 GLN B C 1
ATOM 2524 O O . GLN B 1 35 ? 5.105 -3.188 -32.5 1 84.75 35 GLN B O 1
ATOM 2529 N N . ILE B 1 36 ? 7.18 -3.658 -31.844 1 89.44 36 ILE B N 1
ATOM 2530 C CA . ILE B 1 36 ? 7.156 -2.691 -30.75 1 89.44 36 ILE B CA 1
ATOM 2531 C C . ILE B 1 36 ? 7.035 -1.278 -31.328 1 89.44 36 ILE B C 1
ATOM 2533 O O . ILE B 1 36 ? 6.254 -0.467 -30.812 1 89.44 36 ILE B O 1
ATOM 2537 N N . ARG B 1 37 ? 7.781 -1.01 -32.375 1 88.69 37 ARG B N 1
ATOM 2538 C CA . ARG B 1 37 ? 7.707 0.293 -33 1 88.69 37 ARG B CA 1
ATOM 2539 C C . ARG B 1 37 ? 6.305 0.555 -33.562 1 88.69 37 ARG B C 1
ATOM 2541 O O . ARG B 1 37 ? 5.789 1.669 -33.438 1 88.69 37 ARG B O 1
ATOM 2548 N N . THR B 1 38 ? 5.793 -0.473 -34.188 1 81.31 38 THR B N 1
ATOM 2549 C CA . THR B 1 38 ? 4.434 -0.358 -34.688 1 81.31 38 THR B CA 1
ATOM 2550 C C . THR B 1 38 ? 3.457 -0.025 -33.562 1 81.31 38 THR B C 1
ATOM 2552 O O . THR B 1 38 ? 2.619 0.868 -33.719 1 81.31 38 THR B O 1
ATOM 2555 N N . LEU B 1 39 ? 3.539 -0.74 -32.438 1 83.31 39 LEU B N 1
ATOM 2556 C CA . LEU B 1 39 ? 2.668 -0.503 -31.297 1 83.31 39 LEU B CA 1
ATOM 2557 C C . LEU B 1 39 ? 2.861 0.908 -30.75 1 83.31 39 LEU B C 1
ATOM 2559 O O . LEU B 1 39 ? 1.886 1.596 -30.438 1 83.31 39 LEU B O 1
ATOM 2563 N N . GLU B 1 40 ? 4.098 1.331 -30.594 1 88.5 40 GLU B N 1
ATOM 2564 C CA . GLU B 1 40 ? 4.41 2.67 -30.109 1 88.5 40 GLU B CA 1
ATOM 2565 C C . GLU B 1 40 ? 3.852 3.742 -31.047 1 88.5 40 GLU B C 1
ATOM 2567 O O . GLU B 1 40 ? 3.334 4.762 -30.578 1 88.5 40 GLU B O 1
ATOM 2572 N N . ARG B 1 41 ? 3.941 3.48 -32.344 1 80.81 41 ARG B N 1
ATOM 2573 C CA . ARG B 1 41 ? 3.377 4.406 -33.312 1 80.81 41 ARG B CA 1
ATOM 2574 C C . ARG B 1 41 ? 1.861 4.492 -33.156 1 80.81 41 ARG B C 1
ATOM 2576 O O . ARG B 1 41 ? 1.29 5.582 -33.25 1 80.81 41 ARG B O 1
ATOM 2583 N N . GLN B 1 42 ? 1.304 3.398 -33.031 1 75.06 42 GLN B N 1
ATOM 2584 C CA . GLN B 1 42 ? -0.147 3.355 -32.844 1 75.06 42 GLN B CA 1
ATOM 2585 C C . GLN B 1 42 ? -0.586 4.113 -31.609 1 75.06 42 GLN B C 1
ATOM 2587 O O . GLN B 1 42 ? -1.628 4.773 -31.609 1 75.06 42 GLN B O 1
ATOM 2592 N N . LEU B 1 43 ? 0.242 3.936 -30.594 1 75.06 43 LEU B N 1
ATOM 2593 C CA . LEU B 1 43 ? -0.097 4.547 -29.312 1 75.06 43 LEU B CA 1
ATOM 2594 C C . LEU B 1 43 ? 0.398 5.988 -29.25 1 75.06 43 LEU B C 1
ATOM 2596 O O . LEU B 1 43 ? -0.041 6.766 -28.406 1 75.06 43 LEU B O 1
ATOM 2600 N N . GLY B 1 44 ? 1.291 6.348 -30.141 1 77.94 44 GLY B N 1
ATOM 2601 C CA . GLY B 1 44 ? 1.85 7.691 -30.203 1 77.94 44 GLY B CA 1
ATOM 2602 C C . GLY B 1 44 ? 2.814 7.984 -29.062 1 77.94 44 GLY B C 1
ATOM 2603 O O . GLY B 1 44 ? 3.031 9.148 -28.719 1 77.94 44 GLY B O 1
ATOM 2604 N N . ARG B 1 45 ? 3.254 6.906 -28.344 1 80.94 45 ARG B N 1
ATOM 2605 C CA . ARG B 1 45 ? 4.168 7.062 -27.219 1 80.94 45 ARG B CA 1
ATOM 2606 C C . ARG B 1 45 ? 5.184 5.926 -27.188 1 80.94 45 ARG B C 1
ATOM 2608 O O . ARG B 1 45 ? 4.867 4.789 -27.531 1 80.94 45 ARG B O 1
ATOM 2615 N N . PRO B 1 46 ? 6.406 6.27 -26.734 1 87.69 46 PRO B N 1
ATOM 2616 C CA . PRO B 1 46 ? 7.371 5.188 -26.531 1 87.69 46 PRO B CA 1
ATOM 2617 C C . PRO B 1 46 ? 7.039 4.336 -25.297 1 87.69 46 PRO B C 1
ATOM 2619 O O . PRO B 1 46 ? 6.57 4.859 -24.281 1 87.69 46 PRO B O 1
ATOM 2622 N N . LEU B 1 47 ? 7.172 3.055 -25.516 1 87.44 47 LEU B N 1
ATOM 2623 C CA . LEU B 1 47 ? 6.867 2.129 -24.438 1 87.44 47 LEU B CA 1
ATOM 2624 C C . LEU B 1 47 ? 8.141 1.643 -23.75 1 87.44 47 LEU B C 1
ATOM 2626 O O . LEU B 1 47 ? 8.094 1.137 -22.625 1 87.44 47 LEU B O 1
ATOM 2630 N N . PHE B 1 48 ? 9.25 1.725 -24.469 1 89.56 48 PHE B N 1
ATOM 2631 C CA . PHE B 1 48 ? 10.531 1.284 -23.938 1 89.56 48 PHE B CA 1
ATOM 2632 C C . PHE B 1 48 ? 11.609 2.334 -24.188 1 89.56 48 PHE B C 1
ATOM 2634 O O . PHE B 1 48 ? 11.547 3.08 -25.156 1 89.56 48 PHE B O 1
ATOM 2641 N N . LEU B 1 49 ? 12.477 2.43 -23.203 1 84.56 49 LEU B N 1
ATOM 2642 C CA . LEU B 1 49 ? 13.742 3.143 -23.375 1 84.56 49 LEU B CA 1
ATOM 2643 C C . LEU B 1 49 ? 14.883 2.168 -23.656 1 84.56 49 LEU B C 1
ATOM 2645 O O . LEU B 1 49 ? 15.031 1.166 -22.953 1 84.56 49 LEU B O 1
ATOM 2649 N N . ARG B 1 50 ? 15.523 2.457 -24.781 1 75.62 50 ARG B N 1
ATOM 2650 C CA . ARG B 1 50 ? 16.656 1.603 -25.141 1 75.62 50 ARG B CA 1
ATOM 2651 C C . ARG B 1 50 ? 17.922 2.027 -24.391 1 75.62 50 ARG B C 1
ATOM 2653 O O . ARG B 1 50 ? 18.203 3.221 -24.281 1 75.62 50 ARG B O 1
ATOM 2660 N N . GLN B 1 51 ? 18.453 1.179 -23.625 1 71 51 GLN B N 1
ATOM 2661 C CA . GLN B 1 51 ? 19.703 1.404 -22.922 1 71 51 GLN B CA 1
ATOM 2662 C C . GLN B 1 51 ? 20.859 0.646 -23.594 1 71 51 GLN B C 1
ATOM 2664 O O . GLN B 1 51 ? 20.641 -0.123 -24.531 1 71 51 GLN B O 1
ATOM 2669 N N . ALA B 1 52 ? 22.172 0.897 -23.094 1 65.75 52 ALA B N 1
ATOM 2670 C CA . ALA B 1 52 ? 23.328 0.188 -23.609 1 65.75 52 ALA B CA 1
ATOM 2671 C C . ALA B 1 52 ? 23.172 -1.322 -23.469 1 65.75 52 ALA B C 1
ATOM 2673 O O . ALA B 1 52 ? 23.547 -2.082 -24.359 1 65.75 52 ALA B O 1
ATOM 2674 N N . ARG B 1 53 ? 22.672 -1.634 -22.344 1 65.62 53 ARG B N 1
ATOM 2675 C CA . ARG B 1 53 ? 22.375 -3.047 -22.109 1 65.62 53 ARG B CA 1
ATOM 2676 C C . ARG B 1 53 ? 20.906 -3.26 -21.766 1 65.62 53 ARG B C 1
ATOM 2678 O O . ARG B 1 53 ? 20.453 -2.855 -20.703 1 65.62 53 ARG B O 1
ATOM 2685 N N . GLY B 1 54 ? 20.094 -3.732 -22.75 1 76.06 54 GLY B N 1
ATOM 2686 C CA . GLY B 1 54 ? 18.719 -4.156 -22.547 1 76.06 54 GLY B CA 1
ATOM 2687 C C . GLY B 1 54 ? 17.719 -3.039 -22.75 1 76.06 54 GLY B C 1
ATOM 2688 O O . GLY B 1 54 ? 17.984 -2.064 -23.453 1 76.06 54 GLY B O 1
ATOM 2689 N N . VAL B 1 55 ? 16.375 -3.328 -22.312 1 83.62 55 VAL B N 1
ATOM 2690 C CA . VAL B 1 55 ? 15.297 -2.346 -22.469 1 83.62 55 VAL B CA 1
ATOM 2691 C C . VAL B 1 55 ? 14.594 -2.139 -21.125 1 83.62 55 VAL B C 1
ATOM 2693 O O . VAL B 1 55 ? 14.461 -3.074 -20.344 1 83.62 55 VAL B O 1
ATOM 2696 N N . THR B 1 56 ? 14.32 -0.911 -20.828 1 82.94 56 THR B N 1
ATOM 2697 C CA . THR B 1 56 ? 13.516 -0.58 -19.656 1 82.94 56 THR B CA 1
ATOM 2698 C C . THR B 1 56 ? 12.188 0.041 -20.078 1 82.94 56 THR B C 1
ATOM 2700 O O . THR B 1 56 ? 12.148 0.903 -20.953 1 82.94 56 THR B O 1
ATOM 2703 N N . PRO B 1 57 ? 11.164 -0.438 -19.469 1 82.06 57 PRO B N 1
ATOM 2704 C CA . PRO B 1 57 ? 9.875 0.146 -19.828 1 82.06 57 PRO B CA 1
ATOM 2705 C C . PRO B 1 57 ? 9.734 1.596 -19.359 1 82.06 57 PRO B C 1
ATOM 2707 O O . PRO B 1 57 ? 10.297 1.98 -18.344 1 82.06 57 PRO B O 1
ATOM 2710 N N . THR B 1 58 ? 9.031 2.424 -20.234 1 79.75 58 THR B N 1
ATOM 2711 C CA . THR B 1 58 ? 8.578 3.73 -19.781 1 79.75 58 THR B CA 1
ATOM 2712 C C . THR B 1 58 ? 7.461 3.582 -18.75 1 79.75 58 THR B C 1
ATOM 2714 O O . THR B 1 58 ? 6.945 2.482 -18.547 1 79.75 58 THR B O 1
ATOM 2717 N N . THR B 1 59 ? 7.156 4.676 -18.203 1 70 59 THR B N 1
ATOM 2718 C CA . THR B 1 59 ? 6.043 4.656 -17.266 1 70 59 THR B CA 1
ATOM 2719 C C . THR B 1 59 ? 4.77 4.16 -17.938 1 70 59 THR B C 1
ATOM 2721 O O . THR B 1 59 ? 4.051 3.326 -17.375 1 70 59 THR B O 1
ATOM 2724 N N . ILE B 1 60 ? 4.598 4.609 -19.094 1 70.56 60 ILE B N 1
ATOM 2725 C CA . ILE B 1 60 ? 3.428 4.207 -19.875 1 70.56 60 ILE B CA 1
ATOM 2726 C C . ILE B 1 60 ? 3.549 2.736 -20.266 1 70.56 60 ILE B C 1
ATOM 2728 O O . ILE B 1 60 ? 2.555 2.006 -20.281 1 70.56 60 ILE B O 1
ATOM 2732 N N . GLY B 1 61 ? 4.773 2.396 -20.609 1 78.38 61 GLY B N 1
ATOM 2733 C CA . GLY B 1 61 ? 5.012 0.991 -20.906 1 78.38 61 GLY B CA 1
ATOM 2734 C C . GLY B 1 61 ? 4.699 0.077 -19.734 1 78.38 61 GLY B C 1
ATOM 2735 O O . GLY B 1 61 ? 4.047 -0.956 -19.906 1 78.38 61 GLY B O 1
ATOM 2736 N N . ASP B 1 62 ? 5.113 0.503 -18.625 1 75.94 62 ASP B N 1
ATOM 2737 C CA . ASP B 1 62 ? 4.855 -0.272 -17.406 1 75.94 62 ASP B CA 1
ATOM 2738 C C . ASP B 1 62 ? 3.357 -0.36 -17.125 1 75.94 62 ASP B C 1
ATOM 2740 O O . ASP B 1 62 ? 2.844 -1.432 -16.797 1 75.94 62 ASP B O 1
ATOM 2744 N N . GLU B 1 63 ? 2.736 0.727 -17.234 1 66.19 63 GLU B N 1
ATOM 2745 C CA . GLU B 1 63 ? 1.296 0.773 -17 1 66.19 63 GLU B CA 1
ATOM 2746 C C . GLU B 1 63 ? 0.551 -0.126 -17.984 1 66.19 63 GLU B C 1
ATOM 2748 O O . GLU B 1 63 ? -0.345 -0.875 -17.594 1 66.19 63 GLU B O 1
ATOM 2753 N N . LEU B 1 64 ? 0.923 0.007 -19.219 1 71.69 64 LEU B N 1
ATOM 2754 C CA . LEU B 1 64 ? 0.291 -0.808 -20.25 1 71.69 64 LEU B CA 1
ATOM 2755 C C . LEU B 1 64 ? 0.541 -2.291 -20 1 71.69 64 LEU B C 1
ATOM 2757 O O . LEU B 1 64 ? -0.367 -3.111 -20.156 1 71.69 64 LEU B O 1
ATOM 2761 N N . ALA B 1 65 ? 1.746 -2.539 -19.625 1 76.75 65 ALA B N 1
ATOM 2762 C CA . ALA B 1 65 ? 2.062 -3.938 -19.344 1 76.75 65 ALA B CA 1
ATOM 2763 C C . ALA B 1 65 ? 1.225 -4.465 -18.172 1 76.75 65 ALA B C 1
ATOM 2765 O O . ALA B 1 65 ? 0.676 -5.566 -18.25 1 76.75 65 ALA B O 1
ATOM 2766 N N . HIS B 1 66 ? 1.127 -3.688 -17.219 1 63.03 66 HIS B N 1
ATOM 2767 C CA . HIS B 1 66 ? 0.344 -4.078 -16.062 1 63.03 66 HIS B CA 1
ATOM 2768 C C . HIS B 1 66 ? -1.115 -4.32 -16.438 1 63.03 66 HIS B C 1
ATOM 2770 O O . HIS B 1 66 ? -1.731 -5.273 -15.953 1 63.03 66 HIS B O 1
ATOM 2776 N N . LYS B 1 67 ? -1.503 -3.523 -17.344 1 59.41 67 LYS B N 1
ATOM 2777 C CA . LYS B 1 67 ? -2.9 -3.604 -17.75 1 59.41 67 LYS B CA 1
ATOM 2778 C C . LYS B 1 67 ? -3.123 -4.766 -18.719 1 59.41 67 LYS B C 1
ATOM 2780 O O . LYS B 1 67 ? -4.148 -5.449 -18.656 1 59.41 67 LYS B O 1
ATOM 2785 N N . ALA B 1 68 ? -2.154 -4.973 -19.547 1 65.94 68 ALA B N 1
ATOM 2786 C CA . ALA B 1 68 ? -2.367 -5.895 -20.656 1 65.94 68 ALA B CA 1
ATOM 2787 C C . ALA B 1 68 ? -1.94 -7.312 -20.297 1 65.94 68 ALA B C 1
ATOM 2789 O O . ALA B 1 68 ? -2.539 -8.289 -20.75 1 65.94 68 ALA B O 1
ATOM 2790 N N . ALA B 1 69 ? -0.97 -7.434 -19.438 1 66.19 69 ALA B N 1
ATOM 2791 C CA . ALA B 1 69 ? -0.304 -8.711 -19.203 1 66.19 69 ALA B CA 1
ATOM 2792 C C . ALA B 1 69 ? -1.288 -9.758 -18.688 1 66.19 69 ALA B C 1
ATOM 2794 O O . ALA B 1 69 ? -1.353 -10.867 -19.203 1 66.19 69 ALA B O 1
ATOM 2795 N N . PRO B 1 70 ? -2.109 -9.336 -17.828 1 56.28 70 PRO B N 1
ATOM 2796 C CA . PRO B 1 70 ? -3.018 -10.367 -17.312 1 56.28 70 PRO B CA 1
ATOM 2797 C C . PRO B 1 70 ? -3.959 -10.906 -18.391 1 56.28 70 PRO B C 1
ATOM 2799 O O . PRO B 1 70 ? -4.254 -12.102 -18.422 1 56.28 70 PRO B O 1
ATOM 2802 N N . HIS B 1 71 ? -4.359 -10.047 -19.188 1 56.5 71 HIS B N 1
ATOM 2803 C CA . HIS B 1 71 ? -5.285 -10.461 -20.234 1 56.5 71 HIS B CA 1
ATOM 2804 C C . HIS B 1 71 ? -4.59 -11.328 -21.281 1 56.5 71 HIS B C 1
ATOM 2806 O O . HIS B 1 71 ? -5.152 -12.32 -21.734 1 56.5 71 HIS B O 1
ATOM 2812 N N . LEU B 1 72 ? -3.451 -10.961 -21.594 1 60.88 72 LEU B N 1
ATOM 2813 C CA . LEU B 1 72 ? -2.689 -11.75 -22.547 1 60.88 72 LEU B CA 1
ATOM 2814 C C . LEU B 1 72 ? -2.355 -13.125 -21.969 1 60.88 72 LEU B C 1
ATOM 2816 O O . LEU B 1 72 ? -2.451 -14.133 -22.672 1 60.88 72 LEU B O 1
ATOM 2820 N N . ASP B 1 73 ? -1.982 -13.086 -20.781 1 58.84 73 ASP B N 1
ATOM 2821 C CA . ASP B 1 73 ? -1.7 -14.359 -20.141 1 58.84 73 ASP B CA 1
ATOM 2822 C C . ASP B 1 73 ? -2.932 -15.266 -20.141 1 58.84 73 ASP B C 1
ATOM 2824 O O . ASP B 1 73 ? -2.828 -16.469 -20.406 1 58.84 73 ASP B O 1
ATOM 2828 N N . ALA B 1 74 ? -3.955 -14.555 -19.938 1 52.97 74 ALA B N 1
ATOM 2829 C CA . ALA B 1 74 ? -5.207 -15.312 -19.938 1 52.97 74 ALA B CA 1
ATOM 2830 C C . ALA B 1 74 ? -5.473 -15.898 -21.328 1 52.97 74 ALA B C 1
ATOM 2832 O O . ALA B 1 74 ? -5.859 -17.062 -21.438 1 52.97 74 ALA B O 1
ATOM 2833 N N . LEU B 1 75 ? -5.188 -15.188 -22.312 1 53.25 75 LEU B N 1
ATOM 2834 C CA . LEU B 1 75 ? -5.43 -15.633 -23.672 1 53.25 75 LEU B CA 1
ATOM 2835 C C . LEU B 1 75 ? -4.461 -16.75 -24.062 1 53.25 75 LEU B C 1
ATOM 2837 O O . LEU B 1 75 ? -4.852 -17.719 -24.719 1 53.25 75 LEU B O 1
ATOM 2841 N N . VAL B 1 76 ? -3.266 -16.547 -23.656 1 54.41 76 VAL B N 1
ATOM 2842 C CA . VAL B 1 76 ? -2.264 -17.562 -23.953 1 54.41 76 VAL B CA 1
ATOM 2843 C C . VAL B 1 76 ? -2.611 -18.859 -23.219 1 54.41 76 VAL B C 1
ATOM 2845 O O . VAL B 1 76 ? -2.496 -19.938 -23.781 1 54.41 76 VAL B O 1
ATOM 2848 N N . GLU B 1 77 ? -2.9 -18.578 -22 1 50.69 77 GLU B N 1
ATOM 2849 C CA . GLU B 1 77 ? -3.303 -19.75 -21.234 1 50.69 77 GLU B CA 1
ATOM 2850 C C . GLU B 1 77 ? -4.469 -20.484 -21.891 1 50.69 77 GLU B C 1
ATOM 2852 O O . GLU B 1 77 ? -4.488 -21.703 -21.953 1 50.69 77 GLU B O 1
ATOM 2857 N N . ILE B 1 78 ? -5.367 -19.719 -22.266 1 47.09 78 ILE B N 1
ATOM 2858 C CA . ILE B 1 78 ? -6.504 -20.297 -22.984 1 47.09 78 ILE B CA 1
ATOM 2859 C C . ILE B 1 78 ? -6.02 -21 -24.234 1 47.09 78 ILE B C 1
ATOM 2861 O O . ILE B 1 78 ? -6.465 -22.109 -24.547 1 47.09 78 ILE B O 1
ATOM 2865 N N . ALA B 1 79 ? -5.199 -20.312 -25.031 1 47.78 79 ALA B N 1
ATOM 2866 C CA . ALA B 1 79 ? -4.707 -20.859 -26.297 1 47.78 79 ALA B CA 1
ATOM 2867 C C . ALA B 1 79 ? -3.844 -22.094 -26.047 1 47.78 79 ALA B C 1
ATOM 2869 O O . ALA B 1 79 ? -3.865 -23.047 -26.844 1 47.78 79 ALA B O 1
ATOM 2870 N N . GLU B 1 80 ? -2.898 -21.844 -25.125 1 45.06 80 GLU B N 1
ATOM 2871 C CA . GLU B 1 80 ? -1.999 -22.969 -24.859 1 45.06 80 GLU B CA 1
ATOM 2872 C C . GLU B 1 80 ? -2.73 -24.109 -24.156 1 45.06 80 GLU B C 1
ATOM 2874 O O . GLU B 1 80 ? -2.41 -25.281 -24.375 1 45.06 80 GLU B O 1
ATOM 2879 N N . THR B 1 81 ? -3.227 -23.734 -22.984 1 43.38 81 THR B N 1
ATOM 2880 C CA . THR B 1 81 ? -3.906 -24.828 -22.297 1 43.38 81 THR B CA 1
ATOM 2881 C C . THR B 1 81 ? -5.008 -25.422 -23.172 1 43.38 81 THR B C 1
ATOM 2883 O O . THR B 1 81 ? -5.945 -24.719 -23.562 1 43.38 81 THR B O 1
ATOM 2886 N N . GLY B 1 82 ? -4.938 -25.547 -24.484 1 39.09 82 GLY B N 1
ATOM 2887 C CA . GLY B 1 82 ? -6.082 -26.188 -25.109 1 39.09 82 GLY B CA 1
ATOM 2888 C C . GLY B 1 82 ? -7.344 -26.125 -24.281 1 39.09 82 GLY B C 1
ATOM 2889 O O . GLY B 1 82 ? -7.289 -25.766 -23.094 1 39.09 82 GLY B O 1
ATOM 2890 N N . LEU B 1 83 ? -8.812 -26.016 -24.844 1 37.5 83 LEU B N 1
ATOM 2891 C CA . LEU B 1 83 ? -10.031 -26.109 -24.047 1 37.5 83 LEU B CA 1
ATOM 2892 C C . LEU B 1 83 ? -9.812 -27.016 -22.844 1 37.5 83 LEU B C 1
ATOM 2894 O O . LEU B 1 83 ? -10.484 -26.859 -21.812 1 37.5 83 LEU B O 1
ATOM 2898 N N . GLU B 1 84 ? -9.352 -28.219 -22.922 1 34.44 84 GLU B N 1
ATOM 2899 C CA . GLU B 1 84 ? -9.477 -29.391 -22.062 1 34.44 84 GLU B CA 1
ATOM 2900 C C . GLU B 1 84 ? -8.461 -29.359 -20.922 1 34.44 84 GLU B C 1
ATOM 2902 O O . GLU B 1 84 ? -8.453 -30.25 -20.062 1 34.44 84 GLU B O 1
ATOM 2907 N N . ASP B 1 85 ? -7.215 -28.984 -21.078 1 37.66 85 ASP B N 1
ATOM 2908 C CA . ASP B 1 85 ? -6.281 -29.484 -20.078 1 37.66 85 ASP B CA 1
ATOM 2909 C C . ASP B 1 85 ? -6.496 -28.797 -18.734 1 37.66 85 ASP B C 1
ATOM 2911 O O . ASP B 1 85 ? -6.367 -27.578 -18.641 1 37.66 85 ASP B O 1
ATOM 2915 N N . ASP B 1 86 ? -7.09 -29.281 -17.75 1 40.34 86 ASP B N 1
ATOM 2916 C CA . ASP B 1 86 ? -7.469 -29.234 -16.328 1 40.34 86 ASP B CA 1
ATOM 2917 C C . ASP B 1 86 ? -6.367 -28.594 -15.492 1 40.34 86 ASP B C 1
ATOM 2919 O O . ASP B 1 86 ? -6.602 -28.203 -14.344 1 40.34 86 ASP B O 1
ATOM 2923 N N . SER B 1 87 ? -4.977 -28.891 -15.719 1 43.09 87 SER B N 1
ATOM 2924 C CA . SER B 1 87 ? -3.918 -28.688 -14.742 1 43.09 87 SER B CA 1
ATOM 2925 C C . SER B 1 87 ? -3.545 -27.203 -14.641 1 43.09 87 SER B C 1
ATOM 2927 O O . SER B 1 87 ? -2.664 -26.844 -13.859 1 43.09 87 SER B O 1
ATOM 2929 N N . THR B 1 88 ? -3.748 -26.375 -15.641 1 48.22 88 THR B N 1
ATOM 2930 C CA . THR B 1 88 ? -3.188 -25.031 -15.695 1 48.22 88 THR B CA 1
ATOM 2931 C C . THR B 1 88 ? -3.732 -24.172 -14.562 1 48.22 88 THR B C 1
ATOM 2933 O O . THR B 1 88 ? -4.945 -24.125 -14.344 1 48.22 88 THR B O 1
ATOM 2936 N N . LEU B 1 89 ? -2.781 -23.969 -13.711 1 59.06 89 LEU B N 1
ATOM 2937 C CA . LEU B 1 89 ? -3.15 -23.078 -12.617 1 59.06 89 LEU B CA 1
ATOM 2938 C C . LEU B 1 89 ? -3.912 -21.859 -13.133 1 59.06 89 LEU B C 1
ATOM 2940 O O . LEU B 1 89 ? -3.424 -21.141 -14.016 1 59.06 89 LEU B O 1
ATOM 2944 N N . ARG B 1 90 ? -5.168 -21.938 -13.117 1 73.75 90 ARG B N 1
ATOM 2945 C CA . ARG B 1 90 ? -5.977 -20.781 -13.453 1 73.75 90 ARG B CA 1
ATOM 2946 C C . ARG B 1 90 ? -5.641 -19.594 -12.547 1 73.75 90 ARG B C 1
ATOM 2948 O O . ARG B 1 90 ? -5.363 -19.781 -11.359 1 73.75 90 ARG B O 1
ATOM 2955 N N . THR B 1 91 ? -5.48 -18.422 -13.242 1 84.06 91 THR B N 1
ATOM 2956 C CA . THR B 1 91 ? -5.145 -17.219 -12.492 1 84.06 91 THR B CA 1
ATOM 2957 C C . THR B 1 91 ? -6.406 -16.469 -12.07 1 84.06 91 THR B C 1
ATOM 2959 O O . THR B 1 91 ? -7.328 -16.297 -12.867 1 84.06 91 THR B O 1
ATOM 2962 N N . LEU B 1 92 ? -6.52 -16.219 -10.859 1 90.94 92 LEU B N 1
ATOM 2963 C CA . LEU B 1 92 ? -7.586 -15.398 -10.305 1 90.94 92 LEU B CA 1
ATOM 2964 C C . LEU B 1 92 ? -7.105 -13.969 -10.062 1 90.94 92 LEU B C 1
ATOM 2966 O O . LEU B 1 92 ? -6.098 -13.75 -9.383 1 90.94 92 LEU B O 1
ATOM 2970 N N . HIS B 1 93 ? -7.816 -12.992 -10.656 1 92.94 93 HIS B N 1
ATOM 2971 C CA . HIS B 1 93 ? -7.488 -11.578 -10.5 1 92.94 93 HIS B CA 1
ATOM 2972 C C . HIS B 1 93 ? -8.414 -10.906 -9.492 1 92.94 93 HIS B C 1
ATOM 2974 O O . HIS B 1 93 ? -9.633 -10.875 -9.688 1 92.94 93 HIS B O 1
ATOM 2980 N N . LEU B 1 94 ? -7.824 -10.398 -8.438 1 96.25 94 LEU B N 1
ATOM 2981 C CA . LEU B 1 94 ? -8.562 -9.758 -7.348 1 96.25 94 LEU B CA 1
ATOM 2982 C C . LEU B 1 94 ? -8.164 -8.289 -7.215 1 96.25 94 LEU B C 1
ATOM 2984 O O . LEU B 1 94 ? -6.98 -7.957 -7.254 1 96.25 94 LEU B O 1
ATOM 2988 N N . ALA B 1 95 ? -9.148 -7.387 -7.113 1 96.81 95 ALA B N 1
ATOM 2989 C CA . ALA B 1 95 ? -8.875 -5.973 -6.867 1 96.81 95 ALA B CA 1
ATOM 2990 C C . ALA B 1 95 ? -9.68 -5.461 -5.676 1 96.81 95 ALA B C 1
ATOM 2992 O O . ALA B 1 95 ? -10.82 -5.883 -5.461 1 96.81 95 ALA B O 1
ATOM 2993 N N . GLY B 1 96 ? -9.125 -4.598 -4.926 1 96.75 96 GLY B N 1
ATOM 2994 C CA . GLY B 1 96 ? -9.852 -4.016 -3.803 1 96.75 96 GLY B CA 1
ATOM 2995 C C . GLY B 1 96 ? -9.031 -3.004 -3.025 1 96.75 96 GLY B C 1
ATOM 2996 O O . GLY B 1 96 ? -7.922 -2.65 -3.436 1 96.75 96 GLY B O 1
ATOM 2997 N N . PRO B 1 97 ? -9.648 -2.512 -1.939 1 94.62 97 PRO B N 1
ATOM 2998 C CA . PRO B 1 97 ? -8.891 -1.581 -1.095 1 94.62 97 PRO B CA 1
ATOM 2999 C C . PRO B 1 97 ? -7.652 -2.221 -0.472 1 94.62 97 PRO B C 1
ATOM 3001 O O . PRO B 1 97 ? -7.68 -3.398 -0.104 1 94.62 97 PRO B O 1
ATOM 3004 N N . PRO B 1 98 ? -6.602 -1.428 -0.293 1 93.81 98 PRO B N 1
ATOM 3005 C CA . PRO B 1 98 ? -5.289 -1.977 0.063 1 93.81 98 PRO B CA 1
ATOM 3006 C C . PRO B 1 98 ? -5.32 -2.791 1.354 1 93.81 98 PRO B C 1
ATOM 3008 O O . PRO B 1 98 ? -4.934 -3.963 1.359 1 93.81 98 PRO B O 1
ATOM 3011 N N . GLU B 1 99 ? -5.84 -2.234 2.451 1 94.56 99 GLU B N 1
ATOM 3012 C CA . GLU B 1 99 ? -5.715 -2.875 3.756 1 94.56 99 GLU B CA 1
ATOM 3013 C C . GLU B 1 99 ? -6.598 -4.117 3.848 1 94.56 99 GLU B C 1
ATOM 3015 O O . GLU B 1 99 ? -6.145 -5.176 4.281 1 94.56 99 GLU B O 1
ATOM 3020 N N . PHE B 1 100 ? -7.801 -3.992 3.396 1 95.75 100 PHE B N 1
ATOM 3021 C CA . PHE B 1 100 ? -8.727 -5.117 3.494 1 95.75 100 PHE B CA 1
ATOM 3022 C C . PHE B 1 100 ? -8.273 -6.266 2.594 1 95.75 100 PHE B C 1
ATOM 3024 O O . PHE B 1 100 ? -8.281 -7.426 3.01 1 95.75 100 PHE B O 1
ATOM 3031 N N . THR B 1 101 ? -7.914 -5.945 1.388 1 96.81 101 THR B N 1
ATOM 3032 C CA . THR B 1 101 ? -7.445 -6.949 0.439 1 96.81 101 THR B CA 1
ATOM 3033 C C . THR B 1 101 ? -6.195 -7.652 0.966 1 96.81 101 THR B C 1
ATOM 3035 O O . THR B 1 101 ? -6.102 -8.875 0.915 1 96.81 101 THR B O 1
ATOM 3038 N N . ALA B 1 102 ? -5.297 -6.867 1.507 1 95.75 102 ALA B N 1
ATOM 3039 C CA . ALA B 1 102 ? -4.012 -7.402 1.946 1 95.75 102 ALA B CA 1
ATOM 3040 C C . ALA B 1 102 ? -4.164 -8.203 3.236 1 95.75 102 ALA B C 1
ATOM 3042 O O . ALA B 1 102 ? -3.539 -9.258 3.398 1 95.75 102 ALA B O 1
ATOM 3043 N N . GLU B 1 103 ? -5 -7.762 4.129 1 94.44 103 GLU B N 1
ATOM 3044 C CA . GLU B 1 103 ? -5.004 -8.305 5.484 1 94.44 103 GLU B CA 1
ATOM 3045 C C . GLU B 1 103 ? -6.086 -9.367 5.648 1 94.44 103 GLU B C 1
ATOM 3047 O O . GLU B 1 103 ? -6.031 -10.18 6.578 1 94.44 103 GLU B O 1
ATOM 3052 N N . ARG B 1 104 ? -7.094 -9.344 4.777 1 95.62 104 ARG B N 1
ATOM 3053 C CA . ARG B 1 104 ? -8.195 -10.281 4.961 1 95.62 104 ARG B CA 1
ATOM 3054 C C . ARG B 1 104 ? -8.375 -11.164 3.73 1 95.62 104 ARG B C 1
ATOM 3056 O O . ARG B 1 104 ? -8.242 -12.383 3.812 1 95.62 104 ARG B O 1
ATOM 3063 N N . ALA B 1 105 ? -8.531 -10.562 2.604 1 96.88 105 ALA B N 1
ATOM 3064 C CA . ALA B 1 105 ? -8.945 -11.312 1.419 1 96.88 105 ALA B CA 1
ATOM 3065 C C . ALA B 1 105 ? -7.82 -12.219 0.929 1 96.88 105 ALA B C 1
ATOM 3067 O O . ALA B 1 105 ? -8.031 -13.414 0.693 1 96.88 105 ALA B O 1
ATOM 3068 N N . LEU B 1 106 ? -6.629 -11.672 0.792 1 96.06 106 LEU B N 1
ATOM 3069 C CA . LEU B 1 106 ? -5.523 -12.422 0.207 1 96.06 106 LEU B CA 1
ATOM 3070 C C . LEU B 1 106 ? -5.129 -13.602 1.097 1 96.06 106 LEU B C 1
ATOM 3072 O O . LEU B 1 106 ? -5.016 -14.734 0.622 1 96.06 106 LEU B O 1
ATOM 3076 N N . PRO B 1 107 ? -4.961 -13.352 2.379 1 92.81 107 PRO B N 1
ATOM 3077 C CA . PRO B 1 107 ? -4.648 -14.492 3.236 1 92.81 107 PRO B CA 1
ATOM 3078 C C . PRO B 1 107 ? -5.715 -15.586 3.166 1 92.81 107 PRO B C 1
ATOM 3080 O O . PRO B 1 107 ? -5.379 -16.781 3.129 1 92.81 107 PRO B O 1
ATOM 3083 N N . ALA B 1 108 ? -6.957 -15.219 3.127 1 94.12 108 ALA B N 1
ATOM 3084 C CA . ALA B 1 108 ? -8.039 -16.188 3.025 1 94.12 108 ALA B CA 1
ATOM 3085 C C . ALA B 1 108 ? -7.926 -17 1.731 1 94.12 108 ALA B C 1
ATOM 3087 O O . ALA B 1 108 ? -8.047 -18.219 1.744 1 94.12 108 ALA B O 1
ATOM 3088 N N . LEU B 1 109 ? -7.691 -16.328 0.64 1 93.44 109 LEU B N 1
ATOM 3089 C CA . LEU B 1 109 ? -7.59 -17 -0.65 1 93.44 109 LEU B CA 1
ATOM 3090 C C . LEU B 1 109 ? -6.348 -17.875 -0.707 1 93.44 109 LEU B C 1
ATOM 3092 O O . LEU B 1 109 ? -6.328 -18.891 -1.408 1 93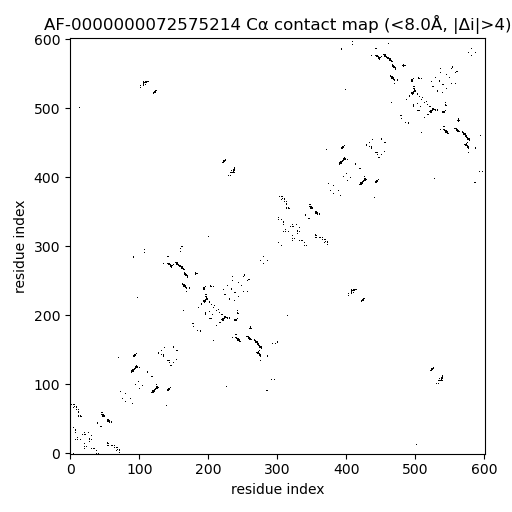.44 109 LEU B O 1
ATOM 3096 N N . GLY B 1 110 ? -5.281 -17.406 0.006 1 85.06 110 GLY B N 1
ATOM 3097 C CA . GLY B 1 110 ? -4.086 -18.219 0.094 1 85.06 110 GLY B CA 1
ATOM 3098 C C . GLY B 1 110 ? -4.344 -19.594 0.693 1 85.06 110 GLY B C 1
ATOM 3099 O O . GLY B 1 110 ? -3.723 -20.578 0.292 1 85.06 110 GLY B O 1
ATOM 3100 N N . GLU B 1 111 ? -5.227 -19.625 1.601 1 83.31 111 GLU B N 1
ATOM 3101 C CA . GLU B 1 111 ? -5.602 -20.891 2.24 1 83.31 111 GLU B CA 1
ATOM 3102 C C . GLU B 1 111 ? -6.379 -21.781 1.282 1 83.31 111 GLU B C 1
ATOM 3104 O O . GLU B 1 111 ? -6.297 -23.016 1.37 1 83.31 111 GLU B O 1
ATOM 3109 N N . LEU B 1 112 ? -7.156 -21.219 0.466 1 81.5 112 LEU B N 1
ATOM 3110 C CA . LEU B 1 112 ? -7.918 -21.953 -0.53 1 81.5 112 LEU B CA 1
ATOM 3111 C C . LEU B 1 112 ? -6.988 -22.703 -1.487 1 81.5 112 LEU B C 1
ATOM 3113 O O . LEU B 1 112 ? -7.262 -23.828 -1.874 1 81.5 112 LEU B O 1
ATOM 3117 N N . THR B 1 113 ? -5.98 -22.094 -1.943 1 68.5 113 THR B N 1
ATOM 3118 C CA . THR B 1 113 ? -5.035 -22.672 -2.893 1 68.5 113 THR B CA 1
ATOM 3119 C C . THR B 1 113 ? -4.301 -23.859 -2.271 1 68.5 113 THR B C 1
ATOM 3121 O O . THR B 1 113 ? -3.873 -24.766 -2.98 1 68.5 113 THR B O 1
ATOM 3124 N N . GLY B 1 114 ? -4.211 -24.016 -1.009 1 64.25 114 GLY B N 1
ATOM 3125 C CA . GLY B 1 114 ? -3.533 -25.094 -0.307 1 64.25 114 GLY B CA 1
ATOM 3126 C C . GLY B 1 114 ? -4.438 -26.281 -0.012 1 64.25 114 GLY B C 1
ATOM 3127 O O . GLY B 1 114 ? -4 -27.422 -0.068 1 64.25 114 GLY B O 1
ATOM 3128 N N . GLU B 1 115 ? -5.645 -26.078 0.311 1 59.22 115 GLU B N 1
ATOM 3129 C CA . GLU B 1 115 ? -6.531 -27.078 0.886 1 59.22 115 GLU B CA 1
ATOM 3130 C C . GLU B 1 115 ? -7.035 -28.047 -0.181 1 59.22 115 GLU B C 1
ATOM 3132 O O . GLU B 1 115 ? -7.113 -29.25 0.056 1 59.22 115 GLU B O 1
ATOM 3137 N N . ASP B 1 116 ? -7.551 -27.547 -1.223 1 55.75 116 ASP B N 1
ATOM 3138 C CA . ASP B 1 116 ? -8.266 -28.484 -2.092 1 55.75 116 ASP B CA 1
ATOM 3139 C C . ASP B 1 116 ? -7.379 -28.938 -3.25 1 55.75 116 ASP B C 1
ATOM 3141 O O . ASP B 1 116 ? -7.852 -29.609 -4.172 1 55.75 116 ASP B O 1
ATOM 3145 N N . GLY B 1 117 ? -6.078 -28.594 -3.123 1 59.41 117 GLY B N 1
ATOM 3146 C CA . GLY B 1 117 ? -5.16 -29.094 -4.141 1 59.41 117 GLY B CA 1
ATOM 3147 C C . GLY B 1 117 ? -5.336 -28.406 -5.484 1 59.41 117 GLY B C 1
ATOM 3148 O O . GLY B 1 117 ? -4.551 -28.641 -6.406 1 59.41 117 GLY B O 1
ATOM 3149 N N . GLN B 1 118 ? -6.52 -27.875 -5.691 1 60.62 118 GLN B N 1
ATOM 3150 C CA . GLN B 1 118 ? -6.668 -27.109 -6.918 1 60.62 118 GLN B CA 1
ATOM 3151 C C . GLN B 1 118 ? -6.09 -25.703 -6.762 1 60.62 118 GLN B C 1
ATOM 3153 O O . GLN B 1 118 ? -6.746 -24.812 -6.215 1 60.62 118 GLN B O 1
ATOM 3158 N N . ALA B 1 119 ? -4.871 -25.578 -7.047 1 66.31 119 ALA B N 1
ATOM 3159 C CA . ALA B 1 119 ? -4.117 -24.344 -6.816 1 66.31 119 ALA B CA 1
ATOM 3160 C C . ALA B 1 119 ? -4.355 -23.344 -7.938 1 66.31 119 ALA B C 1
ATOM 3162 O O . ALA B 1 119 ? -4.66 -23.719 -9.07 1 66.31 119 ALA B O 1
ATOM 3163 N N . PHE B 1 120 ? -4.797 -22.188 -7.633 1 78.5 120 PHE B N 1
ATOM 3164 C CA . PHE B 1 120 ? -4.777 -21.125 -8.633 1 78.5 120 PHE B CA 1
ATOM 3165 C C . PHE B 1 120 ? -3.705 -20.094 -8.305 1 78.5 120 PHE B C 1
ATOM 3167 O O . PHE B 1 120 ? -3.221 -20.031 -7.172 1 78.5 120 PHE B O 1
ATOM 3174 N N . ALA B 1 121 ? -3.301 -19.484 -9.391 1 87.75 121 ALA B N 1
ATOM 3175 C CA . ALA B 1 121 ? -2.451 -18.312 -9.227 1 87.75 121 ALA B CA 1
ATOM 3176 C C . ALA B 1 121 ? -3.281 -17.078 -8.852 1 87.75 121 ALA B C 1
ATOM 3178 O O . ALA B 1 121 ? -4.445 -16.969 -9.242 1 87.75 121 ALA B O 1
ATOM 3179 N N . LEU B 1 122 ? -2.734 -16.312 -8.039 1 92.94 122 LEU B N 1
ATOM 3180 C CA . LEU B 1 122 ? -3.428 -15.109 -7.574 1 92.94 122 LEU B CA 1
ATOM 3181 C C . LEU B 1 122 ? -2.689 -13.852 -8 1 92.94 122 LEU B C 1
ATOM 3183 O O . LEU B 1 122 ? -1.467 -13.766 -7.859 1 92.94 122 LEU B O 1
ATOM 3187 N N . ARG B 1 123 ? -3.404 -12.961 -8.656 1 93.12 123 ARG B N 1
ATOM 3188 C CA . ARG B 1 123 ? -2.939 -11.617 -8.977 1 93.12 123 ARG B CA 1
ATOM 3189 C C . ARG B 1 123 ? -3.828 -10.562 -8.328 1 93.12 123 ARG B C 1
ATOM 3191 O O . ARG B 1 123 ? -5.008 -10.445 -8.664 1 93.12 123 ARG B O 1
ATOM 3198 N N . ALA B 1 124 ? -3.211 -9.852 -7.434 1 96.38 124 ALA B N 1
ATOM 3199 C CA . ALA B 1 124 ? -4 -8.859 -6.707 1 96.38 124 ALA B CA 1
ATOM 3200 C C . ALA B 1 124 ? -3.574 -7.441 -7.078 1 96.38 124 ALA B C 1
ATOM 3202 O O . ALA B 1 124 ? -2.402 -7.195 -7.375 1 96.38 124 ALA B O 1
ATOM 3203 N N . SER B 1 125 ? -4.52 -6.551 -7.051 1 94 125 SER B N 1
ATOM 3204 C CA . SER B 1 125 ? -4.301 -5.125 -7.285 1 94 125 SER B CA 1
ATOM 3205 C C . SER B 1 125 ? -5.035 -4.273 -6.254 1 94 125 SER B C 1
ATOM 3207 O O . SER B 1 125 ? -6.102 -4.66 -5.773 1 94 125 SER B O 1
ATOM 3209 N N . PHE B 1 126 ? -4.375 -3.164 -5.961 1 93.44 126 PHE B N 1
ATOM 3210 C CA . PHE B 1 126 ? -5.035 -2.186 -5.102 1 93.44 126 PHE B CA 1
ATOM 3211 C C . PHE B 1 126 ? -5.715 -1.108 -5.938 1 93.44 126 PHE B C 1
ATOM 3213 O O . PHE B 1 126 ? -5.219 -0.729 -7 1 93.44 126 PHE B O 1
ATOM 3220 N N . GLY B 1 127 ? -6.809 -0.634 -5.379 1 87.88 127 GLY B N 1
ATOM 3221 C CA . GLY B 1 127 ? -7.496 0.466 -6.035 1 87.88 127 GLY B CA 1
ATOM 3222 C C . GLY B 1 127 ? -8.656 1.012 -5.227 1 87.88 127 GLY B C 1
ATOM 3223 O O . GLY B 1 127 ? -9.094 0.387 -4.258 1 87.88 127 GLY B O 1
ATOM 3224 N N . ASN B 1 128 ? -9.031 2.221 -5.66 1 82.81 128 ASN B N 1
ATOM 3225 C CA . ASN B 1 128 ? -10.273 2.74 -5.09 1 82.81 128 ASN B CA 1
ATOM 3226 C C . ASN B 1 128 ? -11.492 2.129 -5.762 1 82.81 128 ASN B C 1
ATOM 3228 O O . ASN B 1 128 ? -11.367 1.314 -6.676 1 82.81 128 ASN B O 1
ATOM 3232 N N . ALA B 1 129 ? -12.602 2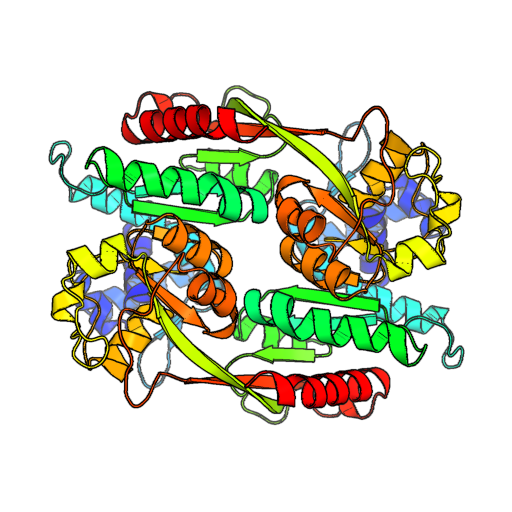.502 -5.25 1 83.94 129 ALA B N 1
ATOM 3233 C CA . ALA B 1 129 ? -13.852 1.876 -5.688 1 83.94 129 ALA B CA 1
ATOM 3234 C C . ALA B 1 129 ? -14.055 2.049 -7.191 1 83.94 129 ALA B C 1
ATOM 3236 O O . ALA B 1 129 ? -14.375 1.089 -7.895 1 83.94 129 ALA B O 1
ATOM 3237 N N . GLU B 1 130 ? -13.852 3.191 -7.695 1 82.06 130 GLU B N 1
ATOM 3238 C CA . GLU B 1 130 ? -14.086 3.484 -9.109 1 82.06 130 GLU B CA 1
ATOM 3239 C C . GLU B 1 130 ? -13.125 2.699 -10 1 82.06 130 GLU B C 1
ATOM 3241 O O . GLU B 1 130 ? -13.555 2.039 -10.945 1 82.06 130 GLU B O 1
ATOM 3246 N N . GLU B 1 131 ? -11.891 2.773 -9.68 1 82.06 131 GLU B N 1
ATOM 3247 C CA . GLU B 1 131 ? -10.867 2.068 -10.453 1 82.06 131 GLU B CA 1
ATOM 3248 C C . GLU B 1 131 ? -11.125 0.564 -10.461 1 82.06 131 GLU B C 1
ATOM 3250 O O . GLU B 1 131 ? -10.984 -0.088 -11.492 1 82.06 131 GLU B O 1
ATOM 3255 N N . THR B 1 132 ? -11.469 0.099 -9.352 1 90.44 132 THR B N 1
ATOM 3256 C CA . THR B 1 132 ? -11.68 -1.336 -9.195 1 90.44 132 THR B CA 1
ATOM 3257 C C . THR B 1 132 ? -12.891 -1.8 -10 1 90.44 132 THR B C 1
ATOM 3259 O O . THR B 1 132 ? -12.828 -2.816 -10.688 1 90.44 132 THR B O 1
ATOM 3262 N N . LEU B 1 133 ? -13.945 -1.018 -9.992 1 88.69 133 LEU B N 1
ATOM 3263 C CA . LEU B 1 133 ? -15.164 -1.388 -10.711 1 88.69 133 LEU B CA 1
ATOM 3264 C C . LEU B 1 133 ? -14.969 -1.246 -12.219 1 88.69 133 LEU B C 1
ATOM 3266 O O . LEU B 1 133 ? -15.484 -2.061 -12.992 1 88.69 133 LEU B O 1
ATOM 3270 N N . GLU B 1 134 ? -14.312 -0.204 -12.594 1 82.88 134 GLU B N 1
ATOM 3271 C CA . GLU B 1 134 ? -14 -0.041 -14.008 1 82.88 134 GLU B CA 1
ATOM 3272 C C . GLU B 1 134 ? -13.164 -1.211 -14.531 1 82.88 134 GLU B C 1
ATOM 3274 O O . GLU B 1 134 ? -13.422 -1.729 -15.617 1 82.88 134 GLU B O 1
ATOM 3279 N N . GLY B 1 135 ? -12.156 -1.556 -13.758 1 85.56 135 GLY B N 1
ATOM 3280 C CA . GLY B 1 135 ? -11.352 -2.707 -14.133 1 85.56 135 GLY B CA 1
ATOM 3281 C C . GLY B 1 135 ? -12.141 -4 -14.18 1 85.56 135 GLY B C 1
ATOM 3282 O O . GLY B 1 135 ? -11.906 -4.848 -15.039 1 85.56 135 GLY B O 1
ATOM 3283 N N . LEU B 1 136 ? -13.031 -4.137 -13.258 1 89.25 136 LEU B N 1
ATOM 3284 C CA . LEU B 1 136 ? -13.898 -5.309 -13.25 1 89.25 136 LEU B CA 1
ATOM 3285 C C . LEU B 1 136 ? -14.781 -5.348 -14.492 1 89.25 136 LEU B C 1
ATOM 3287 O O . LEU B 1 136 ? -14.883 -6.383 -15.156 1 89.25 136 LEU B O 1
ATOM 3291 N N . ALA B 1 137 ? -15.336 -4.227 -14.797 1 83 137 ALA B N 1
ATOM 3292 C CA . ALA B 1 137 ? -16.203 -4.121 -15.961 1 83 137 ALA B CA 1
ATOM 3293 C C . ALA B 1 137 ? -15.445 -4.43 -17.25 1 83 137 ALA B C 1
ATOM 3295 O O . ALA B 1 137 ? -15.992 -5.043 -18.172 1 83 137 ALA B O 1
ATOM 3296 N N . ALA B 1 138 ? -14.25 -4.008 -17.234 1 79.56 138 ALA B N 1
ATOM 3297 C CA . ALA B 1 138 ? -13.414 -4.184 -18.406 1 79.56 138 ALA B CA 1
ATOM 3298 C C . ALA B 1 138 ? -12.836 -5.594 -18.469 1 79.56 138 ALA B C 1
ATOM 3300 O O . ALA B 1 138 ? -12.172 -5.961 -19.438 1 79.56 138 ALA B O 1
ATOM 3301 N N . GLY B 1 139 ? -13.039 -6.359 -17.438 1 81.5 139 GLY B N 1
ATOM 3302 C CA . GLY B 1 139 ? -12.562 -7.734 -17.422 1 81.5 139 GLY B CA 1
ATOM 3303 C C . GLY B 1 139 ? -11.141 -7.867 -16.922 1 81.5 139 GLY B C 1
ATOM 3304 O O . GLY B 1 139 ? -10.531 -8.938 -17.031 1 81.5 139 GLY B O 1
ATOM 3305 N N . HIS B 1 140 ? -10.594 -6.797 -16.344 1 83 140 HIS B N 1
ATOM 3306 C CA . HIS B 1 140 ? -9.242 -6.828 -15.797 1 83 140 HIS B CA 1
ATOM 3307 C C . HIS B 1 140 ? -9.195 -7.59 -14.484 1 83 140 HIS B C 1
ATOM 3309 O O . HIS B 1 140 ? -8.141 -8.094 -14.086 1 83 140 HIS B O 1
ATOM 3315 N N . HIS B 1 141 ? -10.289 -7.641 -13.852 1 92.44 141 HIS B N 1
ATOM 3316 C CA . HIS B 1 141 ? -10.422 -8.352 -12.586 1 92.44 141 HIS B CA 1
ATOM 3317 C C . HIS B 1 141 ? -11.547 -9.375 -12.641 1 92.44 141 HIS B C 1
ATOM 3319 O O . HIS B 1 141 ? -12.508 -9.211 -13.406 1 92.44 141 HIS B O 1
ATOM 3325 N N . ASP B 1 142 ? -11.352 -10.422 -11.93 1 91.19 142 ASP B N 1
ATOM 3326 C CA . ASP B 1 142 ? -12.398 -11.438 -11.789 1 91.19 142 ASP B CA 1
ATOM 3327 C C . ASP B 1 142 ? -13.289 -11.141 -10.586 1 91.19 142 ASP B C 1
ATOM 3329 O O . ASP B 1 142 ? -14.5 -11.383 -10.633 1 91.19 142 ASP B O 1
ATOM 3333 N N . LEU B 1 143 ? -12.656 -10.719 -9.523 1 96.62 143 LEU B N 1
ATOM 3334 C CA . LEU B 1 143 ? -13.32 -10.344 -8.281 1 96.62 143 LEU B CA 1
ATOM 3335 C C . LEU B 1 143 ? -12.906 -8.938 -7.852 1 96.62 143 LEU B C 1
ATOM 3337 O O . LEU B 1 143 ? -11.742 -8.547 -8.016 1 96.62 143 LEU B O 1
ATOM 3341 N N . ALA B 1 144 ? -13.844 -8.234 -7.336 1 97.12 144 ALA B N 1
ATOM 3342 C CA . ALA B 1 144 ? -13.562 -6.922 -6.762 1 97.12 144 ALA B CA 1
ATOM 3343 C C . ALA B 1 144 ? -14.188 -6.785 -5.375 1 97.12 144 ALA B C 1
ATOM 3345 O O . ALA B 1 144 ? -15.25 -7.348 -5.105 1 97.12 144 ALA B O 1
ATOM 3346 N N . ILE B 1 145 ? -13.484 -6.145 -4.547 1 97.31 145 ILE B N 1
ATOM 3347 C CA . ILE B 1 145 ? -13.984 -5.793 -3.223 1 97.31 145 ILE B CA 1
ATOM 3348 C C . ILE B 1 145 ? -14.102 -4.273 -3.104 1 97.31 145 ILE B C 1
ATOM 3350 O O . ILE B 1 145 ? -13.203 -3.541 -3.514 1 97.31 145 ILE B O 1
ATOM 3354 N N . GLY B 1 146 ? -15.203 -3.83 -2.588 1 94.19 146 GLY B N 1
ATOM 3355 C CA . GLY B 1 146 ? -15.391 -2.4 -2.4 1 94.19 146 GLY B CA 1
ATOM 3356 C C . GLY B 1 146 ? -16.375 -2.072 -1.292 1 94.19 146 GLY B C 1
ATOM 3357 O O . GLY B 1 146 ? -16.984 -2.971 -0.716 1 94.19 146 GLY B O 1
ATOM 3358 N N . THR B 1 147 ? -16.469 -0.811 -1.024 1 91.94 147 THR B N 1
ATOM 3359 C CA . THR B 1 147 ? -17.344 -0.358 0.049 1 91.94 147 THR B CA 1
ATOM 3360 C C . THR B 1 147 ? -18.578 0.329 -0.52 1 91.94 147 THR B C 1
ATOM 3362 O O . THR B 1 147 ? -19.328 0.99 0.211 1 91.94 147 THR B O 1
ATOM 3365 N N . THR B 1 148 ? -18.688 0.305 -1.733 1 88.25 148 THR B N 1
ATOM 3366 C CA . THR B 1 148 ? -19.891 0.796 -2.402 1 88.25 148 THR B CA 1
ATOM 3367 C C . THR B 1 148 ? -20.562 -0.32 -3.195 1 88.25 148 THR B C 1
ATOM 3369 O O . THR B 1 148 ? -19.891 -1.111 -3.857 1 88.25 148 THR B O 1
ATOM 3372 N N . ARG B 1 149 ? -21.781 -0.407 -3.027 1 89.06 149 ARG B N 1
ATOM 3373 C CA . ARG B 1 149 ? -22.531 -1.375 -3.822 1 89.06 149 ARG B CA 1
ATOM 3374 C C . ARG B 1 149 ? -22.766 -0.858 -5.238 1 89.06 149 ARG B C 1
ATOM 3376 O O . ARG B 1 149 ? -23.438 0.15 -5.434 1 89.0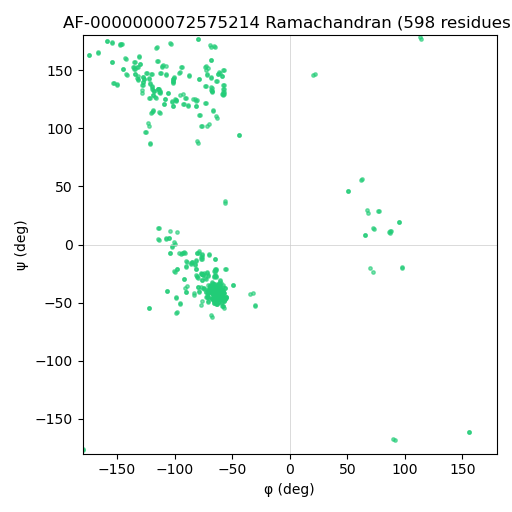6 149 ARG B O 1
ATOM 3383 N N . PRO B 1 150 ? -22.125 -1.49 -6.18 1 87.69 150 PRO B N 1
ATOM 3384 C CA . PRO B 1 150 ? -22.344 -1.011 -7.543 1 87.69 150 PRO B CA 1
ATOM 3385 C C . PRO B 1 150 ? -23.812 -1.117 -7.98 1 87.69 150 PRO B C 1
ATOM 3387 O O . PRO B 1 150 ? -24.531 -2.012 -7.527 1 87.69 150 PRO B O 1
ATOM 3390 N N . ARG B 1 151 ? -24.094 -0.053 -8.867 1 80.06 151 ARG B N 1
ATOM 3391 C CA . ARG B 1 151 ? -25.453 -0.003 -9.391 1 80.06 151 ARG B CA 1
ATOM 3392 C C . ARG B 1 151 ? -25.5 -0.56 -10.812 1 80.06 151 ARG B C 1
ATOM 3394 O O . ARG B 1 151 ? -24.5 -0.539 -11.531 1 80.06 151 ARG B O 1
ATOM 3401 N N . GLY B 1 152 ? -26.531 -1.23 -11.094 1 80.88 152 GLY B N 1
ATOM 3402 C CA . GLY B 1 152 ? -26.719 -1.684 -12.469 1 80.88 152 GLY B CA 1
ATOM 3403 C C . GLY B 1 152 ? -26.641 -3.191 -12.609 1 80.88 152 GLY B C 1
ATOM 3404 O O . GLY B 1 152 ? -26.266 -3.893 -11.664 1 80.88 152 GLY B O 1
ATOM 3405 N N . ALA B 1 153 ? -26.844 -3.604 -13.844 1 81.5 153 ALA B N 1
ATOM 3406 C CA . ALA B 1 153 ? -27 -5.031 -14.117 1 81.5 153 ALA B CA 1
ATOM 3407 C C . ALA B 1 153 ? -25.656 -5.66 -14.5 1 81.5 153 ALA B C 1
ATOM 3409 O O . ALA B 1 153 ? -25.531 -6.887 -14.516 1 81.5 153 ALA B O 1
ATOM 3410 N N . LEU B 1 154 ? -24.703 -4.855 -14.648 1 88.12 154 LEU B N 1
ATOM 3411 C CA . LEU B 1 154 ? -23.422 -5.363 -15.117 1 88.12 154 LEU B CA 1
ATOM 3412 C C . LEU B 1 154 ? -22.672 -6.086 -14 1 88.12 154 LEU B C 1
ATOM 3414 O O . LEU B 1 154 ? -21.844 -6.953 -14.266 1 88.12 154 LEU B O 1
ATOM 3418 N N . HIS B 1 155 ? -23 -5.684 -12.812 1 92.38 155 HIS B N 1
ATOM 3419 C CA . HIS B 1 155 ? -22.281 -6.23 -11.664 1 92.38 155 HIS B CA 1
ATOM 3420 C C . HIS B 1 155 ? -23.234 -6.906 -10.695 1 92.38 155 HIS B C 1
ATOM 3422 O O . HIS B 1 155 ? -24.391 -6.477 -10.539 1 92.38 155 HIS B O 1
ATOM 3428 N N . THR B 1 156 ? -22.781 -7.941 -10.148 1 92.88 156 THR B N 1
ATOM 3429 C CA . THR B 1 156 ? -23.438 -8.586 -9.023 1 92.88 156 THR B CA 1
ATOM 3430 C C . THR B 1 156 ? -22.641 -8.391 -7.738 1 92.88 156 THR B C 1
ATOM 3432 O O . THR B 1 156 ? -21.469 -8.773 -7.668 1 92.88 156 THR B O 1
ATOM 3435 N N . ALA B 1 157 ? -23.234 -7.809 -6.793 1 96.38 157 ALA B N 1
ATOM 3436 C CA . ALA B 1 157 ? -22.578 -7.492 -5.531 1 96.38 157 ALA B CA 1
ATOM 3437 C C . ALA B 1 157 ? -23.172 -8.305 -4.383 1 96.38 157 ALA B C 1
ATOM 3439 O O . ALA B 1 157 ? -24.391 -8.398 -4.246 1 96.38 157 ALA B O 1
ATOM 3440 N N . THR B 1 158 ? -22.344 -8.93 -3.598 1 96.81 158 THR B N 1
ATOM 3441 C CA . THR B 1 158 ? -22.75 -9.664 -2.402 1 96.81 158 THR B CA 1
ATOM 3442 C C . THR B 1 158 ? -22.109 -9.055 -1.156 1 96.81 158 THR B C 1
ATOM 3444 O O . THR B 1 158 ? -20.906 -8.836 -1.116 1 96.81 158 THR B O 1
ATOM 3447 N N . PRO B 1 159 ? -22.938 -8.758 -0.124 1 96.38 159 PRO B N 1
ATOM 3448 C CA . PRO B 1 159 ? -22.328 -8.273 1.111 1 96.38 159 PRO B CA 1
ATOM 3449 C C . PRO B 1 159 ? -21.297 -9.258 1.68 1 96.38 159 PRO B C 1
ATOM 3451 O O . PRO B 1 159 ? -21.562 -10.461 1.754 1 96.38 159 PRO B O 1
ATOM 3454 N N . LEU B 1 160 ? -20.188 -8.766 1.958 1 96.75 160 LEU B N 1
ATOM 3455 C CA . LEU B 1 160 ? -19.078 -9.594 2.449 1 96.75 160 LEU B CA 1
ATOM 3456 C C . LEU B 1 160 ? -18.984 -9.508 3.969 1 96.75 160 LEU B C 1
ATOM 3458 O O . LEU B 1 160 ? -19.062 -10.531 4.656 1 96.75 160 LEU B O 1
ATOM 3462 N N . CYS B 1 161 ? -18.797 -8.305 4.523 1 96.19 161 CYS B N 1
ATOM 3463 C CA . CYS B 1 161 ? -18.719 -8.102 5.965 1 96.19 161 CYS B CA 1
ATOM 3464 C C . CYS B 1 161 ? -18.828 -6.621 6.312 1 96.19 161 CYS B C 1
ATOM 3466 O O . CYS B 1 161 ? -18.75 -5.766 5.434 1 96.19 161 CYS B O 1
ATOM 3468 N N . ASP B 1 162 ? -19.078 -6.371 7.57 1 94 162 ASP B N 1
ATOM 3469 C CA . ASP B 1 162 ? -19.109 -5.008 8.086 1 94 162 ASP B CA 1
ATOM 3470 C C . ASP B 1 162 ? -17.812 -4.668 8.828 1 94 162 ASP B C 1
ATOM 3472 O O . ASP B 1 162 ? -17.25 -5.52 9.516 1 94 162 ASP B O 1
ATOM 3476 N N . GLU B 1 163 ? -17.422 -3.504 8.586 1 92.62 163 GLU B N 1
ATOM 3477 C CA . GLU B 1 163 ? -16.25 -2.969 9.273 1 92.62 163 GLU B CA 1
ATOM 3478 C C . GLU B 1 163 ? -16.641 -1.818 10.203 1 92.62 163 GLU B C 1
ATOM 3480 O O . GLU B 1 163 ? -17.406 -0.933 9.82 1 92.62 163 GLU B O 1
ATOM 3485 N N . VAL B 1 164 ? -16.141 -1.907 11.438 1 94.12 164 VAL B N 1
ATOM 3486 C CA . VAL B 1 164 ? -16.375 -0.835 12.398 1 94.12 164 VAL B CA 1
ATOM 3487 C C . VAL B 1 164 ? -15.125 0.049 12.5 1 94.12 164 VAL B C 1
ATOM 3489 O O . VAL B 1 164 ? -14 -0.446 12.445 1 94.12 164 VAL B O 1
ATOM 3492 N N . HIS B 1 165 ? -15.398 1.339 12.609 1 96.25 165 HIS B N 1
ATOM 3493 C CA . HIS B 1 165 ? -14.297 2.285 12.742 1 96.25 165 HIS B CA 1
ATOM 3494 C C . HIS B 1 165 ? -14.117 2.713 14.195 1 96.25 165 HIS B C 1
ATOM 3496 O O . HIS B 1 165 ? -15.102 2.879 14.93 1 96.25 165 HIS B O 1
ATOM 3502 N N . VAL B 1 166 ? -12.898 2.898 14.578 1 96.81 166 VAL B N 1
ATOM 3503 C CA . VAL B 1 166 ? -12.562 3.305 15.938 1 96.81 166 VAL B CA 1
ATOM 3504 C C . VAL B 1 166 ? -11.664 4.535 15.906 1 96.81 166 VAL B C 1
ATOM 3506 O O . VAL B 1 166 ? -10.812 4.668 15.016 1 96.81 166 VAL B O 1
ATOM 3509 N N . LEU B 1 167 ? -11.906 5.379 16.766 1 97.56 167 LEU B N 1
ATOM 3510 C CA . LEU B 1 167 ? -11.07 6.559 16.984 1 97.56 167 LEU B CA 1
ATOM 3511 C C . LEU B 1 167 ? -9.945 6.258 17.969 1 97.56 167 LEU B C 1
ATOM 3513 O O . LEU B 1 167 ? -10.203 5.961 19.141 1 97.56 167 LEU B O 1
ATOM 3517 N N . VAL B 1 168 ? -8.648 6.414 17.531 1 98.06 168 VAL B N 1
ATOM 3518 C CA . VAL B 1 168 ? -7.562 5.93 18.375 1 98.06 168 VAL B CA 1
ATOM 3519 C C . VAL B 1 168 ? -6.453 6.98 18.438 1 98.06 168 VAL B C 1
ATOM 3521 O O . VAL B 1 168 ? -6.34 7.828 17.562 1 98.06 168 VAL B O 1
ATOM 3524 N N . ALA B 1 169 ? -5.691 6.918 19.438 1 97.31 169 ALA B N 1
ATOM 3525 C CA . ALA B 1 169 ? -4.434 7.629 19.641 1 97.31 169 ALA B CA 1
ATOM 3526 C C . ALA B 1 169 ? -3.564 6.934 20.688 1 97.31 169 ALA B C 1
ATOM 3528 O O . ALA B 1 169 ? -3.963 5.91 21.25 1 97.31 169 ALA B O 1
ATOM 3529 N N . THR B 1 170 ? -2.387 7.453 20.844 1 96.56 170 THR B N 1
ATOM 3530 C CA . THR B 1 170 ? -1.545 6.918 21.906 1 96.56 170 THR B CA 1
ATOM 3531 C C . THR B 1 170 ? -2.117 7.262 23.281 1 96.56 170 THR B C 1
ATOM 3533 O O . THR B 1 170 ? -2.879 8.219 23.422 1 96.56 170 THR B O 1
ATOM 3536 N N . PRO B 1 171 ? -1.723 6.5 24.297 1 96.69 171 PRO B N 1
ATOM 3537 C CA . PRO B 1 171 ? -2.145 6.848 25.656 1 96.69 171 PRO B CA 1
ATOM 3538 C C . PRO B 1 171 ? -1.748 8.266 26.062 1 96.69 171 PRO B C 1
ATOM 3540 O O . PRO B 1 171 ? -2.498 8.945 26.766 1 96.69 171 PRO B O 1
ATOM 3543 N N . HIS B 1 172 ? -0.614 8.68 25.641 1 93.69 172 HIS B N 1
ATOM 3544 C CA . HIS B 1 172 ? -0.152 10.031 25.938 1 93.69 172 HIS B CA 1
ATOM 3545 C C . HIS B 1 172 ? -1.145 11.07 25.422 1 93.69 172 HIS B C 1
ATOM 3547 O O . HIS B 1 172 ? -1.502 12 26.156 1 93.69 172 HIS B O 1
ATOM 3553 N N . TRP B 1 173 ? -1.604 10.914 24.234 1 94.06 173 TRP B N 1
ATOM 3554 C CA . TRP B 1 173 ? -2.562 11.859 23.672 1 94.06 173 TRP B CA 1
ATOM 3555 C C . TRP B 1 173 ? -3.904 11.766 24.391 1 94.06 173 TRP B C 1
ATOM 3557 O O . TRP B 1 173 ? -4.594 12.766 24.562 1 94.06 173 TRP B O 1
ATOM 3567 N N . ALA B 1 174 ? -4.336 10.57 24.703 1 95.5 174 ALA B N 1
ATOM 3568 C CA . ALA B 1 174 ? -5.57 10.398 25.453 1 95.5 174 ALA B CA 1
ATOM 3569 C C . ALA B 1 174 ? -5.527 11.18 26.766 1 95.5 174 ALA B C 1
ATOM 3571 O O . ALA B 1 174 ? -6.492 11.859 27.125 1 95.5 174 ALA B O 1
ATOM 3572 N N . GLU B 1 175 ? -4.41 11.047 27.438 1 94.69 175 GLU B N 1
ATOM 3573 C CA . GLU B 1 175 ? -4.215 11.758 28.688 1 94.69 175 GLU B CA 1
ATOM 3574 C C . GLU B 1 175 ? -4.219 13.273 28.469 1 94.69 175 GLU B C 1
ATOM 3576 O O . GLU B 1 175 ? -4.879 14.008 29.203 1 94.69 175 GLU B O 1
ATOM 3581 N N . ARG B 1 176 ? -3.504 13.688 27.547 1 92.25 176 ARG B N 1
ATOM 3582 C CA . ARG B 1 176 ? -3.391 15.117 27.266 1 92.25 176 ARG B CA 1
ATOM 3583 C C . ARG B 1 176 ? -4.746 15.703 26.891 1 92.25 176 ARG B C 1
ATOM 3585 O O . ARG B 1 176 ? -5.035 16.859 27.203 1 92.25 176 ARG B O 1
ATOM 3592 N N . ALA B 1 177 ? -5.508 14.93 26.141 1 92.69 177 ALA B N 1
ATOM 3593 C CA . ALA B 1 177 ? -6.82 15.391 25.688 1 92.69 177 ALA B CA 1
ATOM 3594 C C . ALA B 1 177 ? -7.84 15.328 26.828 1 92.69 177 ALA B C 1
ATOM 3596 O O . ALA B 1 177 ? -8.953 15.836 26.703 1 92.69 177 ALA B O 1
ATOM 3597 N N . GLY B 1 178 ? -7.469 14.68 27.922 1 90.38 178 GLY B N 1
ATOM 3598 C CA . GLY B 1 178 ? -8.352 14.586 29.078 1 90.38 178 GLY B CA 1
ATOM 3599 C C . GLY B 1 178 ? -9.453 13.562 28.906 1 90.38 178 GLY B C 1
ATOM 3600 O O . GLY B 1 178 ? -10.578 13.758 29.375 1 90.38 178 GLY B O 1
ATOM 3601 N N . VAL B 1 179 ? -9.172 12.547 28.125 1 84.62 179 VAL B N 1
ATOM 3602 C CA . VAL B 1 179 ? -10.156 11.492 27.922 1 84.62 179 VAL B CA 1
ATOM 3603 C C . VAL B 1 179 ? -10.18 10.57 29.141 1 84.62 179 VAL B C 1
ATOM 3605 O O . VAL B 1 179 ? -9.25 9.789 29.359 1 84.62 179 VAL B O 1
ATOM 3608 N N . GLU B 1 180 ? -11.125 10.664 30.031 1 80.94 180 GLU B N 1
ATOM 3609 C CA . GLU B 1 180 ? -11.266 9.852 31.234 1 80.94 180 GLU B CA 1
ATOM 3610 C C . GLU B 1 180 ? -12.266 8.719 31.016 1 80.94 180 GLU B C 1
ATOM 3612 O O . GLU B 1 180 ? -12 7.57 31.391 1 80.94 180 GLU B O 1
ATOM 3617 N N . ASP B 1 181 ? -13.344 9.102 30.438 1 84.62 181 ASP B N 1
ATOM 3618 C CA . ASP B 1 181 ? -14.391 8.148 30.062 1 84.62 181 ASP B CA 1
ATOM 3619 C C . ASP B 1 181 ? -14.641 8.172 28.547 1 84.62 181 ASP B C 1
ATOM 3621 O O . ASP B 1 181 ? -15.148 9.164 28.016 1 84.62 181 ASP B O 1
ATOM 3625 N N . VAL B 1 182 ? -14.328 7.117 27.922 1 85.25 182 VAL B N 1
ATOM 3626 C CA . VAL B 1 182 ? -14.383 7.027 26.469 1 85.25 182 VAL B CA 1
ATOM 3627 C C . VAL B 1 182 ? -15.828 7.164 26 1 85.25 182 VAL B C 1
ATOM 3629 O O . VAL B 1 182 ? -16.094 7.469 24.844 1 85.25 182 VAL B O 1
ATOM 3632 N N . ARG B 1 183 ? -16.828 7.09 26.875 1 84.81 183 ARG B N 1
ATOM 3633 C CA . ARG B 1 183 ? -18.234 7.191 26.5 1 84.81 183 ARG B CA 1
ATOM 3634 C C . ARG B 1 183 ? -18.703 8.641 26.531 1 84.81 183 ARG B C 1
ATOM 3636 O O . ARG B 1 183 ? -19.703 8.992 25.906 1 84.81 183 ARG B O 1
ATOM 3643 N N . ASP B 1 184 ? -17.875 9.406 27.172 1 83.56 184 ASP B N 1
ATOM 3644 C CA . ASP B 1 184 ? -18.312 10.789 27.359 1 83.56 184 ASP B CA 1
ATOM 3645 C C . ASP B 1 184 ? -17.422 11.75 26.578 1 83.56 184 ASP B C 1
ATOM 3647 O O . ASP B 1 184 ? -17.594 12.969 26.641 1 83.56 184 ASP B O 1
ATOM 3651 N N . THR B 1 185 ? -16.578 11.227 25.891 1 86.06 185 THR B N 1
ATOM 3652 C CA . THR B 1 185 ? -15.672 12.078 25.125 1 86.06 185 THR B CA 1
ATOM 3653 C C . THR B 1 185 ? -16.422 12.82 24.016 1 86.06 185 THR B C 1
ATOM 3655 O O . THR B 1 185 ? -17.234 12.219 23.297 1 86.06 185 THR B O 1
ATOM 3658 N N . ASP B 1 186 ? -16.156 14.109 23.953 1 86.62 186 ASP B N 1
ATOM 3659 C CA . ASP B 1 186 ? -16.766 14.883 22.875 1 86.62 186 ASP B CA 1
ATOM 3660 C C . ASP B 1 186 ? -15.695 15.445 21.938 1 86.62 186 ASP B C 1
ATOM 3662 O O . ASP B 1 186 ? -14.5 15.344 22.219 1 86.62 186 ASP B O 1
ATOM 3666 N N . ALA B 1 187 ? -16.141 15.977 20.797 1 90.62 187 ALA B N 1
ATOM 3667 C CA . ALA B 1 187 ? -15.25 16.469 19.766 1 90.62 187 ALA B CA 1
ATOM 3668 C C . ALA B 1 187 ? -14.359 17.578 20.281 1 90.62 187 ALA B C 1
ATOM 3670 O O . ALA B 1 187 ? -13.195 17.703 19.875 1 90.62 187 ALA B O 1
ATOM 3671 N N . SER B 1 188 ? -14.828 18.375 21.188 1 90.25 188 SER B N 1
ATOM 3672 C CA . SER B 1 188 ? -14.094 19.531 21.719 1 90.25 188 SER B CA 1
ATOM 3673 C C . SER B 1 188 ? -12.859 19.078 22.484 1 90.25 188 SER B C 1
ATOM 3675 O O . SER B 1 188 ? -11.836 19.766 22.484 1 90.25 188 SER B O 1
ATOM 3677 N N . ALA B 1 189 ? -12.961 17.953 23.141 1 90.38 189 ALA B N 1
ATOM 3678 C CA . ALA B 1 189 ? -11.836 17.422 23.906 1 90.38 189 ALA B CA 1
ATOM 3679 C C . ALA B 1 189 ? -10.68 17.047 22.984 1 90.38 189 ALA B C 1
ATOM 3681 O O . ALA B 1 189 ? -9.523 17.016 23.422 1 90.38 189 ALA B O 1
ATOM 3682 N N . LEU B 1 190 ? -11 16.844 21.734 1 93.44 190 LEU B N 1
ATOM 3683 C CA . LEU B 1 190 ? -10.008 16.312 20.797 1 93.44 190 LEU B CA 1
ATOM 3684 C C . LEU B 1 190 ? -9.492 17.406 19.859 1 93.44 190 LEU B C 1
ATOM 3686 O O . LEU B 1 190 ? -8.672 17.141 18.984 1 93.44 190 LEU B O 1
ATOM 3690 N N . LYS B 1 191 ? -9.859 18.578 20.062 1 90.38 191 LYS B N 1
ATOM 3691 C CA . LYS B 1 191 ? -9.625 19.672 19.141 1 90.38 191 LYS B CA 1
ATOM 3692 C C . LYS B 1 191 ? -8.133 19.969 19 1 90.38 191 LYS B C 1
ATOM 3694 O O . LYS B 1 191 ? -7.68 20.453 17.953 1 90.38 191 LYS B O 1
ATOM 3699 N N . HIS B 1 192 ? -7.332 19.672 19.984 1 88.62 192 HIS B N 1
ATOM 3700 C CA . HIS B 1 192 ? -5.922 20.031 19.969 1 88.62 192 HIS B CA 1
ATOM 3701 C C . HIS B 1 192 ? -5.047 18.828 19.625 1 88.62 192 HIS B C 1
ATOM 3703 O O . HIS B 1 192 ? -3.822 18.953 19.562 1 88.62 192 HIS B O 1
ATOM 3709 N N . VAL B 1 193 ? -5.629 17.719 19.453 1 91.94 193 VAL B N 1
ATOM 3710 C CA . VAL B 1 193 ? -4.871 16.547 19.047 1 91.94 193 VAL B CA 1
ATOM 3711 C C . VAL B 1 193 ? -4.664 16.547 17.531 1 91.94 193 VAL B C 1
ATOM 3713 O O . VAL B 1 193 ? -5.625 16.656 16.766 1 91.94 193 VAL B O 1
ATOM 3716 N N . PRO B 1 194 ? -3.383 16.453 17.062 1 92.31 194 PRO B N 1
ATOM 3717 C CA . PRO B 1 194 ? -3.152 16.406 15.617 1 92.31 194 PRO B CA 1
ATOM 3718 C C . PRO B 1 194 ? -3.887 15.242 14.953 1 92.31 194 PRO B C 1
ATOM 3720 O O . PRO B 1 194 ? -4.074 14.188 15.57 1 92.31 194 PRO B O 1
ATOM 3723 N N . VAL B 1 195 ? -4.23 15.5 13.695 1 94.81 195 VAL B N 1
ATOM 3724 C CA . VAL B 1 195 ? -4.996 14.5 12.961 1 94.81 195 VAL B CA 1
ATOM 3725 C C . VAL B 1 195 ? -4.094 13.797 11.945 1 94.81 195 VAL B C 1
ATOM 3727 O O . VAL B 1 195 ? -3.332 14.445 11.227 1 94.81 195 VAL B O 1
ATOM 3730 N N . VAL B 1 196 ? -4.141 12.484 11.969 1 96.12 196 VAL B N 1
ATOM 3731 C CA . VAL B 1 196 ? -3.48 11.648 10.969 1 96.12 196 VAL B CA 1
ATOM 3732 C C . VAL B 1 196 ? -4.527 11.016 10.055 1 96.12 196 VAL B C 1
ATOM 3734 O O . VAL B 1 196 ? -5.461 10.367 10.523 1 96.12 196 VAL B O 1
ATOM 3737 N N . GLU B 1 197 ? -4.375 11.219 8.789 1 96.69 197 GLU B N 1
ATOM 3738 C CA . GLU B 1 197 ? -5.395 10.781 7.844 1 96.69 197 GLU B CA 1
ATOM 3739 C C . GLU B 1 197 ? -4.766 10.258 6.555 1 96.69 197 GLU B C 1
ATOM 3741 O O . GLU B 1 197 ? -3.598 10.539 6.27 1 96.69 197 GLU B O 1
ATOM 3746 N N . VAL B 1 198 ? -5.547 9.461 5.809 1 95.62 198 VAL B N 1
ATOM 3747 C CA . VAL B 1 198 ? -5.039 8.82 4.602 1 95.62 198 VAL B CA 1
ATOM 3748 C C . VAL B 1 198 ? -5.152 9.781 3.418 1 95.62 198 VAL B C 1
ATOM 3750 O O . VAL B 1 198 ? -4.555 9.547 2.365 1 95.62 198 VAL B O 1
ATOM 3753 N N . HIS B 1 199 ? -5.91 10.805 3.592 1 90.94 199 HIS B N 1
ATOM 3754 C CA . HIS B 1 199 ? -6.141 11.758 2.514 1 90.94 199 HIS B CA 1
ATOM 3755 C C . HIS B 1 199 ? -6.5 13.133 3.064 1 90.94 199 HIS B C 1
ATOM 3757 O O . HIS B 1 199 ? -7.055 13.242 4.16 1 90.94 199 HIS B O 1
ATOM 3763 N N . GLU B 1 200 ? -6.289 14.117 2.289 1 87 200 GLU B N 1
ATOM 3764 C CA . GLU B 1 200 ? -6.512 15.5 2.688 1 87 200 GLU B CA 1
ATOM 3765 C C . GLU B 1 200 ? -7.992 15.773 2.938 1 87 200 GLU B C 1
ATOM 3767 O O . GLU B 1 200 ? -8.344 16.656 3.73 1 87 200 GLU B O 1
ATOM 3772 N N . SER B 1 201 ? -8.828 15.055 2.285 1 85.88 201 SER B N 1
ATOM 3773 C CA . SER B 1 201 ? -10.266 15.266 2.422 1 85.88 201 SER B CA 1
ATOM 3774 C C . SER B 1 201 ? -10.789 14.688 3.73 1 85.88 201 SER B C 1
ATOM 3776 O O . SER B 1 201 ? -11.969 14.844 4.062 1 85.88 201 SER B O 1
ATOM 3778 N N . LEU B 1 202 ? -10.016 13.977 4.449 1 93.25 202 LEU B N 1
ATOM 3779 C CA . LEU B 1 202 ? -10.328 13.414 5.758 1 93.25 202 LEU B CA 1
ATOM 3780 C C . LEU B 1 202 ? -11.492 12.43 5.66 1 93.25 202 LEU B C 1
ATOM 3782 O O . LEU B 1 202 ? -12.461 12.539 6.41 1 93.25 202 LEU B O 1
ATOM 3786 N N . PRO B 1 203 ? -11.391 11.406 4.824 1 90.38 203 PRO B N 1
ATOM 3787 C CA . PRO B 1 203 ? -12.539 10.516 4.609 1 90.38 203 PRO B CA 1
ATOM 3788 C C . PRO B 1 203 ? -12.93 9.742 5.863 1 90.38 203 PRO B C 1
ATOM 3790 O O . PRO B 1 203 ? -14.102 9.422 6.055 1 90.38 203 PRO B O 1
ATOM 3793 N N . PHE B 1 204 ? -12.016 9.492 6.762 1 95.06 204 PHE B N 1
ATOM 3794 C CA . PHE B 1 204 ? -12.32 8.695 7.945 1 95.06 204 PHE B CA 1
ATOM 3795 C C . PHE B 1 204 ? -12.664 9.594 9.125 1 95.06 204 PHE B C 1
ATOM 3797 O O . PHE B 1 204 ? -13.758 9.484 9.695 1 95.06 204 PHE B O 1
ATOM 3804 N N . VAL B 1 205 ? -11.867 10.523 9.398 1 96.5 205 VAL B N 1
ATOM 3805 C CA . VAL B 1 205 ? -12.094 11.43 10.516 1 96.5 205 VAL B CA 1
ATOM 3806 C C . VAL B 1 205 ? -13.336 12.273 10.258 1 96.5 205 VAL B C 1
ATOM 3808 O O . VAL B 1 205 ? -14.164 12.453 11.156 1 96.5 205 VAL B O 1
ATOM 3811 N N . GLY B 1 206 ? -13.438 12.742 9.031 1 95.19 206 GLY B N 1
ATOM 3812 C CA . GLY B 1 206 ? -14.617 13.516 8.688 1 95.19 206 GLY B CA 1
ATOM 3813 C C . GLY B 1 206 ? -15.914 12.758 8.891 1 95.19 206 GLY B C 1
ATOM 3814 O O . GLY B 1 206 ? -16.859 13.289 9.461 1 95.19 206 GLY B O 1
ATOM 3815 N N . ARG B 1 207 ? -15.945 11.547 8.43 1 93.25 207 ARG B N 1
ATOM 3816 C CA . ARG B 1 207 ? -17.141 10.719 8.578 1 93.25 207 ARG B CA 1
ATOM 3817 C C . ARG B 1 207 ? -17.422 10.422 10.047 1 93.25 207 ARG B C 1
ATOM 3819 O O . ARG B 1 207 ? -18.562 10.445 10.484 1 93.25 207 ARG B O 1
ATOM 3826 N N . TYR B 1 208 ? -16.406 10.117 10.797 1 95.88 208 TYR B N 1
ATOM 3827 C CA . TYR B 1 208 ? -16.578 9.836 12.219 1 95.88 208 TYR B CA 1
ATOM 3828 C C . TYR B 1 208 ? -17.141 11.047 12.961 1 95.88 208 TYR B C 1
ATOM 3830 O O . TYR B 1 208 ? -18.078 10.922 13.742 1 95.88 208 TYR B O 1
ATOM 3838 N N . TRP B 1 209 ? -16.562 12.188 12.695 1 96.06 209 TRP B N 1
ATOM 3839 C CA . TRP B 1 209 ? -17.016 13.422 13.336 1 96.06 209 TRP B CA 1
ATOM 3840 C C . TRP B 1 209 ? -18.469 13.711 12.992 1 96.06 209 TRP B C 1
ATOM 3842 O O . TRP B 1 209 ? -19.266 14.07 13.867 1 96.06 209 TRP B O 1
ATOM 3852 N N . ALA B 1 210 ? -18.797 13.531 11.797 1 94.19 210 ALA B N 1
ATOM 3853 C CA . ALA B 1 210 ? -20.172 13.805 11.344 1 94.19 210 ALA B CA 1
ATOM 3854 C C . ALA B 1 210 ? -21.156 12.828 11.961 1 94.19 210 ALA B C 1
ATOM 3856 O O . ALA B 1 210 ? -22.203 13.234 12.477 1 94.19 210 ALA B O 1
ATOM 3857 N N . SER B 1 211 ? -20.844 11.555 11.945 1 93.62 211 SER B N 1
ATOM 3858 C CA . SER B 1 211 ? -21.781 10.516 12.344 1 93.62 211 SER B CA 1
ATOM 3859 C C . SER B 1 211 ? -21.859 10.383 13.859 1 93.62 211 SER B C 1
ATOM 3861 O O . SER B 1 211 ? -22.906 10.039 14.414 1 93.62 211 SER B O 1
ATOM 3863 N N . VAL B 1 212 ? -20.766 10.703 14.539 1 93.75 212 VAL B N 1
ATOM 3864 C CA . VAL B 1 212 ? -20.719 10.414 15.969 1 93.75 212 VAL B CA 1
ATOM 3865 C C . VAL B 1 212 ? -20.859 11.703 16.766 1 93.75 212 VAL B C 1
ATOM 3867 O O . VAL B 1 212 ? -21.594 11.758 17.75 1 93.75 212 VAL B O 1
ATOM 3870 N N . PHE B 1 213 ? -20.219 12.734 16.297 1 93.56 213 PHE B N 1
ATOM 3871 C CA . PHE B 1 213 ? -20.188 13.977 17.062 1 93.56 213 PHE B CA 1
ATOM 3872 C C . PHE B 1 213 ? -21.141 15.008 16.469 1 93.56 213 PHE B C 1
ATOM 3874 O O . PHE B 1 213 ? -21.328 16.078 17.047 1 93.56 213 PHE B O 1
ATOM 3881 N N . ASP B 1 214 ? -21.703 14.664 15.305 1 93.44 214 ASP B N 1
ATOM 3882 C CA . ASP B 1 214 ? -22.531 15.633 14.594 1 93.44 214 ASP B CA 1
ATOM 3883 C C . ASP B 1 214 ? -21.812 16.969 14.445 1 93.44 214 ASP B C 1
ATOM 3885 O O . ASP B 1 214 ? -22.344 18.016 14.789 1 93.44 214 ASP B O 1
ATOM 3889 N N . ALA B 1 215 ? -20.578 16.812 14.055 1 93.12 215 ALA B N 1
ATOM 3890 C CA . ALA B 1 215 ? -19.688 17.969 13.906 1 93.12 215 ALA B CA 1
ATOM 3891 C C . ALA B 1 215 ? -18.719 17.75 12.758 1 93.12 215 ALA B C 1
ATOM 3893 O O . ALA B 1 215 ? -18.672 16.688 12.148 1 93.12 215 ALA B O 1
ATOM 3894 N N . ARG B 1 216 ? -17.984 18.797 12.461 1 90 216 ARG B N 1
ATOM 3895 C CA . ARG B 1 216 ? -16.859 18.734 11.531 1 90 216 ARG B CA 1
ATOM 3896 C C . ARG B 1 216 ? -15.531 18.844 12.266 1 90 216 ARG B C 1
ATOM 3898 O O . ARG B 1 216 ? -15.43 19.547 13.273 1 90 216 ARG B O 1
ATOM 3905 N N . PRO B 1 217 ? -14.609 18.109 11.648 1 88.19 217 PRO B N 1
ATOM 3906 C CA . PRO B 1 217 ? -13.297 18.266 12.289 1 88.19 217 PRO B CA 1
ATOM 3907 C C . PRO B 1 217 ? -12.82 19.703 12.297 1 88.19 217 PRO B C 1
ATOM 3909 O O . PRO B 1 217 ? -13.055 20.453 11.344 1 88.19 217 PRO B O 1
ATOM 3912 N N . ALA B 1 218 ? -12.156 20.031 13.336 1 78.06 218 ALA B N 1
ATOM 3913 C CA . ALA B 1 218 ? -11.758 21.422 13.555 1 78.06 218 ALA B CA 1
ATOM 3914 C C . ALA B 1 218 ? -10.508 21.766 12.758 1 78.06 218 ALA B C 1
ATOM 3916 O O . ALA B 1 218 ? -10.227 22.938 12.516 1 78.06 218 ALA B O 1
ATOM 3917 N N . SER B 1 219 ? -9.773 20.828 12.492 1 82 219 SER B N 1
ATOM 3918 C CA . SER B 1 219 ? -8.477 21.094 11.867 1 82 219 SER B CA 1
ATOM 3919 C C . SER B 1 219 ? -8.219 20.125 10.711 1 82 219 SER B C 1
ATOM 3921 O O . SER B 1 219 ? -8.734 19 10.703 1 82 219 SER B O 1
ATOM 3923 N N . PRO B 1 220 ? -7.426 20.641 9.75 1 84.62 220 PRO B N 1
ATOM 3924 C CA . PRO B 1 220 ? -6.945 19.703 8.727 1 84.62 220 PRO B CA 1
ATOM 3925 C C . PRO B 1 220 ? -6.008 18.641 9.289 1 84.62 220 PRO B C 1
ATOM 3927 O O . PRO B 1 220 ? -5.613 18.719 10.461 1 84.62 220 PRO B O 1
ATOM 3930 N N . ALA B 1 221 ? -5.758 17.734 8.445 1 90.81 221 ALA B N 1
ATOM 3931 C CA . ALA B 1 221 ? -4.809 16.703 8.875 1 90.81 221 ALA B CA 1
ATOM 3932 C C . ALA B 1 221 ? -3.404 17.281 9.016 1 90.81 221 ALA B C 1
ATOM 3934 O O . ALA B 1 221 ? -2.965 18.078 8.188 1 90.81 221 ALA B O 1
ATOM 3935 N N . THR B 1 222 ? -2.775 16.938 10.07 1 91.44 222 THR B N 1
ATOM 3936 C CA . THR B 1 222 ? -1.366 17.266 10.25 1 91.44 222 THR B CA 1
ATOM 3937 C C . THR B 1 222 ? -0.478 16.312 9.469 1 91.44 222 THR B C 1
ATOM 3939 O O . THR B 1 222 ? 0.536 16.719 8.898 1 91.44 222 THR B O 1
ATOM 3942 N N . VAL B 1 223 ? -0.832 15.07 9.477 1 93.62 223 VAL B N 1
ATOM 3943 C CA . VAL B 1 223 ? -0.118 14.047 8.719 1 93.62 223 VAL B CA 1
ATOM 3944 C C . VAL B 1 223 ? -1.076 13.359 7.75 1 93.62 223 VAL B C 1
ATOM 3946 O O . VAL B 1 223 ? -2.145 12.891 8.148 1 93.62 223 VAL B O 1
ATOM 3949 N N . VAL B 1 224 ? -0.708 13.352 6.527 1 94.88 224 VAL B N 1
ATOM 3950 C CA . VAL B 1 224 ? -1.403 12.555 5.516 1 94.88 224 VAL B CA 1
ATOM 3951 C C . VAL B 1 224 ? -0.485 11.445 5.008 1 94.88 224 VAL B C 1
ATOM 3953 O O . VAL B 1 224 ? 0.584 11.719 4.457 1 94.88 224 VAL B O 1
ATOM 3956 N N . ALA B 1 225 ? -0.866 10.242 5.293 1 96 225 ALA B N 1
ATOM 3957 C CA . ALA B 1 225 ? -0.131 9.062 4.855 1 96 225 ALA B CA 1
ATOM 3958 C C . ALA B 1 225 ? -0.921 8.281 3.811 1 96 225 ALA B C 1
ATOM 3960 O O . ALA B 1 225 ? -2.154 8.25 3.848 1 96 225 ALA B O 1
ATOM 3961 N N . PRO B 1 226 ? -0.24 7.539 2.959 1 92.31 226 PRO B N 1
ATOM 3962 C CA . PRO B 1 226 ? -0.869 7.125 1.702 1 92.31 226 PRO B CA 1
ATOM 3963 C C . PRO B 1 226 ? -1.775 5.906 1.871 1 92.31 226 PRO B C 1
ATOM 3965 O O . PRO B 1 226 ? -2.529 5.562 0.958 1 92.31 226 PRO B O 1
ATOM 3968 N N . ASP B 1 227 ? -1.683 5.223 2.965 1 94.38 227 ASP B N 1
ATOM 3969 C CA . ASP B 1 227 ? -2.619 4.145 3.258 1 94.38 227 ASP B CA 1
ATOM 3970 C C . ASP B 1 227 ? -2.879 4.035 4.758 1 94.38 227 ASP B C 1
ATOM 3972 O O . ASP B 1 227 ? -2.229 4.711 5.559 1 94.38 227 ASP B O 1
ATOM 3976 N N . LEU B 1 228 ? -3.857 3.176 5.102 1 96.81 228 LEU B N 1
ATOM 3977 C CA . LEU B 1 228 ? -4.309 3.141 6.488 1 96.81 228 LEU B CA 1
ATOM 3978 C C . LEU B 1 228 ? -3.293 2.428 7.375 1 96.81 228 LEU B C 1
ATOM 3980 O O . LEU B 1 228 ? -3.24 2.666 8.586 1 96.81 228 LEU B O 1
ATOM 3984 N N . ARG B 1 229 ? -2.531 1.568 6.844 1 96.12 229 ARG B N 1
ATOM 3985 C CA . ARG B 1 229 ? -1.472 0.943 7.629 1 96.12 229 ARG B CA 1
ATOM 3986 C C . ARG B 1 229 ? -0.404 1.96 8.016 1 96.12 229 ARG B C 1
ATOM 3988 O O . ARG B 1 229 ? 0.11 1.932 9.141 1 96.12 229 ARG B O 1
ATOM 3995 N N . ALA B 1 230 ? -0.08 2.814 7.098 1 96.69 230 ALA B N 1
ATOM 3996 C CA . ALA B 1 230 ? 0.841 3.906 7.406 1 96.69 230 ALA B CA 1
ATOM 3997 C C . ALA B 1 230 ? 0.237 4.863 8.43 1 96.69 230 ALA B C 1
ATOM 3999 O O . ALA B 1 230 ? 0.941 5.371 9.305 1 96.69 230 ALA B O 1
ATOM 4000 N N . VAL B 1 231 ? -1.023 5.117 8.266 1 97.38 231 VAL B N 1
ATOM 4001 C CA . VAL B 1 231 ? -1.728 5.953 9.234 1 97.38 231 VAL B CA 1
ATOM 4002 C C . VAL B 1 231 ? -1.599 5.348 10.633 1 97.38 231 VAL B C 1
ATOM 4004 O O . VAL B 1 231 ? -1.296 6.055 11.594 1 97.38 231 VAL B O 1
ATOM 4007 N N . LEU B 1 232 ? -1.818 4.082 10.742 1 97.62 232 LEU B N 1
ATOM 4008 C CA . LEU B 1 232 ? -1.688 3.4 12.031 1 97.62 232 LEU B CA 1
ATOM 4009 C C . LEU B 1 232 ? -0.27 3.531 12.57 1 97.62 232 LEU B C 1
ATOM 4011 O O . LEU B 1 232 ? -0.078 3.82 13.758 1 97.62 232 LEU B O 1
ATOM 4015 N N . ALA B 1 233 ? 0.702 3.328 11.727 1 95.75 233 ALA B N 1
ATOM 4016 C CA . ALA B 1 233 ? 2.096 3.43 12.148 1 95.75 233 ALA B CA 1
ATOM 4017 C C . ALA B 1 233 ? 2.396 4.816 12.711 1 95.75 233 ALA B C 1
ATOM 4019 O O . ALA B 1 233 ? 3.088 4.949 13.727 1 95.75 233 ALA B O 1
ATOM 4020 N N . CYS B 1 234 ? 1.886 5.828 12.078 1 95.69 234 CYS B N 1
ATOM 4021 C CA . CYS B 1 234 ? 2.076 7.199 12.531 1 95.69 234 CYS B CA 1
ATOM 4022 C C . CYS B 1 234 ? 1.384 7.434 13.875 1 95.69 234 CYS B C 1
ATOM 4024 O O . CYS B 1 234 ? 1.949 8.062 14.766 1 95.69 234 CYS B O 1
ATOM 4026 N N . ALA B 1 235 ? 0.163 6.914 13.953 1 96.56 235 ALA B N 1
ATOM 4027 C CA . ALA B 1 235 ? -0.579 7.074 15.203 1 96.56 235 ALA B CA 1
ATOM 4028 C C . ALA B 1 235 ? 0.148 6.402 16.359 1 96.56 235 ALA B C 1
ATOM 4030 O O . ALA B 1 235 ? 0.255 6.973 17.453 1 96.56 235 ALA B O 1
ATOM 4031 N N . VAL B 1 236 ? 0.633 5.215 16.125 1 96.38 236 VAL B N 1
ATOM 4032 C CA . VAL B 1 236 ? 1.363 4.453 17.141 1 96.38 236 VAL B CA 1
ATOM 4033 C C . VAL B 1 236 ? 2.615 5.223 17.562 1 96.38 236 VAL B C 1
ATOM 4035 O O . VAL B 1 236 ? 3.004 5.199 18.719 1 96.38 236 VAL B O 1
ATOM 4038 N N . ALA B 1 237 ? 3.201 5.93 16.641 1 93.62 237 ALA B N 1
ATOM 4039 C CA . ALA B 1 237 ? 4.414 6.695 16.906 1 93.62 237 ALA B CA 1
ATOM 4040 C C . ALA B 1 237 ? 4.094 8 17.625 1 93.62 237 ALA B C 1
ATOM 4042 O O . ALA B 1 237 ? 4.996 8.773 17.969 1 93.62 237 ALA B O 1
ATOM 4043 N N . GLY B 1 238 ? 2.807 8.258 17.766 1 93.38 238 GLY B N 1
ATOM 4044 C CA . GLY B 1 238 ? 2.408 9.406 18.562 1 93.38 238 GLY B CA 1
ATOM 4045 C C . GLY B 1 238 ? 2.17 10.656 17.734 1 93.38 238 GLY B C 1
ATOM 4046 O O . GLY B 1 238 ? 2.189 11.766 18.25 1 93.38 238 GLY B O 1
ATOM 4047 N N . ALA B 1 239 ? 1.958 10.461 16.469 1 93.25 239 ALA B N 1
ATOM 4048 C CA . ALA B 1 239 ? 1.799 11.617 15.578 1 93.25 239 ALA B CA 1
ATOM 4049 C C . ALA B 1 239 ? 0.458 12.305 15.812 1 93.25 239 ALA B C 1
ATOM 4051 O O . ALA B 1 239 ? 0.27 13.461 15.422 1 93.25 239 ALA B O 1
ATOM 4052 N N . GLY B 1 240 ? -0.496 11.594 16.328 1 94.56 240 GLY B N 1
ATOM 4053 C CA . GLY B 1 240 ? -1.81 12.164 16.578 1 94.56 240 GLY B CA 1
ATOM 4054 C C . GLY B 1 240 ? -2.916 11.125 16.609 1 94.56 240 GLY B C 1
ATOM 4055 O O . GLY B 1 240 ? -2.66 9.945 16.859 1 94.56 240 GLY B O 1
ATOM 4056 N N . LEU B 1 241 ? -4.164 11.609 16.438 1 96.62 241 LEU B N 1
ATOM 4057 C CA . LEU B 1 241 ? -5.309 10.711 16.438 1 96.62 241 LEU B CA 1
ATOM 4058 C C . LEU B 1 241 ? -5.68 10.273 15.023 1 96.62 241 LEU B C 1
ATOM 4060 O O . LEU B 1 241 ? -5.406 11 14.062 1 96.62 241 LEU B O 1
ATOM 4064 N N . ALA B 1 242 ? -6.254 9.148 14.891 1 97.88 242 ALA B N 1
ATOM 4065 C CA . ALA B 1 242 ? -6.711 8.586 13.625 1 97.88 242 ALA B CA 1
ATOM 4066 C C . ALA B 1 242 ? -8 7.793 13.805 1 97.88 242 ALA B C 1
ATOM 4068 O O . ALA B 1 242 ? -8.32 7.367 14.922 1 97.88 242 ALA B O 1
ATOM 4069 N N . VAL B 1 243 ? -8.805 7.742 12.789 1 97.75 243 VAL B N 1
ATOM 4070 C CA . VAL B 1 243 ? -9.914 6.805 12.695 1 97.75 243 VAL B CA 1
ATOM 4071 C C . VAL B 1 243 ? -9.547 5.648 11.773 1 97.75 243 VAL B C 1
ATOM 4073 O O . VAL B 1 243 ? -9.141 5.863 10.633 1 97.75 243 VAL B O 1
ATOM 4076 N N . LEU B 1 244 ? -9.625 4.457 12.281 1 97.81 244 LEU B N 1
ATOM 4077 C CA . LEU B 1 244 ? -9.195 3.266 11.562 1 97.81 244 LEU B CA 1
ATOM 4078 C C . LEU B 1 244 ? -10.219 2.143 11.711 1 97.81 244 LEU B C 1
ATOM 4080 O O . LEU B 1 244 ? -10.945 2.088 12.703 1 97.81 244 LEU B O 1
ATOM 4084 N N . PRO B 1 245 ? -10.242 1.246 10.672 1 96.5 245 PRO B N 1
ATOM 4085 C CA . PRO B 1 245 ? -10.984 0.007 10.914 1 96.5 245 PRO B CA 1
ATOM 4086 C C . PRO B 1 245 ? -10.469 -0.762 12.125 1 96.5 245 PRO B C 1
ATOM 4088 O O . PRO B 1 245 ? -9.258 -0.907 12.297 1 96.5 245 PRO B O 1
ATOM 4091 N N . ARG B 1 246 ? -11.352 -1.267 12.914 1 95.69 246 ARG B N 1
ATOM 4092 C CA . ARG B 1 246 ? -10.984 -1.945 14.148 1 95.69 246 ARG B CA 1
ATOM 4093 C C . ARG B 1 246 ? -10.07 -3.131 13.875 1 95.69 246 ARG B C 1
ATOM 4095 O O . ARG B 1 246 ? -9.094 -3.352 14.602 1 95.69 246 ARG B O 1
ATOM 4102 N N . TYR B 1 247 ? -10.344 -3.906 12.836 1 94.5 247 TYR B N 1
ATOM 4103 C CA . TYR B 1 247 ? -9.547 -5.094 12.555 1 94.5 247 TYR B CA 1
ATOM 4104 C C . TYR B 1 247 ? -8.094 -4.723 12.297 1 94.5 247 TYR B C 1
ATOM 4106 O O . TYR B 1 247 ? -7.184 -5.512 12.57 1 94.5 247 TYR B O 1
ATOM 4114 N N . LEU B 1 248 ? -7.875 -3.547 11.75 1 95.5 248 LEU B N 1
ATOM 4115 C CA . LEU B 1 248 ? -6.535 -3.117 11.359 1 95.5 248 LEU B CA 1
ATOM 4116 C C . LEU B 1 248 ? -5.715 -2.713 12.578 1 95.5 248 LEU B C 1
ATOM 4118 O O . LEU B 1 248 ? -4.488 -2.834 12.578 1 95.5 248 LEU B O 1
ATOM 4122 N N . CYS B 1 249 ? -6.309 -2.23 13.594 1 96.31 249 CYS B N 1
ATOM 4123 C CA . CYS B 1 249 ? -5.551 -1.745 14.742 1 96.31 249 CYS B CA 1
ATOM 4124 C C . CYS B 1 249 ? -5.812 -2.605 15.969 1 96.31 249 CYS B C 1
ATOM 4126 O O . CYS B 1 249 ? -5.516 -2.197 17.094 1 96.31 249 CYS B O 1
ATOM 4128 N N . ALA B 1 250 ? -6.414 -3.795 15.797 1 95.19 250 ALA B N 1
ATOM 4129 C CA . ALA B 1 250 ? -6.773 -4.684 16.906 1 95.19 250 ALA B CA 1
ATOM 4130 C C . ALA B 1 250 ? -5.551 -5.035 17.75 1 95.19 250 ALA B C 1
ATOM 4132 O O . ALA B 1 250 ? -5.586 -4.926 18.969 1 95.19 250 ALA B O 1
ATOM 4133 N N . GLU B 1 251 ? -4.508 -5.422 17.125 1 93.62 251 GLU B N 1
ATOM 4134 C CA . GLU B 1 251 ? -3.301 -5.812 17.844 1 93.62 251 GLU B CA 1
ATOM 4135 C C . GLU B 1 251 ? -2.703 -4.633 18.594 1 93.62 251 GLU B C 1
ATOM 4137 O O . GLU B 1 251 ? -2.254 -4.785 19.734 1 93.62 251 GLU B O 1
ATOM 4142 N N . ALA B 1 252 ? -2.648 -3.498 17.938 1 96.88 252 ALA B N 1
ATOM 4143 C CA . ALA B 1 252 ? -2.113 -2.299 18.578 1 96.88 252 ALA B CA 1
ATOM 4144 C C . ALA B 1 252 ? -2.945 -1.909 19.797 1 96.88 252 ALA B C 1
ATOM 4146 O O . ALA B 1 252 ? -2.402 -1.446 20.797 1 96.88 252 ALA B O 1
ATOM 4147 N N . LEU B 1 253 ? -4.246 -2.109 19.719 1 97.5 253 LEU B N 1
ATOM 4148 C CA . LEU B 1 253 ? -5.145 -1.851 20.844 1 97.5 253 LEU B CA 1
ATOM 4149 C C . LEU B 1 253 ? -4.887 -2.834 21.984 1 97.5 253 LEU B C 1
ATOM 4151 O O . LEU B 1 253 ? -4.816 -2.438 23.156 1 97.5 253 LEU B O 1
ATOM 4155 N N . GLU B 1 254 ? -4.68 -4.039 21.625 1 96.62 254 GLU B N 1
ATOM 4156 C CA . GLU B 1 254 ? -4.445 -5.086 22.609 1 96.62 254 GLU B CA 1
ATOM 4157 C C . GLU B 1 254 ? -3.133 -4.863 23.344 1 96.62 254 GLU B C 1
ATOM 4159 O O . GLU B 1 254 ? -3.059 -5.051 24.562 1 96.62 254 GLU B O 1
ATOM 4164 N N . ARG B 1 255 ? -2.145 -4.395 22.641 1 95.94 255 ARG B N 1
ATOM 4165 C CA . ARG B 1 255 ? -0.824 -4.18 23.219 1 95.94 255 ARG B CA 1
ATOM 4166 C C . ARG B 1 255 ? -0.76 -2.848 23.953 1 95.94 255 ARG B C 1
ATOM 4168 O O . ARG B 1 255 ? 0.204 -2.576 24.672 1 95.94 255 ARG B O 1
ATOM 4175 N N . GLY B 1 256 ? -1.686 -2.027 23.672 1 97.25 256 GLY B N 1
ATOM 4176 C CA . GLY B 1 256 ? -1.732 -0.733 24.328 1 97.25 256 GLY B CA 1
ATOM 4177 C C . GLY B 1 256 ? -0.897 0.323 23.641 1 97.25 256 GLY B C 1
ATOM 4178 O O . GLY B 1 256 ? -0.641 1.391 24.203 1 97.25 256 GLY B O 1
ATOM 4179 N N . ASP B 1 257 ? -0.436 -0.001 22.438 1 97.19 257 ASP B N 1
ATOM 4180 C CA . ASP B 1 257 ? 0.294 0.996 21.672 1 97.19 257 ASP B CA 1
ATOM 4181 C C . ASP B 1 257 ? -0.592 2.195 21.344 1 97.19 257 ASP B C 1
ATOM 4183 O O . ASP B 1 257 ? -0.101 3.318 21.203 1 97.19 257 ASP B O 1
ATOM 4187 N N . VAL B 1 258 ? -1.884 1.915 21.094 1 97.88 258 VAL B N 1
ATOM 4188 C CA . VAL B 1 258 ? -2.92 2.934 20.969 1 97.88 258 VAL B CA 1
ATOM 4189 C C . VAL B 1 258 ? -4.117 2.561 21.844 1 97.88 258 VAL B C 1
ATOM 4191 O O . VAL B 1 258 ? -4.262 1.407 22.25 1 97.88 258 VAL B O 1
ATOM 4194 N N . VAL B 1 259 ? -4.938 3.549 22.125 1 97.94 259 VAL B N 1
ATOM 4195 C CA . VAL B 1 259 ? -6.172 3.346 22.875 1 97.94 259 VAL B CA 1
ATOM 4196 C C . VAL B 1 259 ? -7.332 4.031 22.156 1 97.94 259 VAL B C 1
ATOM 4198 O O . VAL B 1 259 ? -7.133 4.98 21.406 1 97.94 259 VAL B O 1
ATOM 4201 N N . ALA B 1 260 ? -8.531 3.473 22.391 1 96.94 260 ALA B N 1
ATOM 4202 C CA . ALA B 1 260 ? -9.727 4.145 21.891 1 96.94 260 ALA B CA 1
ATOM 4203 C C . ALA B 1 260 ? -9.961 5.461 22.609 1 96.94 260 ALA B C 1
ATOM 4205 O O . ALA B 1 260 ? -9.922 5.512 23.844 1 96.94 260 ALA B O 1
ATOM 4206 N N . LEU B 1 261 ? -10.203 6.52 21.875 1 96.69 261 LEU B N 1
ATOM 4207 C CA . LEU B 1 261 ? -10.461 7.824 22.484 1 96.69 261 LEU B CA 1
ATOM 4208 C C . LEU B 1 261 ? -11.953 8.008 22.734 1 96.69 261 LEU B C 1
ATOM 4210 O O . LEU B 1 261 ? -12.344 8.898 23.5 1 96.69 261 LEU B O 1
ATOM 4214 N N . HIS B 1 262 ? -12.719 7.191 22.047 1 94.44 262 HIS B N 1
ATOM 4215 C CA . HIS B 1 262 ? -14.172 7.301 22.141 1 94.44 262 HIS B CA 1
ATOM 4216 C C . HIS B 1 262 ? -14.844 5.961 21.844 1 94.44 262 HIS B C 1
ATOM 4218 O O . HIS B 1 262 ? -14.383 5.207 20.984 1 94.44 262 HIS B O 1
ATOM 4224 N N . ASP B 1 263 ? -15.844 5.637 22.578 1 93.06 263 ASP B N 1
ATOM 4225 C CA . ASP B 1 263 ? -16.672 4.461 22.359 1 93.06 263 ASP B CA 1
ATOM 4226 C C . ASP B 1 263 ? -18.141 4.855 22.156 1 93.06 263 ASP B C 1
ATOM 4228 O O . ASP B 1 263 ? -18.938 4.844 23.109 1 93.06 263 ASP B O 1
ATOM 4232 N N . PRO B 1 264 ? -18.438 5.129 20.953 1 92.44 264 PRO B N 1
ATOM 4233 C CA . PRO B 1 264 ? -19.828 5.551 20.703 1 92.44 264 PRO B CA 1
ATOM 4234 C C . PRO B 1 264 ? -20.828 4.398 20.797 1 92.44 264 PRO B C 1
ATOM 4236 O O . PRO B 1 264 ? -20.469 3.246 20.547 1 92.44 264 PRO B O 1
ATOM 4239 N N . PRO B 1 265 ? -22.031 4.742 21.125 1 88.5 265 PRO B N 1
ATOM 4240 C CA . PRO B 1 265 ? -23.047 3.695 21.156 1 88.5 265 PRO B CA 1
ATOM 4241 C C . PRO B 1 265 ? -23.266 3.033 19.797 1 88.5 265 PRO B C 1
ATOM 4243 O O . PRO B 1 265 ? -23.516 1.827 19.734 1 88.5 265 PRO B O 1
ATOM 4246 N N . VAL B 1 266 ? -23.172 3.828 18.797 1 89.31 266 VAL B N 1
ATOM 4247 C CA . VAL B 1 266 ? -23.281 3.32 17.422 1 89.31 266 VAL B CA 1
ATOM 4248 C C . VAL B 1 266 ? -22.047 3.74 16.625 1 89.31 266 VAL B C 1
ATOM 4250 O O . VAL B 1 266 ? -22.016 4.84 16.062 1 89.31 266 VAL B O 1
ATOM 4253 N N . PRO B 1 267 ? -21.156 2.867 16.562 1 88.12 267 PRO B N 1
ATOM 4254 C CA . PRO B 1 267 ? -19.969 3.223 15.781 1 88.12 267 PRO B CA 1
ATOM 4255 C C . PRO B 1 267 ? -20.25 3.244 14.273 1 88.12 267 PRO B C 1
ATOM 4257 O O . PRO B 1 267 ? -21.094 2.488 13.789 1 88.12 267 PRO B O 1
ATOM 4260 N N . PRO B 1 268 ? -19.516 4.188 13.617 1 90.81 268 PRO B N 1
ATOM 4261 C CA . PRO B 1 268 ? -19.656 4.152 12.164 1 90.81 268 PRO B CA 1
ATOM 4262 C C . PRO B 1 268 ? -19.266 2.803 11.562 1 90.81 268 PRO B C 1
ATOM 4264 O O . PRO B 1 268 ? -18.281 2.195 11.992 1 90.81 268 PRO B O 1
ATOM 4267 N N . LEU B 1 269 ? -20.141 2.311 10.727 1 90 269 LEU B N 1
ATOM 4268 C CA . LEU B 1 269 ? -19.891 1.03 10.07 1 90 269 LEU B CA 1
ATOM 4269 C C . LEU B 1 269 ? -19.859 1.187 8.555 1 90 269 LEU B C 1
ATOM 4271 O O . LEU B 1 269 ? -20.484 2.109 8.016 1 90 269 LEU B O 1
ATOM 4275 N N . ARG B 1 270 ? -19.062 0.407 7.98 1 91.44 270 ARG B N 1
ATOM 4276 C CA . ARG B 1 270 ? -19.016 0.296 6.527 1 91.44 270 ARG B CA 1
ATOM 4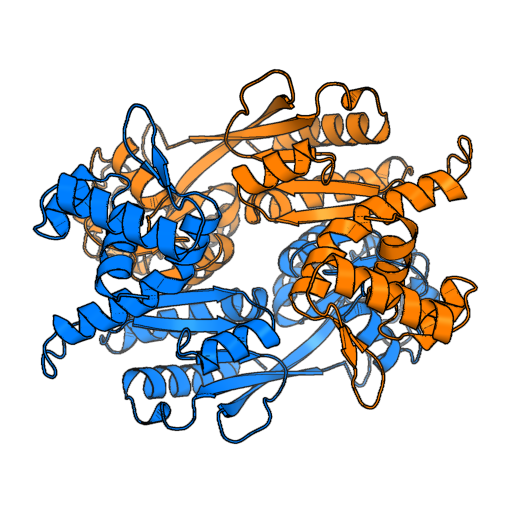277 C C . ARG B 1 270 ? -19.125 -1.159 6.086 1 91.44 270 ARG B C 1
ATOM 4279 O O . ARG B 1 270 ? -18.5 -2.041 6.672 1 91.44 270 ARG B O 1
ATOM 4286 N N . THR B 1 271 ? -19.953 -1.368 5.145 1 93.94 271 THR B N 1
ATOM 4287 C CA . THR B 1 271 ? -20.109 -2.721 4.617 1 93.94 271 THR B CA 1
ATOM 4288 C C . THR B 1 271 ? -19.234 -2.924 3.389 1 93.94 271 THR B C 1
ATOM 4290 O O . THR B 1 271 ? -19.203 -2.076 2.492 1 93.94 271 THR B O 1
ATOM 4293 N N . TYR B 1 272 ? -18.484 -3.969 3.428 1 95.81 272 TYR B N 1
ATOM 4294 C CA . TYR B 1 272 ? -17.75 -4.387 2.232 1 95.81 272 TYR B CA 1
ATOM 4295 C C . TYR B 1 272 ? -18.609 -5.297 1.364 1 95.81 272 TYR B C 1
ATOM 4297 O O . TYR B 1 272 ? -19.359 -6.129 1.879 1 95.81 272 TYR B O 1
ATOM 4305 N N . PHE B 1 273 ? -18.406 -5.148 0.066 1 96.69 273 PHE B N 1
ATOM 4306 C CA . PHE B 1 273 ? -19.094 -5.992 -0.898 1 96.69 273 PHE B CA 1
ATOM 4307 C C . PHE B 1 273 ? -18.094 -6.762 -1.758 1 96.69 273 PHE B C 1
ATOM 4309 O O . PHE B 1 273 ? -17.062 -6.23 -2.135 1 96.69 273 PHE B O 1
ATOM 4316 N N . LEU B 1 274 ? -18.422 -7.98 -1.98 1 97.62 274 LEU B N 1
ATOM 4317 C CA . LEU B 1 274 ? -17.75 -8.773 -3.008 1 97.62 274 LEU B CA 1
ATOM 4318 C C . LEU B 1 274 ? -18.5 -8.68 -4.336 1 97.62 274 LEU B C 1
ATOM 4320 O O . LEU B 1 274 ? -19.688 -8.984 -4.41 1 97.62 274 LEU B O 1
ATOM 4324 N N . VAL B 1 275 ? -17.812 -8.203 -5.34 1 97.25 275 VAL B N 1
ATOM 4325 C CA . VAL B 1 275 ? -18.469 -7.883 -6.602 1 97.25 275 VAL B CA 1
ATOM 4326 C C . VAL B 1 275 ? -17.875 -8.719 -7.73 1 97.25 275 VAL B C 1
ATOM 4328 O O . VAL B 1 275 ? -16.656 -8.898 -7.801 1 97.25 275 VAL B O 1
ATOM 4331 N N . VAL B 1 276 ? -18.688 -9.242 -8.562 1 95.25 276 VAL B N 1
ATOM 4332 C CA . VAL B 1 276 ? -18.281 -9.938 -9.781 1 95.25 276 VAL B CA 1
ATOM 4333 C C . VAL B 1 276 ? -19.078 -9.383 -10.969 1 95.25 276 VAL B C 1
ATOM 4335 O O . VAL B 1 276 ? -20.078 -8.695 -10.781 1 95.25 276 VAL B O 1
ATOM 4338 N N . ARG B 1 277 ? -18.484 -9.539 -12.141 1 88.88 277 ARG B N 1
ATOM 4339 C CA . ARG B 1 277 ? -19.328 -9.281 -13.312 1 88.88 277 ARG B CA 1
ATOM 4340 C C . ARG B 1 277 ? -20.484 -10.273 -13.391 1 88.88 277 ARG B C 1
ATOM 4342 O O . ARG B 1 277 ? -20.297 -11.469 -13.148 1 88.88 277 ARG B O 1
ATOM 4349 N N . THR B 1 278 ? -21.609 -9.734 -13.781 1 87.31 278 THR B N 1
ATOM 4350 C CA . THR B 1 278 ? -22.781 -10.586 -13.875 1 87.31 278 THR B CA 1
ATOM 4351 C C . THR B 1 278 ? -22.547 -11.75 -14.828 1 87.31 278 THR B C 1
ATOM 4353 O O . THR B 1 278 ? -22.016 -11.555 -15.93 1 87.31 278 THR B O 1
ATOM 4356 N N . GLY B 1 279 ? -22.844 -13.008 -14.32 1 85.12 279 GLY B N 1
ATOM 4357 C CA . GLY B 1 279 ? -22.703 -14.195 -15.141 1 85.12 279 GLY B CA 1
ATOM 4358 C C . GLY B 1 279 ? -21.391 -14.93 -14.922 1 85.12 279 GLY B C 1
ATOM 4359 O O . GLY B 1 279 ? -21.266 -16.109 -15.281 1 85.12 279 GLY B O 1
ATOM 4360 N N . THR B 1 280 ? -20.453 -14.273 -14.375 1 86.44 280 THR B N 1
ATOM 4361 C CA . THR B 1 280 ? -19.125 -14.867 -14.289 1 86.44 280 THR B CA 1
ATOM 4362 C C . THR B 1 280 ? -19.062 -15.914 -13.18 1 86.44 280 THR B C 1
ATOM 4364 O O . THR B 1 280 ? -18.141 -16.734 -13.133 1 86.44 280 THR B O 1
ATOM 4367 N N . LEU B 1 281 ? -20.047 -15.969 -12.312 1 89.75 281 LEU B N 1
ATOM 4368 C CA . LEU B 1 281 ? -20.094 -17 -11.281 1 89.75 281 LEU B CA 1
ATOM 4369 C C . LEU B 1 281 ? -20.375 -18.375 -11.898 1 89.75 281 LEU B C 1
ATOM 4371 O O . LEU B 1 281 ? -20.25 -19.391 -11.227 1 89.75 281 LEU B O 1
ATOM 4375 N N . ALA B 1 282 ? -20.672 -18.391 -13.133 1 82.88 282 ALA B N 1
ATOM 4376 C CA . ALA B 1 282 ? -20.797 -19.656 -13.859 1 82.88 282 ALA B CA 1
ATOM 4377 C C . ALA B 1 282 ? -19.438 -20.297 -14.062 1 82.88 282 ALA B C 1
ATOM 4379 O O . ALA B 1 282 ? -19.344 -21.516 -14.297 1 82.88 282 ALA B O 1
ATOM 4380 N N . MET B 1 283 ? -18.422 -19.484 -14.086 1 82 283 MET B N 1
ATOM 4381 C CA . MET B 1 283 ? -17.062 -20.016 -14.156 1 82 283 MET B CA 1
ATOM 4382 C C . MET B 1 283 ? -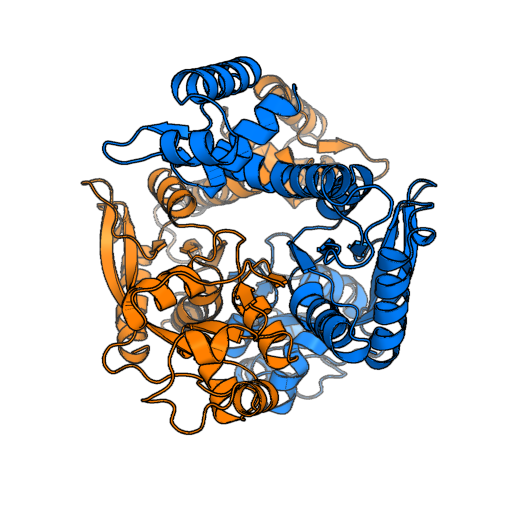16.641 -20.625 -12.828 1 82 283 MET B C 1
ATOM 4384 O O . MET B 1 283 ? -16.578 -19.938 -11.812 1 82 283 MET B O 1
ATOM 4388 N N . PRO B 1 284 ? -16.281 -21.844 -12.711 1 80.12 284 PRO B N 1
ATOM 4389 C CA . PRO B 1 284 ? -16.078 -22.562 -11.453 1 80.12 284 PRO B CA 1
ATOM 4390 C C . PRO B 1 284 ? -14.984 -21.938 -10.586 1 80.12 284 PRO B C 1
ATOM 4392 O O . PRO B 1 284 ? -15.133 -21.859 -9.359 1 80.12 284 PRO B O 1
ATOM 4395 N N . HIS B 1 285 ? -13.852 -21.531 -11.203 1 82.38 285 HIS B N 1
ATOM 4396 C CA . HIS B 1 285 ? -12.758 -21.016 -10.398 1 82.38 285 HIS B CA 1
ATOM 4397 C C . HIS B 1 285 ? -13.141 -19.688 -9.734 1 82.38 285 HIS B C 1
ATOM 4399 O O . HIS B 1 285 ? -12.734 -19.422 -8.602 1 82.38 285 HIS B O 1
ATOM 4405 N N . ILE B 1 286 ? -13.953 -18.844 -10.391 1 89.12 286 ILE B N 1
ATOM 4406 C CA . ILE B 1 286 ? -14.43 -17.594 -9.812 1 89.12 286 ILE B CA 1
ATOM 4407 C C . ILE B 1 286 ? -15.461 -17.891 -8.727 1 89.12 286 ILE B C 1
ATOM 4409 O O . ILE B 1 286 ? -15.406 -17.312 -7.641 1 89.12 286 ILE B O 1
ATOM 4413 N N . ALA B 1 287 ? -16.375 -18.812 -9.047 1 90.56 287 ALA B N 1
ATOM 4414 C CA . ALA B 1 287 ? -17.406 -19.203 -8.086 1 90.56 287 ALA B CA 1
ATOM 4415 C C . ALA B 1 287 ? -16.781 -19.766 -6.812 1 90.56 287 ALA B C 1
ATOM 4417 O O . ALA B 1 287 ? -17.219 -19.453 -5.707 1 90.56 287 ALA B O 1
ATOM 4418 N N . ARG B 1 288 ? -15.836 -20.562 -7.004 1 90.75 288 ARG B N 1
ATOM 4419 C CA . ARG B 1 288 ? -15.148 -21.172 -5.871 1 90.75 288 ARG B CA 1
ATOM 4420 C C . ARG B 1 288 ? -14.492 -20.125 -4.988 1 90.75 288 ARG B C 1
ATOM 4422 O O . ARG B 1 288 ? -14.633 -20.156 -3.766 1 90.75 288 ARG B O 1
ATOM 4429 N N . ALA B 1 289 ? -13.734 -19.219 -5.582 1 93.81 289 ALA B N 1
ATOM 4430 C CA . ALA B 1 289 ? -13.086 -18.141 -4.836 1 93.81 289 ALA B CA 1
ATOM 4431 C C . ALA B 1 289 ? -14.117 -17.25 -4.152 1 93.81 289 ALA B C 1
ATOM 4433 O O . ALA B 1 289 ? -13.93 -16.859 -3 1 93.81 289 ALA B O 1
ATOM 4434 N N . HIS B 1 290 ? -15.141 -16.969 -4.887 1 96.38 290 HIS B N 1
ATOM 4435 C CA . HIS B 1 290 ? -16.234 -16.141 -4.367 1 96.38 290 HIS B CA 1
ATOM 4436 C C . HIS B 1 290 ? -16.859 -16.781 -3.125 1 96.38 290 HIS B C 1
ATOM 4438 O O . HIS B 1 290 ? -16.969 -16.125 -2.084 1 96.38 290 HIS B O 1
ATOM 4444 N N . GLU B 1 291 ? -17.234 -17.984 -3.227 1 95.81 291 GLU B N 1
ATOM 4445 C CA . GLU B 1 291 ? -17.844 -18.703 -2.113 1 95.81 291 GLU B CA 1
ATOM 4446 C C . GLU B 1 291 ? -16.875 -18.828 -0.937 1 95.81 291 GLU B C 1
ATOM 4448 O O . GLU B 1 291 ? -17.281 -18.672 0.219 1 95.81 291 GLU B O 1
ATOM 4453 N N . TRP B 1 292 ? -15.688 -19.094 -1.252 1 94.94 292 TRP B N 1
ATOM 4454 C CA . TRP B 1 292 ? -14.672 -19.234 -0.208 1 94.94 292 TRP B CA 1
ATOM 4455 C C . TRP B 1 292 ? -14.539 -17.938 0.588 1 94.94 292 TRP B C 1
ATOM 4457 O O . TRP B 1 292 ? -14.484 -17.969 1.82 1 94.94 292 TRP B O 1
ATOM 4467 N N . LEU B 1 293 ? -14.461 -16.812 -0.082 1 96.88 293 LEU B N 1
ATOM 4468 C CA . LEU B 1 293 ? -14.32 -15.523 0.591 1 96.88 293 LEU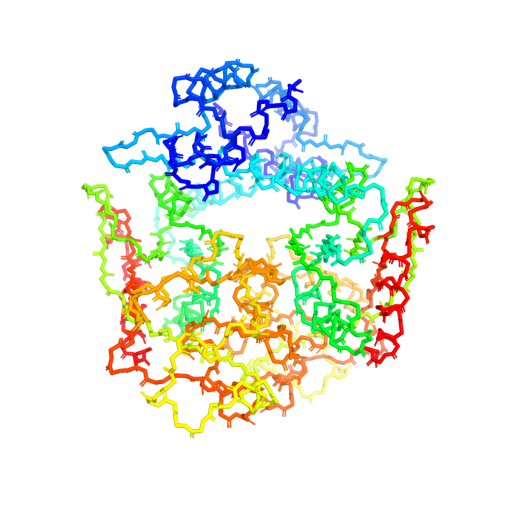 B CA 1
ATOM 4469 C C . LEU B 1 293 ? -15.539 -15.227 1.461 1 96.88 293 LEU B C 1
ATOM 4471 O O . LEU B 1 293 ? -15.406 -14.703 2.568 1 96.88 293 LEU B O 1
ATOM 4475 N N . LEU B 1 294 ? -16.688 -15.602 0.939 1 97.19 294 LEU B N 1
ATOM 4476 C CA . LEU B 1 294 ? -17.906 -15.391 1.721 1 97.19 294 LEU B CA 1
ATOM 4477 C C . LEU B 1 294 ? -17.891 -16.234 2.992 1 97.19 294 LEU B C 1
ATOM 4479 O O . LEU B 1 294 ? -18.281 -15.758 4.059 1 97.19 294 LEU B O 1
ATOM 4483 N N . ARG B 1 295 ? -17.453 -17.391 2.885 1 95.5 295 ARG B N 1
ATOM 4484 C CA . ARG B 1 295 ? -17.359 -18.266 4.047 1 95.5 295 ARG B CA 1
ATOM 4485 C C . ARG B 1 295 ? -16.328 -17.75 5.043 1 95.5 295 ARG B C 1
ATOM 4487 O O . ARG B 1 295 ? -16.578 -17.703 6.25 1 95.5 295 ARG B O 1
ATOM 4494 N N . ALA B 1 296 ? -15.195 -17.375 4.531 1 95.06 296 ALA B N 1
ATOM 4495 C CA . ALA B 1 296 ? -14.141 -16.844 5.387 1 95.06 296 ALA B CA 1
ATOM 4496 C C . ALA B 1 296 ? -14.602 -15.586 6.113 1 95.06 296 ALA B C 1
ATOM 4498 O O . ALA B 1 296 ? -14.266 -15.375 7.281 1 95.06 296 ALA B O 1
ATOM 4499 N N . ALA B 1 297 ? -15.328 -14.742 5.426 1 96.38 297 ALA B N 1
ATOM 4500 C CA . ALA B 1 297 ? -15.734 -13.438 5.941 1 96.38 297 ALA B CA 1
ATOM 4501 C C . ALA B 1 297 ? -16.688 -13.594 7.129 1 96.38 297 ALA B C 1
ATOM 4503 O O . ALA B 1 297 ? -16.859 -12.656 7.91 1 96.38 297 ALA B O 1
ATOM 4504 N N . ALA B 1 298 ? -17.344 -14.719 7.215 1 92.81 298 ALA B N 1
ATOM 4505 C CA . ALA B 1 298 ? -18.234 -14.977 8.344 1 92.81 298 ALA B CA 1
ATOM 4506 C C . ALA B 1 298 ? -17.484 -14.844 9.672 1 92.81 298 ALA B C 1
ATOM 4508 O O . ALA B 1 298 ? -18.094 -14.531 10.703 1 92.81 298 ALA B O 1
ATOM 4509 N N . ASP B 1 299 ? -16.156 -14.969 9.609 1 90.81 299 ASP B N 1
ATOM 4510 C CA . ASP B 1 299 ? -15.344 -14.914 10.812 1 90.81 299 ASP B CA 1
ATOM 4511 C C . ASP B 1 299 ? -14.711 -13.531 10.984 1 90.81 299 ASP B C 1
ATOM 4513 O O . ASP B 1 299 ? -13.93 -13.312 11.906 1 90.81 299 ASP B O 1
ATOM 4517 N N . TRP B 1 300 ? -14.969 -12.609 10.078 1 90.69 300 TRP B N 1
ATOM 4518 C CA . TRP B 1 300 ? -14.289 -11.32 10.102 1 90.69 300 TRP B CA 1
ATOM 4519 C C . TRP B 1 300 ? -15.07 -10.305 10.922 1 90.69 300 TRP B C 1
ATOM 4521 O O . TRP B 1 300 ? -14.578 -9.211 11.211 1 90.69 300 TRP B O 1
ATOM 4531 N N . ASN B 1 301 ? -16.281 -10.523 11.422 1 77.5 301 ASN B N 1
ATOM 4532 C CA . ASN B 1 301 ? -17.078 -9.586 12.195 1 77.5 301 ASN B CA 1
ATOM 4533 C C . ASN B 1 301 ? -16.781 -9.695 13.688 1 77.5 301 ASN B C 1
ATOM 4535 O O . ASN B 1 301 ? -16.5 -10.789 14.188 1 77.5 301 ASN B O 1
#

Nearest PDB structures (foldseek):
  6g4r-assembly1_B  TM=5.346E-01  e=9.928E-22  Corynebacterium glutamicum
  4x6g-assembly1_C  TM=5.682E-01  e=1.687E-20  Pseudomonas aeruginosa PAO1
  1ixc-assembly1_B-2  TM=5.280E-01  e=6.952E-20  Cupriavidus necator
  7d98-assembly1_Q  TM=5.264E-01  e=1.163E-19  Cupriavidus necator
  6g1b-assembly1_B-2  TM=4.800E-01  e=3.652E-20  Corynebacterium glutamicum